Protein 4PFM (pdb70)

Organism: NCBI:txid314608

B-factor: mean 47.27, std 11.87, range [24.46, 139.94]

Structure (mmCIF, N/CA/C/O backbone):
data_4PFM
#
_entry.id   4PFM
#
_cell.length_a   74.273
_cell.length_b   83.929
_cell.length_c   143.868
_cell.angle_alpha   90.00
_cell.angle_beta   90.00
_cell.angle_gamma   90.00
#
_symmetry.space_group_name_H-M   'P 21 21 21'
#
loop_
_entity.id
_entity.type
_entity.pdbx_description
1 polymer '4-hydroxy-tetrahydrodipicolinate synthase'
2 non-polymer LYSINE
3 non-polymer GLYCEROL
4 non-polymer 'SODIUM ION'
5 non-polymer 'CITRATE ANION'
6 water water
#
loop_
_atom_site.group_PDB
_atom_site.id
_atom_site.type_symbol
_atom_site.label_atom_id
_atom_site.label_alt_id
_atom_site.label_comp_id
_atom_site.label_asym_id
_atom_site.label_entity_id
_atom_site.label_seq_id
_atom_site.pdbx_PDB_ins_code
_atom_site.Cartn_x
_atom_site.Cartn_y
_atom_site.Cartn_z
_atom_site.occupancy
_atom_site.B_iso_or_equiv
_atom_site.auth_seq_id
_atom_site.auth_comp_id
_atom_site.auth_asym_id
_atom_site.auth_atom_id
_atom_site.pdbx_PDB_model_num
ATOM 1 N N . HIS A 1 1 ? -5.424 3.017 -30.974 1.00 92.08 0 HIS A N 1
ATOM 2 C CA . HIS A 1 1 ? -4.196 3.101 -31.828 1.00 92.56 0 HIS A CA 1
ATOM 3 C C . HIS A 1 1 ? -3.105 2.094 -31.377 1.00 90.94 0 HIS A C 1
ATOM 4 O O . HIS A 1 1 ? -3.291 1.333 -30.403 1.00 90.81 0 HIS A O 1
ATOM 11 N N . MET A 1 2 ? -1.984 2.076 -32.105 1.00 88.58 1 MET A N 1
ATOM 12 C CA . MET A 1 2 ? -0.762 1.419 -31.614 1.00 85.97 1 MET A CA 1
ATOM 13 C C . MET A 1 2 ? 0.416 2.420 -31.361 1.00 81.73 1 MET A C 1
ATOM 14 O O . MET A 1 2 ? 1.542 2.145 -31.799 1.00 81.90 1 MET A O 1
ATOM 19 N N . ILE A 1 3 ? 0.152 3.578 -30.717 1.00 75.76 2 ILE A N 1
ATOM 20 C CA . ILE A 1 3 ? 1.236 4.469 -30.211 1.00 69.98 2 ILE A CA 1
ATOM 21 C C . ILE A 1 3 ? 1.473 4.173 -28.724 1.00 65.43 2 ILE A C 1
ATOM 22 O O . ILE A 1 3 ? 0.598 4.415 -27.878 1.00 62.80 2 ILE A O 1
ATOM 27 N N . ASN A 1 4 ? 2.624 3.611 -28.404 1.00 60.39 3 ASN A N 1
ATOM 28 C CA . ASN A 1 4 ? 2.841 3.264 -27.018 1.00 57.13 3 ASN A CA 1
ATOM 29 C C . ASN A 1 4 ? 4.299 3.023 -26.599 1.00 53.58 3 ASN A C 1
ATOM 30 O O . ASN A 1 4 ? 5.217 3.292 -27.358 1.00 53.75 3 ASN A O 1
ATOM 35 N N . GLY A 1 5 ? 4.528 2.585 -25.378 1.00 49.69 4 GLY A N 1
ATOM 36 C CA . GLY A 1 5 ? 5.894 2.461 -24.916 1.00 46.34 4 GLY A CA 1
ATOM 37 C C . GLY A 1 5 ? 6.549 3.787 -24.498 1.00 44.31 4 GLY A C 1
ATOM 38 O O . GLY A 1 5 ? 5.963 4.542 -23.735 1.00 45.30 4 GLY A O 1
ATOM 39 N N . SER A 1 6 ? 7.752 4.053 -25.001 1.00 41.08 5 SER A N 1
ATOM 40 C CA . SER A 1 6 ? 8.587 5.213 -24.614 1.00 39.41 5 SER A CA 1
ATOM 41 C C . SER A 1 6 ? 8.403 6.406 -25.596 1.00 37.75 5 SER A C 1
ATOM 42 O O . SER A 1 6 ? 8.896 6.408 -26.706 1.00 36.90 5 SER A O 1
ATOM 45 N N . ILE A 1 7 ? 7.783 7.467 -25.122 1.00 37.70 6 ILE A N 1
ATOM 46 C CA . ILE A 1 7 ? 7.534 8.635 -25.946 1.00 36.23 6 ILE A CA 1
ATOM 47 C C . ILE A 1 7 ? 8.251 9.848 -25.335 1.00 35.59 6 ILE A C 1
ATOM 48 O O . ILE A 1 7 ? 8.048 10.131 -24.144 1.00 36.16 6 ILE A O 1
ATOM 53 N N . VAL A 1 8 ? 9.075 10.543 -26.141 1.00 35.35 7 VAL A N 1
ATOM 54 C CA . VAL A 1 8 ? 9.865 11.696 -25.674 1.00 34.00 7 VAL A CA 1
ATOM 55 C C . VAL A 1 8 ? 9.044 12.972 -25.870 1.00 36.44 7 VAL A C 1
ATOM 56 O O . VAL A 1 8 ? 8.510 13.214 -26.962 1.00 36.47 7 VAL A O 1
ATOM 60 N N . ALA A 1 9 ? 8.933 13.795 -24.820 1.00 36.90 8 ALA A N 1
ATOM 61 C CA . ALA A 1 9 ? 8.286 15.098 -24.949 1.00 35.84 8 ALA A CA 1
ATOM 62 C C . ALA A 1 9 ? 9.481 15.971 -25.315 1.00 36.74 8 ALA A C 1
ATOM 63 O O . ALA A 1 9 ? 10.235 16.389 -24.438 1.00 35.53 8 ALA A O 1
ATOM 65 N N . LEU A 1 10 ? 9.668 16.208 -26.604 1.00 37.17 9 LEU A N 1
ATOM 66 C CA . LEU A 1 10 ? 10.908 16.770 -27.059 1.00 38.89 9 LEU A CA 1
ATOM 67 C C . LEU A 1 10 ? 11.103 18.246 -26.647 1.00 39.95 9 LEU A C 1
ATOM 68 O O . LEU A 1 10 ? 10.222 19.087 -26.866 1.00 41.16 9 LEU A O 1
ATOM 73 N N . ILE A 1 11 ? 12.277 18.566 -26.101 1.00 40.37 10 ILE A N 1
ATOM 74 C CA . ILE A 1 11 ? 12.716 19.985 -26.047 1.00 40.83 10 ILE A CA 1
ATOM 75 C C . ILE A 1 11 ? 12.718 20.702 -27.434 1.00 41.13 10 ILE A C 1
ATOM 76 O O . ILE A 1 11 ? 12.911 20.057 -28.477 1.00 41.40 10 ILE A O 1
ATOM 81 N N . THR A 1 12 ? 12.525 22.018 -27.445 1.00 40.06 11 THR A N 1
ATOM 82 C CA . THR A 1 12 ? 12.712 22.789 -28.635 1.00 40.71 11 THR A CA 1
ATOM 83 C C . THR A 1 12 ? 14.039 23.530 -28.562 1.00 41.75 11 THR A C 1
ATOM 84 O O . THR A 1 12 ? 14.152 24.479 -27.828 1.00 43.93 11 THR A O 1
ATOM 88 N N . PRO A 1 13 ? 15.042 23.102 -29.315 1.00 41.41 12 PRO A N 1
ATOM 89 C CA . PRO A 1 13 ? 16.310 23.790 -29.159 1.00 41.29 12 PRO A CA 1
ATOM 90 C C . PRO A 1 13 ? 16.303 25.174 -29.797 1.00 42.12 12 PRO A C 1
ATOM 91 O O . PRO A 1 13 ? 15.677 25.374 -30.843 1.00 41.83 12 PRO A O 1
ATOM 95 N N . LEU A 1 14 ? 17.004 26.116 -29.160 1.00 41.98 13 LEU A N 1
ATOM 96 C CA . LEU A 1 14 ? 17.043 27.477 -29.648 1.00 43.87 13 LEU A CA 1
ATOM 97 C C . LEU A 1 14 ? 18.462 27.896 -30.022 1.00 45.23 13 LEU A C 1
ATOM 98 O O . LEU A 1 14 ? 19.429 27.326 -29.532 1.00 45.86 13 LEU A O 1
ATOM 103 N N . ASN A 1 15 ? 18.568 28.877 -30.903 1.00 46.86 14 ASN A N 1
ATOM 104 C CA . ASN A 1 15 ? 19.844 29.529 -31.204 1.00 47.81 14 ASN A CA 1
ATOM 105 C C . ASN A 1 15 ? 20.188 30.599 -30.155 1.00 49.66 14 ASN A C 1
ATOM 106 O O . ASN A 1 15 ? 19.372 30.891 -29.246 1.00 50.41 14 ASN A O 1
ATOM 111 N N . SER A 1 16 ? 21.369 31.208 -30.292 1.00 50.19 15 SER A N 1
ATOM 112 C CA . SER A 1 16 ? 21.769 32.345 -29.450 1.00 51.08 15 SER A CA 1
ATOM 113 C C . SER A 1 16 ? 20.854 33.554 -29.426 1.00 50.00 15 SER A C 1
ATOM 114 O O . SER A 1 16 ? 20.748 34.208 -28.411 1.00 50.47 15 SER A O 1
ATOM 117 N N . ASP A 1 17 ? 20.251 33.892 -30.551 1.00 49.67 16 ASP A N 1
ATOM 118 C CA . ASP A 1 17 ? 19.222 34.951 -30.590 1.00 49.64 16 ASP A CA 1
ATOM 119 C C . ASP A 1 17 ? 17.788 34.491 -30.180 1.00 49.62 16 ASP A C 1
ATOM 120 O O . ASP A 1 17 ? 16.794 35.255 -30.292 1.00 49.42 16 ASP A O 1
ATOM 125 N N . GLY A 1 18 ? 17.656 33.248 -29.712 1.00 48.59 17 GLY A N 1
ATOM 126 C CA . GLY A 1 18 ? 16.337 32.794 -29.254 1.00 47.70 17 GLY A CA 1
ATOM 127 C C . GLY A 1 18 ? 15.434 32.252 -30.357 1.00 47.00 17 GLY A C 1
ATOM 128 O O . GLY A 1 18 ? 14.322 31.818 -30.080 1.00 48.33 17 GLY A O 1
ATOM 129 N N . THR A 1 19 ? 15.888 32.281 -31.605 1.00 45.62 18 THR A N 1
ATOM 130 C CA . THR A 1 19 ? 15.106 31.671 -32.672 1.00 45.33 18 THR A CA 1
ATOM 131 C C . THR A 1 19 ? 15.286 30.140 -32.602 1.00 43.99 18 THR A C 1
ATOM 132 O O . THR A 1 19 ? 16.255 29.622 -32.018 1.00 42.56 18 THR A O 1
ATOM 136 N N . VAL A 1 20 ? 14.366 29.418 -33.213 1.00 43.02 19 VAL A N 1
ATOM 137 C CA . VAL A 1 20 ? 14.461 27.965 -33.245 1.00 42.20 19 VAL A CA 1
ATOM 138 C C . VAL A 1 20 ? 15.700 27.492 -34.046 1.00 42.95 19 VAL A C 1
ATOM 139 O O . VAL A 1 20 ? 15.985 27.958 -35.169 1.00 43.25 19 VAL A O 1
ATOM 143 N N . ASP A 1 21 ? 16.443 26.579 -33.429 1.00 43.92 20 ASP A N 1
ATOM 144 C CA . ASP A 1 21 ? 17.644 25.984 -34.010 1.00 44.32 20 ASP A CA 1
ATOM 145 C C . ASP A 1 21 ? 17.183 24.706 -34.715 1.00 44.49 20 ASP A C 1
ATOM 146 O O . ASP A 1 21 ? 17.168 23.609 -34.127 1.00 45.19 20 ASP A O 1
ATOM 151 N N . TYR A 1 22 ? 16.829 24.846 -35.986 1.00 44.40 21 TYR A N 1
ATOM 152 C CA . TYR A 1 22 ? 16.366 23.690 -36.771 1.00 44.63 21 TYR A CA 1
ATOM 153 C C . TYR A 1 22 ? 17.410 22.606 -37.023 1.00 44.37 21 TYR A C 1
ATOM 154 O O . TYR A 1 22 ? 17.060 21.422 -37.148 1.00 44.25 21 TYR A O 1
ATOM 163 N N . THR A 1 23 ? 18.685 22.987 -37.028 1.00 44.15 22 THR A N 1
ATOM 164 C CA . THR A 1 23 ? 19.770 22.015 -37.205 1.00 43.74 22 THR A CA 1
ATOM 165 C C . THR A 1 23 ? 19.795 21.099 -36.005 1.00 43.80 22 THR A C 1
ATOM 166 O O . THR A 1 23 ? 19.897 19.875 -36.162 1.00 45.34 22 THR A O 1
ATOM 170 N N . SER A 1 24 ? 19.692 21.654 -34.796 1.00 43.53 23 SER A N 1
ATOM 171 C CA . SER A 1 24 ? 19.680 20.782 -33.610 1.00 43.13 23 SER A CA 1
ATOM 172 C C . SER A 1 24 ? 18.410 19.956 -33.537 1.00 42.13 23 SER A C 1
ATOM 173 O O . SER A 1 24 ? 18.429 18.854 -33.031 1.00 42.24 23 SER A O 1
ATOM 176 N N . LEU A 1 25 ? 17.303 20.499 -34.016 1.00 42.44 24 LEU A N 1
ATOM 177 C CA . LEU A 1 25 ? 16.027 19.809 -33.899 1.00 42.58 24 LEU A CA 1
ATOM 178 C C . LEU A 1 25 ? 16.118 18.570 -34.779 1.00 43.48 24 LEU A C 1
ATOM 179 O O . LEU A 1 25 ? 15.679 17.475 -34.387 1.00 43.62 24 LEU A O 1
ATOM 184 N N . GLU A 1 26 ? 16.750 18.726 -35.954 1.00 44.51 25 GLU A N 1
ATOM 185 C CA . GLU A 1 26 ? 16.961 17.593 -36.841 1.00 44.75 25 GLU A CA 1
ATOM 186 C C . GLU A 1 26 ? 17.865 16.582 -36.178 1.00 44.49 25 GLU A C 1
ATOM 187 O O . GLU A 1 26 ? 17.602 15.374 -36.239 1.00 44.76 25 GLU A O 1
ATOM 193 N N . LYS A 1 27 ? 18.920 17.045 -35.529 1.00 44.21 26 LYS A N 1
ATOM 194 C CA . LYS A 1 27 ? 19.810 16.104 -34.880 1.00 44.22 26 LYS A CA 1
ATOM 195 C C . LYS A 1 27 ? 19.065 15.338 -33.731 1.00 43.32 26 LYS A C 1
ATOM 196 O O . LYS A 1 27 ? 19.221 14.116 -33.560 1.00 43.71 26 LYS A O 1
ATOM 202 N N . LEU A 1 28 ? 18.217 16.039 -32.970 1.00 41.95 27 LEU A N 1
ATOM 203 C CA . LEU A 1 28 ? 17.378 15.375 -31.927 1.00 40.10 27 LEU A CA 1
ATOM 204 C C . LEU A 1 28 ? 16.463 14.290 -32.528 1.00 39.68 27 LEU A C 1
ATOM 205 O O . LEU A 1 28 ? 16.312 13.201 -32.005 1.00 40.17 27 LEU A O 1
ATOM 210 N N . VAL A 1 29 ? 15.871 14.588 -33.655 1.00 39.77 28 VAL A N 1
ATOM 211 C CA . VAL A 1 29 ? 15.044 13.582 -34.331 1.00 40.69 28 VAL A CA 1
ATOM 212 C C . VAL A 1 29 ? 15.818 12.344 -34.713 1.00 41.80 28 VAL A C 1
ATOM 213 O O . VAL A 1 29 ? 15.360 11.245 -34.394 1.00 41.70 28 VAL A O 1
ATOM 217 N N . GLU A 1 30 ? 16.990 12.511 -35.363 1.00 42.79 29 GLU A N 1
ATOM 218 C CA . GLU A 1 30 ? 17.854 11.352 -35.747 1.00 43.81 29 GLU A CA 1
ATOM 219 C C . GLU A 1 30 ? 18.261 10.556 -34.530 1.00 43.81 29 GLU A C 1
ATOM 220 O O . GLU A 1 30 ? 18.206 9.321 -34.514 1.00 44.14 29 GLU A O 1
ATOM 226 N N . TYR A 1 31 ? 18.610 11.293 -33.479 1.00 43.90 30 TYR A N 1
ATOM 227 C CA . TYR A 1 31 ? 19.023 10.696 -32.218 1.00 43.99 30 TYR A CA 1
ATOM 228 C C . TYR A 1 31 ? 17.931 9.783 -31.708 1.00 43.31 30 TYR A C 1
ATOM 229 O O . TYR A 1 31 ? 18.204 8.648 -31.363 1.00 43.94 30 TYR A O 1
ATOM 238 N N . HIS A 1 32 ? 16.695 10.263 -31.650 1.00 42.42 31 HIS A N 1
ATOM 239 C CA . HIS A 1 32 ? 15.606 9.395 -31.189 1.00 41.62 31 HIS A CA 1
ATOM 240 C C . HIS A 1 32 ? 15.334 8.211 -32.076 1.00 40.85 31 HIS A C 1
ATOM 241 O O . HIS A 1 32 ? 15.064 7.121 -31.568 1.00 41.05 31 HIS A O 1
ATOM 248 N N . ILE A 1 33 ? 15.417 8.395 -33.384 1.00 40.26 32 ILE A N 1
ATOM 249 C CA . ILE A 1 33 ? 15.252 7.257 -34.277 1.00 40.18 32 ILE A CA 1
ATOM 250 C C . ILE A 1 33 ? 16.317 6.148 -33.991 1.00 42.44 32 ILE A C 1
ATOM 251 O O . ILE A 1 33 ? 15.985 4.959 -33.887 1.00 40.59 32 ILE A O 1
ATOM 256 N N . THR A 1 34 ? 17.578 6.579 -33.837 1.00 43.13 33 THR A N 1
ATOM 257 C CA . THR A 1 34 ? 18.691 5.693 -33.636 1.00 45.17 33 THR A CA 1
ATOM 258 C C . THR A 1 34 ? 18.530 5.041 -32.279 1.00 47.24 33 THR A C 1
ATOM 259 O O . THR A 1 34 ? 18.914 3.882 -32.114 1.00 48.09 33 THR A O 1
ATOM 263 N N . GLU A 1 35 ? 18.003 5.754 -31.281 1.00 47.75 34 GLU A N 1
ATOM 264 C CA . GLU A 1 35 ? 18.067 5.191 -29.924 1.00 48.44 34 GLU A CA 1
ATOM 265 C C . GLU A 1 35 ? 16.887 4.343 -29.675 1.00 48.46 34 GLU A C 1
ATOM 266 O O . GLU A 1 35 ? 16.829 3.691 -28.663 1.00 50.34 34 GLU A O 1
ATOM 272 N N . GLY A 1 36 ? 15.948 4.297 -30.607 1.00 49.21 35 GLY A N 1
ATOM 273 C CA . GLY A 1 36 ? 14.751 3.428 -30.433 1.00 48.05 35 GLY A CA 1
ATOM 274 C C . GLY A 1 36 ? 13.514 4.014 -29.775 1.00 47.69 35 GLY A C 1
ATOM 275 O O . GLY A 1 36 ? 12.570 3.272 -29.475 1.00 48.38 35 GLY A O 1
ATOM 276 N N . THR A 1 37 ? 13.452 5.334 -29.586 1.00 46.40 36 THR A N 1
ATOM 277 C CA . THR A 1 37 ? 12.267 5.944 -28.970 1.00 44.56 36 THR A CA 1
ATOM 278 C C . THR A 1 37 ? 11.027 5.597 -29.829 1.00 44.82 36 THR A C 1
ATOM 279 O O . THR A 1 37 ? 11.117 5.583 -31.028 1.00 44.58 36 THR A O 1
ATOM 283 N N . ASP A 1 38 ? 9.879 5.348 -29.217 1.00 44.48 37 ASP A N 1
ATOM 284 C CA . ASP A 1 38 ? 8.687 4.958 -29.950 1.00 45.51 37 ASP A CA 1
ATOM 285 C C . ASP A 1 38 ? 7.982 6.100 -30.688 1.00 45.43 37 ASP A C 1
ATOM 286 O O . ASP A 1 38 ? 7.410 5.885 -31.774 1.00 46.44 37 ASP A O 1
ATOM 291 N N . ALA A 1 39 ? 8.018 7.301 -30.105 1.00 43.22 38 ALA A N 1
ATOM 292 C CA . ALA A 1 39 ? 7.335 8.464 -30.683 1.00 41.64 38 ALA A CA 1
ATOM 293 C C . ALA A 1 39 ? 7.909 9.775 -30.120 1.00 40.22 38 ALA A C 1
ATOM 294 O O . ALA A 1 39 ? 8.570 9.786 -29.064 1.00 39.73 38 ALA A O 1
ATOM 296 N N . ILE A 1 40 ? 7.666 10.860 -30.846 1.00 39.05 39 ILE A N 1
ATOM 297 C CA . ILE A 1 40 ? 8.115 12.170 -30.435 1.00 38.14 39 ILE A CA 1
ATOM 298 C C . ILE A 1 40 ? 6.910 13.073 -30.268 1.00 37.33 39 ILE A C 1
ATOM 299 O O . ILE A 1 40 ? 6.150 13.193 -31.218 1.00 38.42 39 ILE A O 1
ATOM 304 N N . VAL A 1 41 ? 6.756 13.719 -29.099 1.00 36.90 40 VAL A N 1
ATOM 305 C CA . VAL A 1 41 ? 5.800 14.816 -28.931 1.00 36.24 40 VAL A CA 1
ATOM 306 C C . VAL A 1 41 ? 6.468 16.138 -29.189 1.00 36.96 40 VAL A C 1
ATOM 307 O O . VAL A 1 41 ? 7.398 16.507 -28.479 1.00 39.46 40 VAL A O 1
ATOM 311 N N . ALA A 1 42 ? 6.028 16.863 -30.199 1.00 36.45 41 ALA A N 1
ATOM 312 C CA . ALA A 1 42 ? 6.574 18.188 -30.488 1.00 36.30 41 ALA A CA 1
ATOM 313 C C . ALA A 1 42 ? 5.725 19.348 -29.904 1.00 37.16 41 ALA A C 1
ATOM 314 O O . ALA A 1 42 ? 4.492 19.373 -30.041 1.00 38.15 41 ALA A O 1
ATOM 316 N N . VAL A 1 43 ? 6.395 20.282 -29.213 1.00 36.66 42 VAL A N 1
ATOM 317 C CA . VAL A 1 43 ? 5.736 21.421 -28.589 1.00 36.66 42 VAL A CA 1
ATOM 318 C C . VAL A 1 43 ? 4.637 20.980 -27.550 1.00 36.69 42 VAL A C 1
ATOM 319 O O . VAL A 1 43 ? 3.479 21.440 -27.581 1.00 35.90 42 VAL A O 1
ATOM 323 N N . GLY A 1 44 ? 5.057 20.124 -26.622 1.00 36.96 43 GLY A N 1
ATOM 324 C CA . GLY A 1 44 ? 4.388 19.993 -25.327 1.00 37.79 43 GLY A CA 1
ATOM 325 C C . GLY A 1 44 ? 5.003 20.981 -24.344 1.00 39.90 43 GLY A C 1
ATOM 326 O O . GLY A 1 44 ? 5.794 21.890 -24.712 1.00 41.49 43 GLY A O 1
ATOM 327 N N . THR A 1 45 ? 4.689 20.800 -23.076 1.00 40.38 44 THR A N 1
ATOM 328 C CA . THR A 1 45 ? 5.245 21.617 -22.007 1.00 39.56 44 THR A CA 1
ATOM 329 C C . THR A 1 45 ? 6.765 21.566 -22.078 1.00 38.73 44 THR A C 1
ATOM 330 O O . THR A 1 45 ? 7.393 22.597 -22.082 1.00 39.99 44 THR A O 1
ATOM 334 N N . THR A 1 46 ? 7.346 20.375 -22.199 1.00 37.45 45 THR A N 1
ATOM 335 C CA . THR A 1 46 ? 8.780 20.232 -22.287 1.00 37.09 45 THR A CA 1
ATOM 336 C C . THR A 1 46 ? 9.320 20.996 -23.508 1.00 37.97 45 THR A C 1
ATOM 337 O O . THR A 1 46 ? 10.442 21.507 -23.454 1.00 37.81 45 THR A O 1
ATOM 341 N N . GLY A 1 47 ? 8.521 21.066 -24.589 1.00 37.46 46 GLY A N 1
ATOM 342 C CA . GLY A 1 47 ? 8.867 21.875 -25.756 1.00 35.48 46 GLY A CA 1
ATOM 343 C C . GLY A 1 47 ? 8.534 23.364 -25.682 1.00 35.41 46 GLY A C 1
ATOM 344 O O . GLY A 1 47 ? 8.572 24.070 -26.737 1.00 34.55 46 GLY A O 1
ATOM 345 N N . GLU A 1 48 ? 8.208 23.868 -24.475 1.00 34.07 47 GLU A N 1
ATOM 346 C CA . GLU A 1 48 ? 8.049 25.317 -24.286 1.00 35.08 47 GLU A CA 1
ATOM 347 C C . GLU A 1 48 ? 6.905 25.912 -25.157 1.00 36.38 47 GLU A C 1
ATOM 348 O O . GLU A 1 48 ? 7.013 27.077 -25.662 1.00 37.19 47 GLU A O 1
ATOM 354 N N . SER A 1 49 ? 5.815 25.153 -25.303 1.00 35.35 48 SER A N 1
ATOM 355 C CA . SER A 1 49 ? 4.663 25.643 -26.034 1.00 36.25 48 SER A CA 1
ATOM 356 C C . SER A 1 49 ? 4.313 27.060 -25.659 1.00 33.98 48 SER A C 1
ATOM 357 O O . SER A 1 49 ? 4.111 27.901 -26.534 1.00 34.09 48 SER A O 1
ATOM 360 N N . ALA A 1 50 ? 4.278 27.375 -24.365 1.00 33.77 49 ALA A N 1
ATOM 361 C CA . A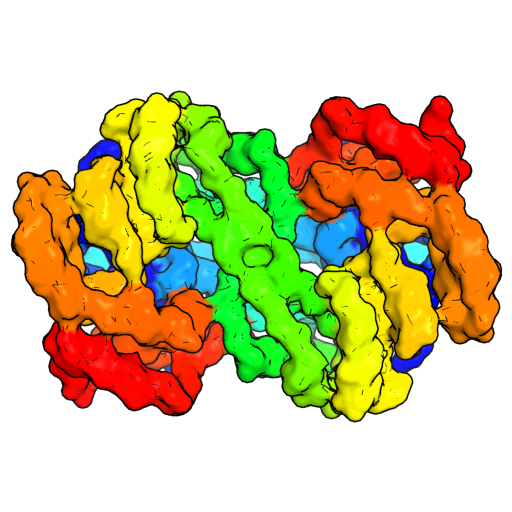LA A 1 50 ? 3.896 28.731 -23.957 1.00 34.04 49 ALA A CA 1
ATOM 362 C C . ALA A 1 50 ? 4.657 29.885 -24.634 1.00 36.28 49 ALA A C 1
ATOM 363 O O . ALA A 1 50 ? 4.073 30.983 -24.861 1.00 35.86 49 ALA A O 1
ATOM 365 N N . THR A 1 51 ? 5.947 29.693 -24.955 1.00 35.51 50 THR A N 1
ATOM 366 C CA . THR A 1 51 ? 6.685 30.837 -25.480 1.00 35.53 50 THR A CA 1
ATOM 367 C C . THR A 1 51 ? 6.899 30.794 -26.976 1.00 36.52 50 THR A C 1
ATOM 368 O O . THR A 1 51 ? 7.699 31.571 -27.528 1.00 36.68 50 THR A O 1
ATOM 372 N N . LEU A 1 52 ? 6.198 29.877 -27.647 1.00 36.67 51 LEU A N 1
ATOM 373 C CA . LEU A 1 52 ? 6.206 29.820 -29.126 1.00 36.98 51 LEU A CA 1
ATOM 374 C C . LEU A 1 52 ? 4.902 30.400 -29.590 1.00 37.11 51 LEU A C 1
ATOM 375 O O . LEU A 1 52 ? 3.830 29.818 -29.324 1.00 36.98 51 LEU A O 1
ATOM 380 N N . PRO A 1 53 ? 4.959 31.539 -30.284 1.00 37.29 52 PRO A N 1
ATOM 381 C CA . PRO A 1 53 ? 3.661 32.017 -30.872 1.00 37.12 52 PRO A CA 1
ATOM 382 C C . PRO A 1 53 ? 3.157 31.005 -31.876 1.00 39.33 52 PRO A C 1
ATOM 383 O O . PRO A 1 53 ? 3.947 30.147 -32.358 1.00 39.01 52 PRO A O 1
ATOM 387 N N . ILE A 1 54 ? 1.868 31.066 -32.213 1.00 40.75 53 ILE A N 1
ATOM 388 C CA . ILE A 1 54 ? 1.301 30.061 -33.089 1.00 43.28 53 ILE A CA 1
ATOM 389 C C . ILE A 1 54 ? 2.154 29.741 -34.328 1.00 43.96 53 ILE A C 1
ATOM 390 O O . ILE A 1 54 ? 2.428 28.593 -34.590 1.00 45.30 53 ILE A O 1
ATOM 395 N N . SER A 1 55 ? 2.615 30.736 -35.061 1.00 44.85 54 SER A N 1
ATOM 396 C CA . SER A 1 55 ? 3.332 30.452 -36.313 1.00 46.31 54 SER A CA 1
ATOM 397 C C . SER A 1 55 ? 4.601 29.648 -36.039 1.00 45.25 54 SER A C 1
ATOM 398 O O . SER A 1 55 ? 4.920 28.757 -36.764 1.00 46.05 54 SER A O 1
ATOM 401 N N . GLU A 1 56 ? 5.344 29.995 -35.011 1.00 44.82 55 GLU A N 1
ATOM 402 C CA . GLU A 1 56 ? 6.529 29.214 -34.693 1.00 45.29 55 GLU A CA 1
ATOM 403 C C . GLU A 1 56 ? 6.190 27.813 -34.152 1.00 43.95 55 GLU A C 1
ATOM 404 O O . GLU A 1 56 ? 6.923 26.846 -34.398 1.00 43.69 55 GLU A O 1
ATOM 410 N N . HIS A 1 57 ? 5.113 27.736 -33.374 1.00 42.24 56 HIS A N 1
ATOM 411 C CA . HIS A 1 57 ? 4.685 26.507 -32.750 1.00 41.35 56 HIS A CA 1
ATOM 412 C C . HIS A 1 57 ? 4.409 25.548 -33.899 1.00 42.56 56 HIS A C 1
ATOM 413 O O . HIS A 1 57 ? 4.921 24.442 -33.943 1.00 42.59 56 HIS A O 1
ATOM 420 N N . ILE A 1 58 ? 3.611 25.959 -34.863 1.00 43.74 57 ILE A N 1
ATOM 421 C CA . ILE A 1 58 ? 3.292 24.985 -35.886 1.00 43.93 57 ILE A CA 1
ATOM 422 C C . ILE A 1 58 ? 4.471 24.749 -36.881 1.00 42.40 57 ILE A C 1
ATOM 423 O O . ILE A 1 58 ? 4.650 23.665 -37.410 1.00 41.94 57 ILE A O 1
ATOM 428 N N . ALA A 1 59 ? 5.342 25.724 -37.047 1.00 41.46 58 ALA A N 1
ATOM 429 C CA . ALA A 1 59 ? 6.553 25.493 -37.840 1.00 40.03 58 ALA A CA 1
ATOM 430 C C . ALA A 1 59 ? 7.422 24.373 -37.262 1.00 40.12 58 ALA A C 1
ATOM 431 O O . ALA A 1 59 ? 7.874 23.474 -38.007 1.00 40.90 58 ALA A O 1
ATOM 433 N N . VAL A 1 60 ? 7.588 24.383 -35.942 1.00 39.89 59 VAL A N 1
ATOM 434 C CA . VAL A 1 60 ? 8.273 23.295 -35.174 1.00 39.64 59 VAL A CA 1
ATOM 435 C C . VAL A 1 60 ? 7.601 21.920 -35.326 1.00 40.00 59 VAL A C 1
ATOM 436 O O . VAL A 1 60 ? 8.284 20.907 -35.624 1.00 40.38 59 VAL A O 1
ATOM 440 N N . VAL A 1 61 ? 6.282 21.850 -35.143 1.00 38.54 60 VAL A N 1
ATOM 441 C CA . VAL A 1 61 ? 5.631 20.594 -35.316 1.00 37.40 60 VAL A CA 1
ATOM 442 C C . VAL A 1 61 ? 5.863 20.096 -36.756 1.00 39.83 60 VAL A C 1
ATOM 443 O O . VAL A 1 61 ? 6.230 18.930 -36.973 1.00 39.62 60 VAL A O 1
ATOM 447 N N . GLY A 1 62 ? 5.674 21.004 -37.724 1.00 40.89 61 GLY A N 1
ATOM 448 C CA . GLY A 1 62 ? 5.773 20.693 -39.140 1.00 40.76 61 GLY A CA 1
ATOM 449 C C . GLY A 1 62 ? 7.143 20.235 -39.557 1.00 41.20 61 GLY A C 1
ATOM 450 O O . GLY A 1 62 ? 7.253 19.298 -40.327 1.00 41.78 61 GLY A O 1
ATOM 451 N N . GLN A 1 63 ? 8.186 20.911 -39.091 1.00 42.12 62 GLN A N 1
ATOM 452 C CA . GLN A 1 63 ? 9.573 20.503 -39.379 1.00 42.81 62 GLN A CA 1
ATOM 453 C C . GLN A 1 63 ? 9.965 19.209 -38.682 1.00 43.26 62 GLN A C 1
ATOM 454 O O . GLN A 1 63 ? 10.841 18.438 -39.172 1.00 44.48 62 GLN A O 1
ATOM 460 N N . THR A 1 64 ? 9.368 18.980 -37.509 1.00 42.22 63 THR A N 1
ATOM 461 C CA . THR A 1 64 ? 9.641 17.742 -36.782 1.00 41.73 63 THR A CA 1
ATOM 462 C C . THR A 1 64 ? 9.123 16.566 -37.608 1.00 41.29 63 THR A C 1
ATOM 463 O O . THR A 1 64 ? 9.829 15.557 -37.795 1.00 40.72 63 THR A O 1
ATOM 467 N N . VAL A 1 65 ? 7.933 16.726 -38.141 1.00 40.47 64 VAL A N 1
ATOM 468 C CA . VAL A 1 65 ? 7.409 15.716 -39.042 1.00 41.51 64 VAL A CA 1
ATOM 469 C C . VAL A 1 65 ? 8.307 15.471 -40.241 1.00 42.81 64 VAL A C 1
ATOM 470 O O . VAL A 1 65 ? 8.604 14.323 -40.619 1.00 44.42 64 VAL A O 1
ATOM 474 N N . LYS A 1 66 ? 8.718 16.553 -40.845 1.00 43.50 65 LYS A N 1
ATOM 475 C CA . LYS A 1 66 ? 9.537 16.477 -42.020 1.00 45.09 65 LYS A CA 1
ATOM 476 C C . LYS A 1 66 ? 10.874 15.773 -41.711 1.00 45.07 65 LYS A C 1
ATOM 477 O O . LYS A 1 66 ? 11.322 14.915 -42.444 1.00 45.71 65 LYS A O 1
ATOM 483 N N . PHE A 1 67 ? 11.519 16.129 -40.604 1.00 44.87 66 PHE A N 1
ATOM 484 C CA . PHE A 1 67 ? 12.746 15.424 -40.228 1.00 42.81 66 PHE A CA 1
ATOM 485 C C . PHE A 1 67 ? 12.498 13.938 -39.959 1.00 41.97 66 PHE A C 1
ATOM 486 O O . PHE A 1 67 ? 13.355 13.114 -40.250 1.00 42.20 66 PHE A O 1
ATOM 494 N N . ALA A 1 68 ? 11.349 13.594 -39.377 1.00 40.53 67 ALA A N 1
ATOM 495 C CA . ALA A 1 68 ? 11.056 12.209 -39.093 1.00 40.49 67 ALA A CA 1
ATOM 496 C C . ALA A 1 68 ? 10.948 11.362 -40.420 1.00 41.11 67 ALA A C 1
ATOM 497 O O . ALA A 1 68 ? 11.282 10.192 -40.407 1.00 42.26 67 ALA A O 1
ATOM 499 N N . SER A 1 69 ? 10.489 11.961 -41.526 1.00 39.79 68 SER A N 1
ATOM 500 C CA . SER A 1 69 ? 10.430 11.296 -42.812 1.00 41.28 68 SER A CA 1
ATOM 501 C C . SER A 1 69 ? 9.911 9.878 -42.720 1.00 41.21 68 SER A C 1
ATOM 502 O O . SER A 1 69 ? 10.582 8.987 -43.220 1.00 41.66 68 SER A O 1
ATOM 505 N N . GLY A 1 70 ? 8.766 9.670 -42.058 1.00 41.15 69 GLY A N 1
ATOM 506 C CA . GLY A 1 70 ? 8.158 8.327 -41.926 1.00 41.33 69 GLY A CA 1
ATOM 507 C C . GLY A 1 70 ? 8.821 7.365 -40.950 1.00 42.38 69 GLY A C 1
ATOM 508 O O . GLY A 1 70 ? 8.310 6.220 -40.766 1.00 42.82 69 GLY A O 1
ATOM 509 N N . ARG A 1 71 ? 9.932 7.766 -40.295 1.00 40.97 70 ARG A N 1
ATOM 510 C CA . ARG A 1 71 ? 10.629 6.780 -39.455 1.00 40.38 70 ARG A CA 1
ATOM 511 C C . ARG A 1 71 ? 10.214 6.651 -38.008 1.00 40.25 70 ARG A C 1
ATOM 512 O O . ARG A 1 71 ? 10.556 5.639 -37.331 1.00 39.05 70 ARG A O 1
ATOM 520 N N . ILE A 1 72 ? 9.428 7.633 -37.532 1.00 40.20 71 ILE A N 1
ATOM 521 C CA . ILE A 1 72 ? 8.948 7.663 -36.128 1.00 38.70 71 ILE A CA 1
ATOM 522 C C . ILE A 1 72 ? 7.719 8.555 -36.077 1.00 39.23 71 ILE A C 1
ATOM 523 O O . ILE A 1 72 ? 7.710 9.640 -36.691 1.00 39.36 71 ILE A O 1
ATOM 528 N N . PRO A 1 73 ? 6.658 8.100 -35.392 1.00 38.57 72 PRO A N 1
ATOM 529 C CA . PRO A 1 73 ? 5.480 8.975 -35.278 1.00 38.28 72 PRO A CA 1
ATOM 530 C C . PRO A 1 73 ? 5.769 10.295 -34.519 1.00 39.66 72 PRO A C 1
ATOM 531 O O . PRO A 1 73 ? 6.482 10.292 -33.483 1.00 39.09 72 PRO A O 1
ATOM 535 N N . VAL A 1 74 ? 5.198 11.396 -35.018 1.00 38.17 73 VAL A N 1
ATOM 536 C CA . VAL A 1 74 ? 5.317 12.659 -34.360 1.00 38.68 73 VAL A CA 1
ATOM 537 C C . VAL A 1 74 ? 3.925 13.054 -33.905 1.00 38.90 73 VAL A C 1
ATOM 538 O O . VAL A 1 74 ? 2.997 12.959 -34.676 1.00 39.98 73 VAL A O 1
ATOM 542 N N . ILE A 1 75 ? 3.790 13.461 -32.640 1.00 38.88 74 ILE A N 1
ATOM 543 C CA . ILE A 1 75 ? 2.479 13.855 -32.077 1.00 38.05 74 ILE A CA 1
ATOM 544 C C . ILE A 1 75 ? 2.573 15.342 -31.812 1.00 37.40 74 ILE A C 1
ATOM 545 O O . ILE A 1 75 ? 3.507 15.751 -31.113 1.00 36.35 74 ILE A O 1
ATOM 550 N N . GLY A 1 76 ? 1.644 16.142 -32.376 1.00 37.04 75 GLY A N 1
ATOM 551 C CA . GLY A 1 76 ? 1.711 17.621 -32.295 1.00 35.49 75 GLY A CA 1
ATOM 552 C C . GLY A 1 76 ? 1.087 18.141 -31.015 1.00 35.98 75 GLY A C 1
ATOM 553 O O . GLY A 1 76 ? -0.020 17.678 -30.636 1.00 35.87 75 GLY A O 1
ATOM 554 N N . GLY A 1 77 ? 1.765 19.064 -30.312 1.00 35.66 76 GLY A N 1
ATOM 555 C CA . GLY A 1 77 ? 1.149 19.656 -29.069 1.00 36.31 76 GLY A CA 1
ATOM 556 C C . GLY A 1 77 ? -0.029 20.542 -29.545 1.00 37.34 76 GLY A C 1
ATOM 557 O O . GLY A 1 77 ? 0.152 21.406 -30.430 1.00 35.01 76 GLY A O 1
ATOM 558 N N . ASN A 1 78 ? -1.243 20.350 -29.027 1.00 36.52 77 ASN A N 1
ATOM 559 C CA . ASN A 1 78 ? -2.252 21.304 -29.425 1.00 35.50 77 ASN A CA 1
ATOM 560 C C . ASN A 1 78 ? -3.112 21.908 -28.286 1.00 37.24 77 ASN A C 1
ATOM 561 O O . ASN A 1 78 ? -4.281 22.311 -28.520 1.00 36.71 77 ASN A O 1
ATOM 566 N N . GLY A 1 79 ? -2.585 21.997 -27.066 1.00 37.21 78 GLY A N 1
ATOM 567 C CA . GLY A 1 79 ? -3.460 22.535 -25.990 1.00 36.58 78 GLY A CA 1
ATOM 568 C C . GLY A 1 79 ? -3.511 24.048 -25.958 1.00 35.45 78 GLY A C 1
ATOM 569 O O . GLY A 1 79 ? -2.611 24.717 -26.416 1.00 36.27 78 GLY A O 1
ATOM 570 N N . ALA A 1 80 ? -4.580 24.579 -25.441 1.00 35.16 79 ALA A N 1
ATOM 571 C CA . ALA A 1 80 ? -4.769 26.022 -25.232 1.00 35.16 79 ALA A CA 1
ATOM 572 C C . ALA A 1 80 ? -5.761 26.145 -24.082 1.00 34.15 79 ALA A C 1
ATOM 573 O O . ALA A 1 80 ? -6.466 25.205 -23.780 1.00 34.02 79 ALA A O 1
ATOM 575 N N . ASN A 1 81 ? -5.785 27.274 -23.420 1.00 35.35 80 ASN A N 1
ATOM 576 C CA . ASN A 1 81 ? -6.793 27.544 -22.409 1.00 35.71 80 ASN A CA 1
ATOM 577 C C . ASN A 1 81 ? -7.979 28.363 -22.904 1.00 34.52 80 ASN A C 1
ATOM 578 O O . ASN A 1 81 ? -8.815 28.766 -22.105 1.00 35.13 80 ASN A O 1
ATOM 583 N N . ALA A 1 82 ? -7.995 28.672 -24.201 1.00 34.49 81 ALA A N 1
ATOM 584 C CA . ALA A 1 82 ? -9.185 29.175 -24.948 1.00 35.04 81 ALA A CA 1
ATOM 585 C C . ALA A 1 82 ? -9.564 28.149 -25.985 1.00 36.21 81 ALA A C 1
ATOM 586 O O . ALA A 1 82 ? -8.716 27.746 -26.869 1.00 35.65 81 ALA A O 1
ATOM 588 N N . THR A 1 83 ? -10.827 27.705 -25.922 1.00 37.45 82 THR A N 1
ATOM 589 C CA . THR A 1 83 ? -11.255 26.586 -26.805 1.00 36.68 82 THR A CA 1
ATOM 590 C C . THR A 1 83 ? -10.968 27.044 -28.239 1.00 37.69 82 THR A C 1
ATOM 591 O O . THR A 1 83 ? -10.419 26.299 -29.056 1.00 37.94 82 THR A O 1
ATOM 595 N N . ALA A 1 84 ? -11.265 28.300 -28.553 1.00 37.70 83 ALA A N 1
ATOM 596 C CA . ALA A 1 84 ? -10.999 28.746 -29.933 1.00 37.81 83 ALA A CA 1
ATOM 597 C C . ALA A 1 84 ? -9.519 28.667 -30.373 1.00 37.95 83 ALA A C 1
ATOM 598 O O . ALA A 1 84 ? -9.237 28.454 -31.563 1.00 36.55 83 ALA A O 1
ATOM 600 N N . GLU A 1 85 ? -8.595 28.881 -29.431 1.00 38.81 84 GLU A N 1
ATOM 601 C CA . GLU A 1 85 ? -7.165 28.869 -29.771 1.00 39.49 84 GLU A CA 1
ATOM 602 C C . GLU A 1 85 ? -6.785 27.447 -30.009 1.00 37.83 84 GLU A C 1
ATOM 603 O O . GLU A 1 85 ? -6.007 27.180 -30.857 1.00 37.88 84 GLU A O 1
ATOM 609 N N . ALA A 1 86 ? -7.390 26.538 -29.275 1.00 37.82 85 ALA A N 1
ATOM 610 C CA . ALA A 1 86 ? -7.104 25.115 -29.445 1.00 39.14 85 ALA A CA 1
ATOM 611 C C . ALA A 1 86 ? -7.616 24.555 -30.798 1.00 39.92 85 ALA A C 1
ATOM 612 O O . ALA A 1 86 ? -6.991 23.662 -31.368 1.00 39.14 85 ALA A O 1
ATOM 614 N N . ILE A 1 87 ? -8.769 25.037 -31.262 1.00 40.32 86 ILE A N 1
ATOM 615 C CA . ILE A 1 87 ? -9.290 24.641 -32.558 1.00 41.75 86 ILE A CA 1
ATOM 616 C C . ILE A 1 87 ? -8.339 25.192 -33.625 1.00 43.20 86 ILE A C 1
ATOM 617 O O . ILE A 1 87 ? -8.001 24.499 -34.591 1.00 45.13 86 ILE A O 1
ATOM 622 N N . GLU A 1 88 ? -7.830 26.391 -33.418 1.00 43.82 87 GLU A N 1
ATOM 623 C CA . GLU A 1 88 ? -7.020 27.047 -34.440 1.00 43.97 87 GLU A CA 1
ATOM 624 C C . GLU A 1 88 ? -5.688 26.236 -34.628 1.00 44.14 87 GLU A C 1
ATOM 625 O O . GLU A 1 88 ? -5.240 26.021 -35.777 1.00 44.47 87 GLU A O 1
ATOM 631 N N . LEU A 1 89 ? -5.100 25.758 -33.519 1.00 42.51 88 LEU A N 1
ATOM 632 C CA . LEU A 1 89 ? -3.841 24.997 -33.535 1.00 41.74 88 LEU A CA 1
ATOM 633 C C . LEU A 1 89 ? -4.055 23.613 -34.153 1.00 41.63 88 LEU A C 1
ATOM 634 O O . LEU A 1 89 ? -3.195 23.092 -34.900 1.00 40.85 88 LEU A O 1
ATOM 639 N N . THR A 1 90 ? -5.217 23.027 -33.841 1.00 40.88 89 THR A N 1
ATOM 640 C CA . THR A 1 90 ? -5.632 21.804 -34.419 1.00 41.99 89 THR A CA 1
ATOM 641 C C . THR A 1 90 ? -5.755 21.915 -35.972 1.00 43.31 89 THR A C 1
ATOM 642 O O . THR A 1 90 ? -5.065 21.173 -36.712 1.00 43.18 89 THR A O 1
ATOM 646 N N . LYS A 1 91 ? -6.563 22.869 -36.439 1.00 43.41 90 LYS A N 1
ATOM 647 C CA . LYS A 1 91 ? -6.800 23.093 -37.845 1.00 44.97 90 LYS A CA 1
ATOM 648 C C . LYS A 1 91 ? -5.487 23.321 -38.570 1.00 45.83 90 LYS A C 1
ATOM 649 O O . LYS A 1 91 ? -5.322 22.801 -39.691 1.00 47.75 90 LYS A O 1
ATOM 655 N N . ALA A 1 92 ? -4.560 24.071 -37.946 1.00 44.94 91 ALA A N 1
ATOM 656 C CA . ALA A 1 92 ? -3.268 24.370 -38.540 1.00 44.17 91 ALA A CA 1
ATOM 657 C C . ALA A 1 92 ? -2.376 23.135 -38.619 1.00 45.34 91 ALA A C 1
ATOM 658 O O . ALA A 1 92 ? -1.427 23.132 -39.380 1.00 46.81 91 ALA A O 1
ATOM 660 N N . GLN A 1 93 ? -2.659 22.115 -37.823 1.00 44.78 92 GLN A N 1
ATOM 661 C CA . GLN A 1 93 ? -1.884 20.906 -37.856 1.00 46.18 92 GLN A CA 1
ATOM 662 C C . GLN A 1 93 ? -2.539 19.803 -38.696 1.00 47.84 92 GLN A C 1
ATOM 663 O O . GLN A 1 93 ? -1.917 18.756 -38.919 1.00 45.40 92 GLN A O 1
ATOM 669 N N . ASN A 1 94 ? -3.788 20.027 -39.155 1.00 49.38 93 ASN A N 1
ATOM 670 C CA . ASN A 1 94 ? -4.493 19.016 -39.963 1.00 50.60 93 ASN A CA 1
ATOM 671 C C . ASN A 1 94 ? -3.755 18.509 -41.207 1.00 51.40 93 ASN A C 1
ATOM 672 O O . ASN A 1 94 ? -3.914 17.358 -41.621 1.00 50.76 93 ASN A O 1
ATOM 677 N N . LYS A 1 95 ? -2.923 19.360 -41.772 1.00 52.43 94 LYS A N 1
ATOM 678 C CA . LYS A 1 95 ? -2.299 19.013 -43.004 1.00 54.94 94 LYS A CA 1
ATOM 679 C C . LYS A 1 95 ? -0.845 18.613 -42.762 1.00 54.41 94 LYS A C 1
ATOM 680 O O . LYS A 1 95 ? -0.066 18.535 -43.715 1.00 55.00 94 LYS A O 1
ATOM 686 N N . LEU A 1 96 ? -0.469 18.324 -41.513 1.00 53.49 95 LEU A N 1
ATOM 687 C CA . LEU A 1 96 ? 0.967 18.245 -41.247 1.00 51.74 95 LEU A CA 1
ATOM 688 C C . LEU A 1 96 ? 1.607 16.878 -41.382 1.00 51.14 95 LEU A C 1
ATOM 689 O O . LEU A 1 96 ? 2.821 16.785 -41.714 1.00 52.92 95 LEU A O 1
ATOM 694 N N . GLY A 1 97 ? 0.862 15.820 -41.125 1.00 49.03 96 GLY A N 1
ATOM 695 C CA . GLY A 1 97 ? 1.531 14.504 -41.165 1.00 46.68 96 GLY A CA 1
ATOM 696 C C . GLY A 1 97 ? 1.795 13.903 -39.791 1.00 45.38 96 GLY A C 1
ATOM 697 O O . GLY A 1 97 ? 2.485 12.925 -39.617 1.00 45.75 96 GLY A O 1
ATOM 698 N N . VAL A 1 98 ? 1.136 14.474 -38.837 1.00 43.32 97 VAL A N 1
ATOM 699 C CA . VAL A 1 98 ? 1.231 14.140 -37.482 1.00 43.29 97 VAL A CA 1
ATOM 700 C C . VAL A 1 98 ? 0.412 12.899 -37.172 1.00 43.59 97 VAL A C 1
ATOM 701 O O . VAL A 1 98 ? -0.726 12.748 -37.641 1.00 43.61 97 VAL A O 1
ATOM 705 N N . ALA A 1 99 ? 0.984 11.984 -36.395 1.00 42.41 98 ALA A N 1
ATOM 706 C CA . ALA A 1 99 ? 0.269 10.788 -35.994 1.00 41.69 98 ALA A CA 1
ATOM 707 C C . ALA A 1 99 ? -0.901 11.044 -35.052 1.00 41.57 98 ALA A C 1
ATOM 708 O O . ALA A 1 99 ? -1.841 10.242 -34.974 1.00 43.65 98 ALA A O 1
ATOM 710 N N . ALA A 1 100 ? -0.821 12.117 -34.278 1.00 40.48 99 ALA A N 1
ATOM 711 C CA . ALA A 1 100 ? -1.819 12.420 -33.267 1.00 40.13 99 ALA A CA 1
ATOM 712 C C . ALA A 1 100 ? -1.525 13.800 -32.713 1.00 39.52 99 ALA A C 1
ATOM 713 O O . ALA A 1 100 ? -0.538 14.425 -33.103 1.00 39.40 99 ALA A O 1
ATOM 715 N N . MET A 1 101 ? -2.393 14.267 -31.807 1.00 39.33 100 MET A N 1
ATOM 716 C CA . MET A 1 101 ? -2.206 15.549 -31.117 1.00 37.99 100 MET A CA 1
ATOM 717 C C . MET A 1 101 ? -2.337 15.379 -29.598 1.00 37.99 100 MET A C 1
ATOM 718 O O . MET A 1 101 ? -3.112 14.550 -29.148 1.00 38.16 100 MET A O 1
ATOM 723 N N . LEU A 1 102 ? -1.582 16.174 -28.829 1.00 36.30 101 LEU A N 1
ATOM 724 C CA . LEU A 1 102 ? -1.592 16.099 -27.391 1.00 36.59 101 LEU A CA 1
ATOM 725 C C . LEU A 1 102 ? -2.006 17.448 -26.870 1.00 36.16 101 LEU A C 1
ATOM 726 O O . LEU A 1 102 ? -1.347 18.480 -27.158 1.00 39.94 101 LEU A O 1
ATOM 731 N N . GLY A 1 103 ? -3.064 17.479 -26.094 1.00 34.91 102 GLY A N 1
ATOM 732 C CA . GLY A 1 103 ? -3.606 18.742 -25.653 1.00 33.63 102 GLY A CA 1
ATOM 733 C C . GLY A 1 103 ? -3.836 18.856 -24.165 1.00 34.75 102 GLY A C 1
ATOM 734 O O . GLY A 1 103 ? -4.763 18.218 -23.595 1.00 34.16 102 GLY A O 1
ATOM 735 N N . VAL A 1 104 ? -3.017 19.679 -23.513 1.00 33.59 103 VAL A N 1
ATOM 736 C CA . VAL A 1 104 ? -3.167 19.932 -22.084 1.00 33.95 103 VAL A CA 1
ATOM 737 C C . VAL A 1 104 ? -4.594 20.514 -21.819 1.00 34.56 103 VAL A C 1
ATOM 738 O O . VAL A 1 104 ? -5.100 21.244 -22.630 1.00 35.19 103 VAL A O 1
ATOM 742 N N . THR A 1 105 ? -5.227 20.172 -20.716 1.00 34.19 104 THR A N 1
ATOM 743 C CA . THR A 1 105 ? -6.402 20.910 -20.277 1.00 36.89 104 THR A CA 1
ATOM 744 C C . THR A 1 105 ? -6.088 22.393 -20.138 1.00 39.65 104 THR A C 1
ATOM 745 O O . THR A 1 105 ? -4.958 22.740 -19.692 1.00 41.41 104 THR A O 1
ATOM 749 N N . PRO A 1 106 ? -7.074 23.277 -20.408 1.00 38.69 105 PRO A N 1
ATOM 750 C CA . PRO A 1 106 ? -6.963 24.658 -20.081 1.00 38.45 105 PRO A CA 1
ATOM 751 C C . PRO A 1 106 ? -6.336 24.981 -18.725 1.00 38.82 105 PRO A C 1
ATOM 752 O O . PRO A 1 106 ? -6.804 24.519 -17.703 1.00 39.85 105 PRO A O 1
ATOM 756 N N . TYR A 1 107 ? -5.307 25.847 -18.726 1.00 37.18 106 TYR A N 1
ATOM 757 C CA . TYR A 1 107 ? -4.610 26.247 -17.545 1.00 33.37 106 TYR A CA 1
ATOM 758 C C . TYR A 1 107 ? -5.059 27.609 -17.123 1.00 33.57 106 TYR A C 1
ATOM 759 O O . TYR A 1 107 ? -5.500 28.415 -17.937 1.00 34.47 106 TYR A O 1
ATOM 768 N N . TYR A 1 108 ? -4.900 27.903 -15.847 1.00 34.45 107 TYR A N 1
ATOM 769 C CA . TYR A 1 108 ? -5.048 29.267 -15.318 1.00 36.03 107 TYR A CA 1
ATOM 770 C C . TYR A 1 108 ? -6.500 29.747 -15.164 1.00 35.33 107 TYR A C 1
ATOM 771 O O . TYR A 1 108 ? -6.820 30.330 -14.130 1.00 34.46 107 TYR A O 1
ATOM 780 N N . ASN A 1 109 ? -7.376 29.490 -16.149 1.00 35.79 108 ASN A N 1
ATOM 781 C CA . ASN A 1 109 ? -8.775 29.963 -16.030 1.00 34.96 108 ASN A CA 1
ATOM 782 C C . ASN A 1 109 ? -9.747 28.946 -15.367 1.00 36.60 108 ASN A C 1
ATOM 783 O O . ASN A 1 109 ? -10.889 29.304 -15.072 1.00 36.36 108 ASN A O 1
ATOM 788 N N . LYS A 1 110 ? -9.284 27.745 -15.033 1.00 37.15 109 LYS A N 1
ATOM 789 C CA . LYS A 1 110 ? -10.058 26.844 -14.154 1.00 39.53 109 LYS A CA 1
ATOM 790 C C . LYS A 1 110 ? -11.519 26.469 -14.629 1.00 39.49 109 LYS A C 1
ATOM 791 O O . LYS A 1 110 ? -12.483 26.723 -13.918 1.00 38.05 109 LYS A O 1
ATOM 797 N N . PRO A 1 111 ? -11.671 25.862 -15.816 1.00 39.83 110 PRO A N 1
ATOM 798 C CA . PRO A 1 111 ? -13.017 25.502 -16.241 1.00 40.34 110 PRO A CA 1
ATOM 799 C C . PRO A 1 111 ? -13.637 24.374 -15.378 1.00 40.64 110 PRO A C 1
ATOM 800 O O . PRO A 1 111 ? -12.923 23.569 -14.766 1.00 38.51 110 PRO A O 1
ATOM 804 N N . SER A 1 112 ? -14.966 24.348 -15.312 1.00 41.03 111 SER A N 1
ATOM 805 C CA . SER A 1 112 ? -15.652 23.210 -14.652 1.00 40.94 111 SER A CA 1
ATOM 806 C C . SER A 1 112 ? -15.584 21.933 -15.443 1.00 40.68 111 SER A C 1
ATOM 807 O O . SER A 1 112 ? -15.140 21.951 -16.609 1.00 42.18 111 SER A O 1
ATOM 810 N N . PRO A 1 113 ? -15.913 20.794 -14.802 1.00 40.46 112 PRO A N 1
ATOM 811 C CA . PRO A 1 113 ? -15.850 19.550 -15.581 1.00 40.52 112 PRO A CA 1
ATOM 812 C C . PRO A 1 113 ? -16.644 19.621 -16.892 1.00 41.10 112 PRO A C 1
ATOM 813 O O . PRO A 1 113 ? -16.115 19.253 -17.955 1.00 41.83 112 PRO A O 1
ATOM 817 N N . LYS A 1 114 ? -17.864 20.147 -16.874 1.00 43.07 113 LYS A N 1
ATOM 818 C CA . LYS A 1 114 ? -18.589 20.284 -18.166 1.00 44.94 113 LYS A CA 1
ATOM 819 C C . LYS A 1 114 ? -17.903 21.168 -19.194 1.00 43.69 113 LYS A C 1
ATOM 820 O O . LYS A 1 114 ? -18.028 20.951 -20.425 1.00 43.99 113 LYS A O 1
ATOM 826 N N . GLY A 1 115 ? -17.141 22.153 -18.713 1.00 42.26 114 GLY A N 1
ATOM 827 C CA . GLY A 1 115 ? -16.377 22.982 -19.631 1.00 39.50 114 GLY A CA 1
ATOM 828 C C . GLY A 1 115 ? -15.242 22.194 -20.238 1.00 39.17 114 GLY A C 1
ATOM 829 O O . GLY A 1 115 ? -14.953 22.395 -21.419 1.00 39.57 114 GLY A O 1
ATOM 830 N N . LEU A 1 116 ? -14.609 21.296 -19.468 1.00 37.55 115 LEU A N 1
ATOM 831 C CA . LEU A 1 116 ? -13.521 20.483 -20.034 1.00 38.78 115 LEU A CA 1
ATOM 832 C C . LEU A 1 116 ? -14.097 19.586 -21.118 1.00 39.13 115 LEU A C 1
ATOM 833 O O . LEU A 1 116 ? -13.528 19.446 -22.219 1.00 39.38 115 LEU A O 1
ATOM 838 N N . ILE A 1 117 ? -15.220 18.937 -20.789 1.00 39.37 116 ILE A N 1
ATOM 839 C CA . ILE A 1 117 ? -15.909 18.081 -21.758 1.00 39.12 116 ILE A CA 1
ATOM 840 C C . ILE A 1 117 ? -16.216 18.849 -23.007 1.00 39.41 116 ILE A C 1
ATOM 841 O O . ILE A 1 117 ? -15.817 18.436 -24.107 1.00 41.17 116 ILE A O 1
ATOM 846 N N . ALA A 1 118 ? -16.836 20.015 -22.865 1.00 39.85 117 ALA A N 1
ATOM 847 C CA . ALA A 1 118 ? -17.222 20.783 -24.064 1.00 40.75 117 ALA A CA 1
ATOM 848 C C . ALA A 1 118 ? -15.993 21.266 -24.833 1.00 41.76 117 ALA A C 1
ATOM 849 O O . ALA A 1 118 ? -15.980 21.286 -26.076 1.00 43.34 117 ALA A O 1
ATOM 851 N N . HIS A 1 119 ? -14.960 21.682 -24.096 1.00 41.85 118 HIS A N 1
ATOM 852 C CA . HIS A 1 119 ? -13.693 22.097 -24.719 1.00 40.78 118 HIS A CA 1
ATOM 853 C C . HIS A 1 119 ? -13.132 20.989 -25.584 1.00 40.23 118 HIS A C 1
ATOM 854 O O . HIS A 1 119 ? -12.783 21.200 -26.722 1.00 41.95 118 HIS A O 1
ATOM 861 N N . TYR A 1 120 ? -13.002 19.798 -25.066 1.00 41.63 119 TYR A N 1
ATOM 862 C CA . TYR A 1 120 ? -12.313 18.770 -25.875 1.00 42.85 119 TYR A CA 1
ATOM 863 C C . TYR A 1 120 ? -13.219 18.211 -27.003 1.00 43.41 119 TYR A C 1
ATOM 864 O O . TYR A 1 120 ? -12.719 17.773 -28.053 1.00 43.29 119 TYR A O 1
ATOM 873 N N . THR A 1 121 ? -14.539 18.264 -26.802 1.00 43.38 120 THR A N 1
ATOM 874 C CA . THR A 1 121 ? -15.472 17.806 -27.821 1.00 44.10 120 THR A CA 1
ATOM 875 C C . THR A 1 121 ? -15.363 18.724 -29.018 1.00 44.47 120 THR A C 1
ATOM 876 O O . THR A 1 121 ? -15.227 18.261 -30.189 1.00 45.64 120 THR A O 1
ATOM 880 N N . ALA A 1 122 ? -15.358 20.022 -28.738 1.00 44.37 121 ALA A N 1
ATOM 881 C CA . ALA A 1 122 ? -15.170 21.008 -29.799 1.00 44.01 121 ALA A CA 1
ATOM 882 C C . ALA A 1 122 ? -13.859 20.834 -30.547 1.00 45.38 121 ALA A C 1
ATOM 883 O O . ALA A 1 122 ? -13.813 21.065 -31.787 1.00 47.09 121 ALA A O 1
ATOM 885 N N . VAL A 1 123 ? -12.787 20.430 -29.838 1.00 44.21 122 VAL A N 1
ATOM 886 C CA . VAL A 1 123 ? -11.466 20.344 -30.490 1.00 42.41 122 VAL A CA 1
ATOM 887 C C . VAL A 1 123 ? -11.424 19.062 -31.304 1.00 41.95 122 VAL A C 1
ATOM 888 O O . VAL A 1 123 ? -10.986 19.048 -32.422 1.00 40.90 122 VAL A O 1
ATOM 892 N N . ALA A 1 124 ? -11.893 17.977 -30.714 1.00 42.12 123 ALA A N 1
ATOM 893 C CA . ALA A 1 124 ? -12.030 16.718 -31.447 1.00 42.36 123 ALA A CA 1
ATOM 894 C C . ALA A 1 124 ? -12.910 16.894 -32.687 1.00 42.91 123 ALA A C 1
ATOM 895 O O . ALA A 1 124 ? -12.581 16.365 -33.711 1.00 42.44 123 ALA A O 1
ATOM 897 N N . ALA A 1 125 ? -13.992 17.691 -32.609 1.00 44.44 124 ALA A N 1
ATOM 898 C CA . ALA A 1 125 ? -14.884 17.831 -33.786 1.00 44.82 124 ALA A CA 1
ATOM 899 C C . ALA A 1 125 ? -14.169 18.504 -34.936 1.00 45.39 124 ALA A C 1
ATOM 900 O O . ALA A 1 125 ? -14.584 18.373 -36.083 1.00 46.84 124 ALA A O 1
ATOM 902 N N . SER A 1 126 ? -13.085 19.222 -34.668 1.00 45.61 125 SER A N 1
ATOM 903 C CA . SER A 1 126 ? -12.412 19.979 -35.741 1.00 45.13 125 SER A CA 1
ATOM 904 C C . SER A 1 126 ? -11.365 19.176 -36.576 1.00 44.92 125 SER A C 1
ATOM 905 O O . SER A 1 126 ? -10.627 19.726 -37.427 1.00 44.98 125 SER A O 1
ATOM 908 N N . THR A 1 127 ? -11.281 17.865 -36.375 1.00 45.32 126 THR A N 1
ATOM 909 C CA . THR A 1 127 ? -10.235 17.105 -37.090 1.00 45.87 126 THR A CA 1
ATOM 910 C C . THR A 1 127 ? -10.589 15.614 -37.131 1.00 46.12 126 THR A C 1
ATOM 911 O O . THR A 1 127 ? -11.461 15.169 -36.378 1.00 45.65 126 THR A O 1
ATOM 915 N N . ASP A 1 128 ? -9.882 14.821 -37.942 1.00 47.86 127 ASP A N 1
ATOM 916 C CA . ASP A 1 128 ? -9.918 13.357 -37.678 1.00 50.51 127 ASP A CA 1
ATOM 917 C C . ASP A 1 128 ? -8.596 12.727 -37.169 1.00 48.94 127 ASP A C 1
ATOM 918 O O . ASP A 1 128 ? -8.483 11.507 -36.980 1.00 49.96 127 ASP A O 1
ATOM 923 N N . ILE A 1 129 ? -7.625 13.567 -36.874 1.00 46.64 128 ILE A N 1
ATOM 924 C CA . ILE A 1 129 ? -6.420 13.096 -36.196 1.00 44.04 128 ILE A CA 1
ATOM 925 C C . ILE A 1 129 ? -6.790 12.673 -34.780 1.00 42.22 128 ILE A C 1
ATOM 926 O O . ILE A 1 129 ? -7.660 13.270 -34.152 1.00 43.73 128 ILE A O 1
ATOM 931 N N . PRO A 1 130 ? -6.266 11.555 -34.313 1.00 40.71 129 PRO A N 1
ATOM 932 C CA . PRO A 1 130 ? -6.434 11.188 -32.885 1.00 40.03 129 PRO A CA 1
ATOM 933 C C . PRO A 1 130 ? -5.946 12.275 -31.853 1.00 39.72 129 PRO A C 1
ATOM 934 O O . PRO A 1 130 ? -4.952 13.003 -32.070 1.00 41.49 129 PRO A O 1
ATOM 938 N N . GLN A 1 131 ? -6.634 12.371 -30.747 1.00 38.69 130 GLN A N 1
ATOM 939 C CA . GLN A 1 131 ? -6.359 13.366 -29.774 1.00 38.97 130 GLN A CA 1
ATOM 940 C C . GLN A 1 131 ? -6.041 12.619 -28.491 1.00 39.26 130 GLN A C 1
ATOM 941 O O . GLN A 1 131 ? -6.731 11.611 -28.150 1.00 40.09 130 GLN A O 1
ATOM 947 N N . ILE A 1 132 ? -5.037 13.114 -27.783 1.00 36.89 131 ILE A N 1
ATOM 948 C CA . ILE A 1 132 ? -4.670 12.570 -26.494 1.00 37.61 131 ILE A CA 1
ATOM 949 C C . ILE A 1 132 ? -4.858 13.697 -25.489 1.00 37.81 131 ILE A C 1
ATOM 950 O O . ILE A 1 132 ? -4.305 14.810 -25.676 1.00 38.96 131 ILE A O 1
ATOM 955 N N . LEU A 1 133 ? -5.632 13.432 -24.448 1.00 37.82 132 LEU A N 1
ATOM 956 C CA . LEU A 1 133 ? -5.866 14.399 -23.388 1.00 38.40 132 LEU A CA 1
ATOM 957 C C . LEU A 1 133 ? -4.653 14.428 -22.447 1.00 39.48 132 LEU A C 1
ATOM 958 O O . LEU A 1 133 ? -3.861 13.451 -22.412 1.00 41.78 132 LEU A O 1
ATOM 963 N N . TYR A 1 134 ? -4.499 15.527 -21.688 1.00 39.10 133 TYR A N 1
ATOM 964 C CA . TYR A 1 134 ? -3.319 15.765 -20.847 1.00 37.40 133 TYR A CA 1
ATOM 965 C C . TYR A 1 134 ? -3.724 16.517 -19.581 1.00 36.81 133 TYR A C 1
ATOM 966 O O . TYR A 1 134 ? -4.111 17.696 -19.583 1.00 36.23 133 TYR A O 1
ATOM 975 N N . ASN A 1 135 ? -3.710 15.762 -18.488 1.00 36.85 134 ASN A N 1
ATOM 976 C CA . ASN A 1 135 ? -3.998 16.291 -17.153 1.00 36.42 134 ASN A CA 1
ATOM 977 C C . ASN A 1 135 ? -2.668 16.567 -16.368 1.00 36.94 134 ASN A C 1
ATOM 978 O O . ASN A 1 135 ? -1.857 15.621 -16.110 1.00 34.66 134 ASN A O 1
ATOM 983 N N . VAL A 1 136 ? -2.470 17.830 -15.967 1.00 36.63 135 VAL A N 1
ATOM 984 C CA . VAL A 1 136 ? -1.293 18.166 -15.106 1.00 36.59 135 VAL A CA 1
ATOM 985 C C . VAL A 1 136 ? -1.677 19.294 -14.139 1.00 37.07 135 VAL A C 1
ATOM 986 O O . VAL A 1 136 ? -1.356 20.451 -14.404 1.00 37.73 135 VAL A O 1
ATOM 990 N N . PRO A 1 137 ? -2.461 18.973 -13.076 1.00 37.94 136 PRO A N 1
ATOM 991 C CA . PRO A 1 137 ? -3.012 20.064 -12.226 1.00 37.60 136 PRO A CA 1
ATOM 992 C C . PRO A 1 137 ? -1.936 20.843 -11.471 1.00 37.26 136 PRO A C 1
ATOM 993 O O . PRO A 1 137 ? -2.151 22.012 -11.090 1.00 36.67 136 PRO A O 1
ATOM 997 N N . GLY A 1 138 ? -0.789 20.207 -11.308 1.00 36.63 137 GLY A N 1
ATOM 998 C CA . GLY A 1 138 ? 0.373 20.863 -10.739 1.00 37.01 137 GLY A CA 1
ATOM 999 C C . GLY A 1 138 ? 0.818 22.040 -11.573 1.00 38.39 137 GLY A C 1
ATOM 1000 O O . GLY A 1 138 ? 1.483 22.902 -11.030 1.00 40.19 137 GLY A O 1
ATOM 1001 N N . ARG A 1 139 ? 0.440 22.121 -12.866 1.00 36.97 138 ARG A N 1
ATOM 1002 C CA . ARG A 1 139 ? 0.715 23.339 -13.663 1.00 36.21 138 ARG A CA 1
ATOM 1003 C C . ARG A 1 139 ? -0.521 24.108 -14.057 1.00 36.14 138 ARG A C 1
ATOM 1004 O O . ARG A 1 139 ? -0.410 25.335 -14.297 1.00 37.06 138 ARG A O 1
ATOM 1012 N N . THR A 1 140 ? -1.673 23.443 -14.168 1.00 33.50 139 THR A N 1
ATOM 1013 C CA . THR A 1 140 ? -2.818 24.107 -14.799 1.00 34.14 139 THR A CA 1
ATOM 1014 C C . THR A 1 140 ? -3.775 24.604 -13.766 1.00 35.27 139 THR A C 1
ATOM 1015 O O . THR A 1 140 ? -4.598 25.457 -14.042 1.00 36.83 139 THR A O 1
ATOM 1019 N N . ALA A 1 141 ? -3.661 24.095 -12.552 1.00 35.95 140 ALA A N 1
ATOM 1020 C CA . ALA A 1 141 ? -4.650 24.413 -11.507 1.00 36.83 140 ALA A CA 1
ATOM 1021 C C . ALA A 1 141 ? -6.056 23.787 -11.714 1.00 38.21 140 ALA A C 1
ATOM 1022 O O . ALA A 1 141 ? -7.008 24.248 -11.064 1.00 39.95 140 ALA A O 1
ATOM 1024 N N . VAL A 1 142 ? -6.207 22.792 -12.623 1.00 39.34 141 VAL A N 1
ATOM 1025 C CA . VAL A 1 142 ? -7.434 21.933 -12.638 1.00 39.60 141 VAL A CA 1
ATOM 1026 C C . VAL A 1 142 ? -7.056 20.489 -12.691 1.00 38.95 141 VAL A C 1
ATOM 1027 O O . VAL A 1 142 ? -6.267 20.087 -13.540 1.00 37.06 141 VAL A O 1
ATOM 1031 N N . ASP A 1 143 ? -7.714 19.692 -11.852 1.00 38.64 142 ASP A N 1
ATOM 1032 C CA . ASP A 1 143 ? -7.504 18.262 -11.888 1.00 39.99 142 ASP A CA 1
ATOM 1033 C C . ASP A 1 143 ? -8.695 17.661 -12.693 1.00 39.69 142 ASP A C 1
ATOM 1034 O O . ASP A 1 143 ? -9.856 17.690 -12.229 1.00 39.86 142 ASP A O 1
ATOM 1039 N N . MET A 1 144 ? -8.422 17.245 -13.922 1.00 39.49 143 MET A N 1
ATOM 1040 C CA . MET A 1 144 ? -9.411 16.502 -14.744 1.00 39.66 143 MET A CA 1
ATOM 1041 C C . MET A 1 144 ? -9.396 15.045 -14.324 1.00 40.00 143 MET A C 1
ATOM 1042 O O . MET A 1 144 ? -8.456 14.262 -14.603 1.00 38.95 143 MET A O 1
ATOM 1047 N N . LEU A 1 145 ? -10.405 14.705 -13.560 1.00 41.17 144 LEU A N 1
ATOM 1048 C CA . LEU A 1 145 ? -10.450 13.395 -12.936 1.00 42.87 144 LEU A CA 1
ATOM 1049 C C . LEU A 1 145 ? -10.979 12.275 -13.902 1.00 43.05 144 LEU A C 1
ATOM 1050 O O . LEU A 1 145 ? -11.578 12.546 -14.971 1.00 42.75 144 LEU A O 1
ATOM 1055 N N . PRO A 1 146 ? -10.704 11.013 -13.549 1.00 43.43 145 PRO A N 1
ATOM 1056 C CA . PRO A 1 146 ? -11.148 9.859 -14.344 1.00 43.53 145 PRO A CA 1
ATOM 1057 C C . PRO A 1 146 ? -12.644 9.887 -14.697 1.00 43.04 145 PRO A C 1
ATOM 1058 O O . PRO A 1 146 ? -12.967 9.562 -15.832 1.00 44.48 145 PRO A O 1
ATOM 1062 N N A GLU A 1 147 ? -13.499 10.336 -13.790 0.50 43.04 146 GLU A N 1
ATOM 1063 N N B GLU A 1 147 ? -13.525 10.310 -13.784 0.50 42.93 146 GLU A N 1
ATOM 1064 C CA A GLU A 1 147 ? -14.932 10.383 -14.076 0.50 43.54 146 GLU A CA 1
ATOM 1065 C CA B GLU A 1 147 ? -14.965 10.426 -14.116 0.50 43.32 146 GLU A CA 1
ATOM 1066 C C A GLU A 1 147 ? -15.338 11.505 -15.048 0.50 43.27 146 GLU A C 1
ATOM 1067 C C B GLU A 1 147 ? -15.103 11.274 -15.356 0.50 42.92 146 GLU A C 1
ATOM 1068 O O A GLU A 1 147 ? -16.485 11.537 -15.516 0.50 43.56 146 GLU A O 1
ATOM 1069 O O B GLU A 1 147 ? -15.798 10.900 -16.300 0.50 42.65 146 GLU A O 1
ATOM 1080 N N . THR A 1 148 ? -14.386 12.396 -15.379 1.00 43.09 147 THR A N 1
ATOM 1081 C CA . THR A 1 148 ? -14.548 13.360 -16.487 1.00 42.46 147 THR A CA 1
ATOM 1082 C C . THR A 1 148 ? -13.937 12.825 -17.779 1.00 42.89 147 THR A C 1
ATOM 1083 O O . THR A 1 148 ? -14.519 12.955 -18.850 1.00 41.83 147 THR A O 1
ATOM 1087 N N . ILE A 1 149 ? -12.782 12.171 -17.671 1.00 43.40 148 ILE A N 1
ATOM 1088 C CA . ILE A 1 149 ? -12.133 11.651 -18.859 1.00 44.07 148 ILE A CA 1
ATOM 1089 C C . ILE A 1 149 ? -13.063 10.611 -19.532 1.00 44.74 148 ILE A C 1
ATOM 1090 O O . ILE A 1 149 ? -13.194 10.550 -20.761 1.00 43.78 148 ILE A O 1
ATOM 1095 N N . ALA A 1 150 ? -13.699 9.809 -18.666 1.00 46.10 149 ALA A N 1
ATOM 1096 C CA . ALA A 1 150 ? -14.699 8.792 -19.025 1.00 46.59 149 ALA A CA 1
ATOM 1097 C C . ALA A 1 150 ? -15.774 9.273 -19.976 1.00 46.78 149 ALA A C 1
ATOM 1098 O O . ALA A 1 150 ? -16.085 8.573 -20.924 1.00 47.78 149 ALA A O 1
ATOM 1100 N N A GLN A 1 151 ? -16.304 10.464 -19.736 0.50 46.93 150 GLN A N 1
ATOM 1101 N N B GLN A 1 151 ? -16.345 10.460 -19.756 0.50 47.32 150 GLN A N 1
ATOM 1102 C CA A GLN A 1 151 ? -17.373 11.017 -20.574 0.50 46.44 150 GLN A CA 1
ATOM 1103 C CA B GLN A 1 151 ? -17.408 10.996 -20.658 0.50 47.22 150 GLN A CA 1
ATOM 1104 C C A GLN A 1 151 ? -16.869 11.477 -21.937 0.50 47.38 150 GLN A C 1
ATOM 1105 C C B GLN A 1 151 ? -16.920 11.258 -22.072 0.50 47.79 150 GLN A C 1
ATOM 1106 O O A GLN A 1 151 ? -17.626 12.122 -22.694 0.50 47.86 150 GLN A O 1
ATOM 1107 O O B GLN A 1 151 ? -17.711 11.603 -22.978 0.50 48.29 150 GLN A O 1
ATOM 1118 N N . LEU A 1 152 ? -15.614 11.128 -22.264 1.00 46.98 151 LEU A N 1
ATOM 1119 C CA . LEU A 1 152 ? -15.010 11.568 -23.499 1.00 47.45 151 LEU A CA 1
ATOM 1120 C C . LEU A 1 152 ? -14.478 10.415 -24.338 1.00 48.16 151 LEU A C 1
ATOM 1121 O O . LEU A 1 152 ? -14.176 10.585 -25.529 1.00 48.24 151 LEU A O 1
ATOM 1126 N N . VAL A 1 153 ? -14.313 9.259 -23.704 1.00 49.61 152 VAL A N 1
ATOM 1127 C CA . VAL A 1 153 ? -13.917 8.033 -24.376 1.00 50.87 152 VAL A CA 1
ATOM 1128 C C . VAL A 1 153 ? -14.775 7.705 -25.618 1.00 53.65 152 VAL A C 1
ATOM 1129 O O . VAL A 1 153 ? -14.219 7.204 -26.614 1.00 53.65 152 VAL A O 1
ATOM 1133 N N . GLU A 1 154 ? -16.067 8.054 -25.579 1.00 54.95 153 GLU A N 1
ATOM 1134 C CA . GLU A 1 154 ? -16.982 7.861 -26.707 1.00 58.40 153 GLU A CA 1
ATOM 1135 C C . GLU A 1 154 ? -16.653 8.670 -27.952 1.00 58.46 153 GLU A C 1
ATOM 1136 O O . GLU A 1 154 ? -17.000 8.263 -29.047 1.00 59.63 153 GLU A O 1
ATOM 1142 N N . VAL A 1 155 ? -16.026 9.834 -27.816 1.00 58.06 154 VAL A N 1
ATOM 1143 C CA . VAL A 1 155 ? -15.539 10.539 -29.012 1.00 56.27 154 VAL A CA 1
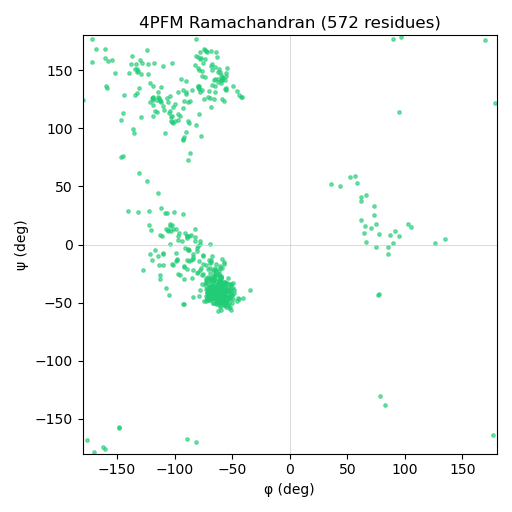ATOM 1144 C C . VAL A 1 155 ? -14.536 9.638 -29.786 1.00 57.14 154 VAL A C 1
ATOM 1145 O O . VAL A 1 155 ? -13.539 9.102 -29.222 1.00 56.32 154 VAL A O 1
ATOM 1149 N N . PRO A 1 156 ? -14.829 9.432 -31.088 1.00 57.10 155 PRO A N 1
ATOM 1150 C CA . PRO A 1 156 ? -14.130 8.309 -31.723 1.00 56.00 155 PRO A CA 1
ATOM 1151 C C . PRO A 1 156 ? -12.657 8.641 -31.945 1.00 54.97 155 PRO A C 1
ATOM 1152 O O . PRO A 1 156 ? -11.794 7.707 -31.907 1.00 55.54 155 PRO A O 1
ATOM 1156 N N . ASN A 1 157 ? -12.355 9.931 -32.156 1.00 51.01 156 ASN A N 1
ATOM 1157 C CA . ASN A 1 157 ? -10.934 10.320 -32.241 1.00 47.75 156 ASN A CA 1
ATOM 1158 C C . ASN A 1 157 ? -10.295 10.864 -30.915 1.00 45.51 156 ASN A C 1
ATOM 1159 O O . ASN A 1 157 ? -9.167 11.334 -30.914 1.00 46.51 156 ASN A O 1
ATOM 1164 N N . ILE A 1 158 ? -10.977 10.762 -29.794 1.00 42.40 157 ILE A N 1
ATOM 1165 C CA . ILE A 1 158 ? -10.274 10.871 -28.536 1.00 41.26 157 ILE A CA 1
ATOM 1166 C C . ILE A 1 158 ? -9.749 9.517 -28.085 1.00 41.68 157 ILE A C 1
ATOM 1167 O O . ILE A 1 158 ? -10.508 8.701 -27.572 1.00 42.71 157 ILE A O 1
ATOM 1172 N N . ILE A 1 159 ? -8.451 9.269 -28.222 1.00 41.38 158 ILE A N 1
ATOM 1173 C CA . ILE A 1 159 ? -7.930 7.918 -28.023 1.00 40.98 158 ILE A CA 1
ATOM 1174 C C . ILE A 1 159 ? -7.194 7.595 -26.734 1.00 41.77 158 ILE A C 1
ATOM 1175 O O . ILE A 1 159 ? -6.683 6.481 -26.525 1.00 42.38 158 ILE A O 1
ATOM 1180 N N . GLY A 1 160 ? -7.065 8.552 -25.854 1.00 42.62 159 GLY A N 1
ATOM 1181 C CA . GLY A 1 160 ? -6.172 8.305 -24.694 1.00 42.12 159 GLY A CA 1
ATOM 1182 C C . GLY A 1 160 ? -5.857 9.524 -23.839 1.00 40.79 159 GLY A C 1
ATOM 1183 O O . GLY A 1 160 ? -6.288 10.615 -24.158 1.00 41.74 159 GLY A O 1
ATOM 1184 N N . VAL A 1 161 ? -5.124 9.331 -22.750 1.00 40.11 160 VAL A N 1
ATOM 1185 C CA . VAL A 1 161 ? -4.815 10.413 -21.827 1.00 39.76 160 VAL A CA 1
ATOM 1186 C C . VAL A 1 161 ? -3.470 10.227 -21.171 1.00 40.79 160 VAL A C 1
ATOM 1187 O O . VAL A 1 161 ? -3.052 9.111 -20.840 1.00 43.53 160 VAL A O 1
ATOM 1205 N N . ASP A 1 163 ? -1.556 11.294 -18.026 1.00 41.34 162 ASP A N 1
ATOM 1206 C CA . ASP A 1 163 ? -1.845 11.850 -16.663 1.00 41.40 162 ASP A CA 1
ATOM 1207 C C . ASP A 1 163 ? -0.536 12.040 -15.931 1.00 40.62 162 ASP A C 1
ATOM 1208 O O . ASP A 1 163 ? 0.237 11.098 -15.816 1.00 40.73 162 ASP A O 1
ATOM 1213 N N . ALA A 1 164 ? -0.300 13.268 -15.469 1.00 40.00 163 ALA A N 1
ATOM 1214 C CA . ALA A 1 164 ? 0.963 13.643 -14.835 1.00 40.27 163 ALA A CA 1
ATOM 1215 C C . ALA A 1 164 ? 0.880 13.805 -13.322 1.00 40.33 163 ALA A C 1
ATOM 1216 O O . ALA A 1 164 ? 1.824 14.266 -12.713 1.00 40.98 163 ALA A O 1
ATOM 1218 N N . THR A 1 165 ? -0.214 13.385 -12.697 1.00 40.71 164 THR A N 1
ATOM 1219 C CA . THR A 1 165 ? -0.376 13.578 -11.255 1.00 40.45 164 THR A CA 1
ATOM 1220 C C . THR A 1 165 ? 0.550 12.723 -10.383 1.00 41.47 164 THR A C 1
ATOM 1221 O O . THR A 1 165 ? 0.638 12.987 -9.201 1.00 41.66 164 THR A O 1
ATOM 1225 N N . GLY A 1 166 ? 1.216 11.706 -10.941 1.00 42.48 165 GLY A N 1
ATOM 1226 C CA . GLY A 1 166 ? 1.920 10.686 -10.140 1.00 42.93 165 GLY A CA 1
ATOM 1227 C C . GLY A 1 166 ? 1.024 9.802 -9.260 1.00 44.33 165 GLY A C 1
ATOM 1228 O O . GLY A 1 166 ? 1.530 9.056 -8.425 1.00 44.78 165 GLY A O 1
ATOM 1229 N N . ASP A 1 167 ? -0.310 9.868 -9.414 1.00 44.82 166 ASP A N 1
ATOM 1230 C CA . ASP A 1 167 ? -1.208 9.026 -8.627 1.00 44.65 166 ASP A CA 1
ATOM 1231 C C . ASP A 1 167 ? -1.515 7.710 -9.379 1.00 45.00 166 ASP A C 1
ATOM 1232 O O . ASP A 1 167 ? -2.422 7.648 -10.216 1.00 43.07 166 ASP A O 1
ATOM 1237 N N . VAL A 1 168 ? -0.713 6.677 -9.096 1.00 45.28 167 VAL A N 1
ATOM 1238 C CA . VAL A 1 168 ? -0.766 5.450 -9.858 1.00 46.64 167 VAL A CA 1
ATOM 1239 C C . VAL A 1 168 ? -2.095 4.660 -9.677 1.00 46.46 167 VAL A C 1
ATOM 1240 O O . VAL A 1 168 ? -2.458 3.906 -10.553 1.00 45.75 167 VAL A O 1
ATOM 1244 N N . ALA A 1 169 ? -2.808 4.890 -8.584 1.00 46.13 168 ALA A N 1
ATOM 1245 C CA . ALA A 1 169 ? -4.149 4.324 -8.402 1.00 46.55 168 ALA A CA 1
ATOM 1246 C C . ALA A 1 169 ? -5.076 4.776 -9.526 1.00 46.47 168 ALA A C 1
ATOM 1247 O O . ALA A 1 169 ? -6.186 4.222 -9.735 1.00 48.24 168 ALA A O 1
ATOM 1249 N N . ARG A 1 170 ? -4.659 5.758 -10.298 1.00 45.49 169 ARG A N 1
ATOM 1250 C CA . ARG A 1 170 ? -5.575 6.205 -11.342 1.00 45.19 169 ARG A CA 1
ATOM 1251 C C . ARG A 1 170 ? -5.573 5.293 -12.529 1.00 45.01 169 ARG A C 1
ATOM 1252 O O . ARG A 1 170 ? -6.470 5.386 -13.360 1.00 44.14 169 ARG A O 1
ATOM 1260 N N . VAL A 1 171 ? -4.578 4.418 -12.622 1.00 45.32 170 VAL A N 1
ATOM 1261 C CA . VAL A 1 171 ? -4.562 3.473 -13.714 1.00 47.41 170 VAL A CA 1
ATOM 1262 C C . VAL A 1 171 ? -5.749 2.516 -13.689 1.00 48.94 170 VAL A C 1
ATOM 1263 O O . VAL A 1 171 ? -6.362 2.307 -14.707 1.00 48.89 170 VAL A O 1
ATOM 1267 N N . LYS A 1 172 ? -6.042 1.955 -12.520 1.00 51.20 171 LYS A N 1
ATOM 1268 C CA . LYS A 1 172 ? -7.152 1.076 -12.324 1.00 53.75 171 LYS A CA 1
ATOM 1269 C C . LYS A 1 172 ? -8.445 1.888 -12.431 1.00 53.89 171 LYS A C 1
ATOM 1270 O O . LYS A 1 172 ? -9.357 1.461 -13.114 1.00 54.76 171 LYS A O 1
ATOM 1276 N N . GLN A 1 173 ? -8.532 3.076 -11.842 1.00 53.93 172 GLN A N 1
ATOM 1277 C CA . GLN A 1 173 ? -9.799 3.815 -11.985 1.00 53.82 172 GLN A CA 1
ATOM 1278 C C . GLN A 1 173 ? -10.088 4.109 -13.444 1.00 53.74 172 GLN A C 1
ATOM 1279 O O . GLN A 1 173 ? -11.246 4.038 -13.879 1.00 54.40 172 GLN A O 1
ATOM 1285 N N . LEU A 1 174 ? -9.044 4.449 -14.198 1.00 53.36 173 LEU A N 1
ATOM 1286 C CA . LEU A 1 174 ? -9.233 4.808 -15.607 1.00 52.76 173 LEU A CA 1
ATOM 1287 C C . LEU A 1 174 ? -9.563 3.593 -16.474 1.00 53.00 173 LEU A C 1
ATOM 1288 O O . LEU A 1 174 ? -10.367 3.691 -17.378 1.00 52.06 173 LEU A O 1
ATOM 1293 N N . ARG A 1 175 ? -8.927 2.462 -16.182 1.00 53.96 174 ARG A N 1
ATOM 1294 C CA . ARG A 1 175 ? -9.170 1.214 -16.897 1.00 55.27 174 ARG A CA 1
ATOM 1295 C C . ARG A 1 175 ? -10.641 0.787 -16.701 1.00 56.63 174 ARG A C 1
ATOM 1296 O O . ARG A 1 175 ? -11.313 0.485 -17.687 1.00 57.38 174 ARG A O 1
ATOM 1304 N N . ASP A 1 176 ? -11.142 0.852 -15.458 1.00 56.95 175 ASP A N 1
ATOM 1305 C CA . ASP A 1 176 ? -12.501 0.441 -15.147 1.00 58.53 175 ASP A CA 1
ATOM 1306 C C . ASP A 1 176 ? -13.561 1.312 -15.816 1.00 58.31 175 ASP A C 1
ATOM 1307 O O . ASP A 1 176 ? -14.586 0.796 -16.208 1.00 59.23 175 ASP A O 1
ATOM 1312 N N . LEU A 1 177 ? -13.330 2.621 -15.912 1.00 57.89 176 LEU A N 1
ATOM 1313 C CA . LEU A 1 177 ? -14.298 3.546 -16.490 1.00 56.43 176 LEU A CA 1
ATOM 1314 C C . LEU A 1 177 ? -14.124 3.784 -17.990 1.00 56.48 176 LEU A C 1
ATOM 1315 O O . LEU A 1 177 ? -15.063 4.233 -18.645 1.00 56.47 176 LEU A O 1
ATOM 1320 N N . CYS A 1 178 ? -12.952 3.474 -18.553 1.00 56.38 177 CYS A N 1
ATOM 1321 C CA . CYS A 1 178 ? -12.669 3.782 -19.973 1.00 57.51 177 CYS A CA 1
ATOM 1322 C C . CYS A 1 178 ? -12.501 2.569 -20.911 1.00 58.07 177 CYS A C 1
ATOM 1323 O O . CYS A 1 178 ? -12.530 2.707 -22.141 1.00 57.90 177 CYS A O 1
ATOM 1326 N N . GLY A 1 179 ? -12.269 1.393 -20.346 1.00 58.75 178 GLY A N 1
ATOM 1327 C CA . GLY A 1 179 ? -12.140 0.214 -21.184 1.00 60.21 178 GLY A CA 1
ATOM 1328 C C . GLY A 1 179 ? -10.696 -0.096 -21.467 1.00 60.88 178 GLY A C 1
ATOM 1329 O O . GLY A 1 179 ? -9.813 0.655 -21.038 1.00 61.60 178 GLY A O 1
ATOM 1330 N N . ASN A 1 180 ? -10.449 -1.185 -22.201 1.00 60.56 179 ASN A N 1
ATOM 1331 C CA . ASN A 1 180 ? -9.103 -1.723 -22.314 1.00 60.78 179 ASN A CA 1
ATOM 1332 C C . ASN A 1 180 ? -8.344 -1.090 -23.434 1.00 59.45 179 ASN A C 1
ATOM 1333 O O . ASN A 1 180 ? -7.133 -1.191 -23.502 1.00 60.31 179 ASN A O 1
ATOM 1338 N N . ASP A 1 181 ? -9.077 -0.403 -24.284 1.00 58.92 180 ASP A N 1
ATOM 1339 C CA . ASP A 1 181 ? -8.568 0.160 -25.535 1.00 58.44 180 ASP A CA 1
ATOM 1340 C C . ASP A 1 181 ? -8.212 1.640 -25.439 1.00 55.47 180 ASP A C 1
ATOM 1341 O O . ASP A 1 181 ? -7.647 2.194 -26.367 1.00 56.30 180 ASP A O 1
ATOM 1346 N N . PHE A 1 182 ? -8.649 2.299 -24.381 1.00 52.08 181 PHE A N 1
ATOM 1347 C CA . PHE A 1 182 ? -8.335 3.703 -24.200 1.00 49.99 181 PHE A CA 1
ATOM 1348 C C . PHE A 1 182 ? -6.869 3.792 -23.778 1.00 48.10 181 PHE A C 1
ATOM 1349 O O . PHE A 1 182 ? -6.455 3.102 -22.840 1.00 48.53 181 PHE A O 1
ATOM 1357 N N . LEU A 1 183 ? -6.063 4.564 -24.491 1.00 45.27 182 LEU A N 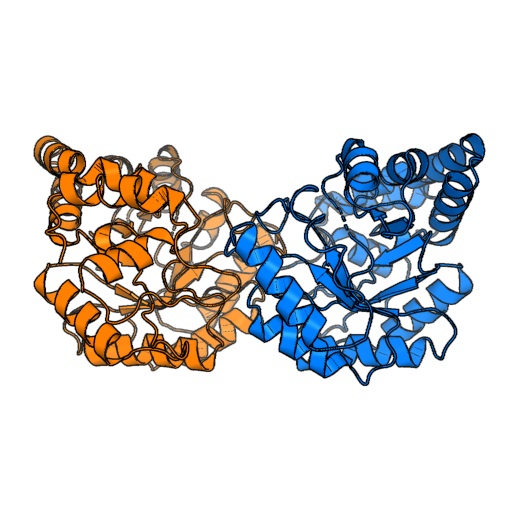1
ATOM 1358 C CA . LEU A 1 183 ? -4.631 4.543 -24.202 1.00 44.03 182 LEU A CA 1
ATOM 1359 C C . LEU A 1 183 ? -4.281 5.368 -22.961 1.00 43.88 182 LEU A C 1
ATOM 1360 O O . LEU A 1 183 ? -4.770 6.465 -22.783 1.00 44.58 182 LEU A O 1
ATOM 1365 N N . LEU A 1 184 ? -3.496 4.807 -22.044 1.00 43.48 183 LEU A N 1
ATOM 1366 C CA . LEU A 1 184 ? -3.163 5.499 -20.803 1.00 42.16 183 LEU A CA 1
ATOM 1367 C C . LEU A 1 184 ? -1.653 5.747 -20.762 1.00 41.38 183 LEU A C 1
ATOM 1368 O O . LEU A 1 184 ? -0.891 4.781 -20.705 1.00 41.94 183 LEU A O 1
ATOM 1373 N N . TYR A 1 185 ? -1.234 7.016 -20.794 1.00 39.32 184 TYR A N 1
ATOM 1374 C CA . TYR A 1 185 ? 0.212 7.361 -20.723 1.00 38.72 184 TYR A CA 1
ATOM 1375 C C . TYR A 1 185 ? 0.519 8.056 -19.409 1.00 37.69 184 TYR A C 1
ATOM 1376 O O . TYR A 1 185 ? -0.257 8.935 -18.894 1.00 36.37 184 TYR A O 1
ATOM 1385 N N . SER A 1 186 ? 1.613 7.611 -18.826 1.00 37.60 185 SER A N 1
ATOM 1386 C CA . SER A 1 186 ? 2.167 8.326 -17.674 1.00 38.48 185 SER A CA 1
ATOM 1387 C C . SER A 1 186 ? 2.874 9.595 -18.178 1.00 37.29 185 SER A C 1
ATOM 1388 O O . SER A 1 186 ? 3.594 9.570 -19.184 1.00 34.82 185 SER A O 1
ATOM 1391 N N . GLY A 1 187 ? 2.588 10.701 -17.514 1.00 38.55 186 GLY A N 1
ATOM 1392 C CA . GLY A 1 187 ? 3.419 11.898 -17.684 1.00 39.93 186 GLY A CA 1
ATOM 1393 C C . GLY A 1 187 ? 4.285 12.210 -16.457 1.00 41.28 186 GLY A C 1
ATOM 1394 O O . GLY A 1 187 ? 4.587 13.351 -16.177 1.00 41.93 186 GLY A O 1
ATOM 1395 N N . ASP A 1 188 ? 4.641 11.211 -15.668 1.00 41.76 187 ASP A N 1
ATOM 1396 C CA . ASP A 1 188 ? 5.387 11.498 -14.452 1.00 41.80 187 ASP A CA 1
ATOM 1397 C C . ASP A 1 188 ? 6.493 10.474 -14.365 1.00 40.85 187 ASP A C 1
ATOM 1398 O O . ASP A 1 188 ? 6.229 9.365 -13.929 1.00 40.10 187 ASP A O 1
ATOM 1403 N N . ASP A 1 189 ? 7.707 10.859 -14.761 1.00 39.82 188 ASP A N 1
ATOM 1404 C CA . ASP A 1 189 ? 8.818 9.903 -14.846 1.00 41.91 188 ASP A CA 1
ATOM 1405 C C . ASP A 1 189 ? 9.026 9.089 -13.578 1.00 41.33 188 ASP A C 1
ATOM 1406 O O . ASP A 1 189 ? 9.341 7.916 -13.673 1.00 42.39 188 ASP A O 1
ATOM 1411 N N . ALA A 1 190 ? 8.860 9.697 -12.403 1.00 41.09 189 ALA A N 1
ATOM 1412 C CA . ALA A 1 190 ? 9.197 9.031 -11.140 1.00 42.23 189 ALA A CA 1
ATOM 1413 C C . ALA A 1 190 ? 8.318 7.844 -10.840 1.00 43.14 189 ALA A C 1
ATOM 1414 O O . ALA A 1 190 ? 8.748 6.937 -10.111 1.00 43.84 189 ALA A O 1
ATOM 1416 N N . THR A 1 191 ? 7.081 7.872 -11.358 1.00 44.27 190 THR A N 1
ATOM 1417 C CA . THR A 1 191 ? 6.113 6.788 -11.105 1.00 43.99 190 THR A CA 1
ATOM 1418 C C . THR A 1 191 ? 5.847 6.044 -12.399 1.00 44.63 190 THR A C 1
ATOM 1419 O O . THR A 1 191 ? 5.021 5.137 -12.450 1.00 44.56 190 THR A O 1
ATOM 1423 N N . ALA A 1 192 ? 6.629 6.368 -13.422 1.00 44.43 191 ALA A N 1
ATOM 1424 C CA . ALA A 1 192 ? 6.365 5.842 -14.760 1.00 44.24 191 ALA A CA 1
ATOM 1425 C C . ALA A 1 192 ? 6.370 4.329 -14.798 1.00 45.27 191 ALA A C 1
ATOM 1426 O O . ALA A 1 192 ? 5.433 3.713 -15.334 1.00 45.91 191 ALA A O 1
ATOM 1428 N N . ARG A 1 193 ? 7.441 3.722 -14.279 1.00 45.91 192 ARG A N 1
ATOM 1429 C CA . ARG A 1 193 ? 7.576 2.287 -14.336 1.00 46.02 192 ARG A CA 1
ATOM 1430 C C . ARG A 1 193 ? 6.457 1.571 -13.571 1.00 46.75 192 ARG A C 1
ATOM 1431 O O . ARG A 1 193 ? 5.893 0.588 -14.060 1.00 47.00 192 ARG A O 1
ATOM 1439 N N . GLU A 1 194 ? 6.143 2.039 -12.381 1.00 46.05 193 GLU A N 1
ATOM 1440 C CA . GLU A 1 194 ? 4.998 1.487 -11.697 1.00 47.28 193 GLU A CA 1
ATOM 1441 C C . GLU A 1 194 ? 3.734 1.667 -12.505 1.00 46.70 193 GLU A C 1
ATOM 1442 O O . GLU A 1 194 ? 2.900 0.786 -12.512 1.00 48.39 193 GLU A O 1
ATOM 1448 N N . PHE A 1 195 ? 3.560 2.828 -13.139 1.00 46.29 194 PHE A N 1
ATOM 1449 C CA . PHE A 1 195 ? 2.364 3.134 -13.916 1.00 45.36 194 PHE A CA 1
ATOM 1450 C C . PHE A 1 195 ? 2.223 2.089 -15.057 1.00 45.93 194 PHE A C 1
ATOM 1451 O O . PHE A 1 195 ? 1.163 1.563 -15.255 1.00 43.65 194 PHE A O 1
ATOM 1459 N N . LEU A 1 196 ? 3.309 1.761 -15.764 1.00 46.29 195 LEU A N 1
ATOM 1460 C CA . LEU A 1 196 ? 3.252 0.662 -16.705 1.00 47.56 195 LEU A CA 1
ATOM 1461 C C . LEU A 1 196 ? 2.883 -0.678 -16.019 1.00 49.52 195 LEU A C 1
ATOM 1462 O O . LEU A 1 196 ? 2.013 -1.391 -16.525 1.00 50.61 195 LEU A O 1
ATOM 1467 N N . THR A 1 197 ? 3.506 -0.994 -14.870 1.00 49.78 196 THR A N 1
ATOM 1468 C CA . THR A 1 197 ? 3.301 -2.263 -14.210 1.00 49.94 196 THR A CA 1
ATOM 1469 C C . THR A 1 197 ? 1.810 -2.478 -13.865 1.00 50.85 196 THR A C 1
ATOM 1470 O O . THR A 1 197 ? 1.284 -3.580 -14.063 1.00 51.62 196 THR A O 1
ATOM 1474 N N . LEU A 1 198 ? 1.127 -1.422 -13.432 1.00 50.01 197 LEU A N 1
ATOM 1475 C CA . LEU A 1 198 ? -0.275 -1.492 -13.109 1.00 50.41 197 LEU A CA 1
ATOM 1476 C C . LEU A 1 198 ? -1.227 -1.544 -14.303 1.00 50.14 197 LEU A C 1
ATOM 1477 O O . LEU A 1 198 ? -2.426 -1.743 -14.106 1.00 49.93 197 LEU A O 1
ATOM 1482 N N . GLY A 1 199 ? -0.738 -1.337 -15.528 1.00 49.87 198 GLY A N 1
ATOM 1483 C CA . GLY A 1 199 ? -1.625 -1.426 -16.691 1.00 48.56 198 GLY A CA 1
ATOM 1484 C C . GLY A 1 199 ? -1.514 -0.325 -17.746 1.00 48.64 198 GLY A C 1
ATOM 1485 O O . GLY A 1 199 ? -2.306 -0.297 -18.721 1.00 47.24 198 GLY A O 1
ATOM 1486 N N . GLY A 1 200 ? -0.555 0.595 -17.586 1.00 46.38 199 GLY A N 1
ATOM 1487 C CA . GLY A 1 200 ? -0.595 1.726 -18.456 1.00 44.65 199 GLY A CA 1
ATOM 1488 C C . GLY A 1 200 ? -0.038 1.259 -19.782 1.00 45.14 199 GLY A C 1
ATOM 1489 O O . GLY A 1 200 ? 0.610 0.201 -19.856 1.00 44.62 199 GLY A O 1
ATOM 1490 N N . ASP A 1 201 ? -0.250 2.064 -20.823 1.00 44.45 200 ASP A N 1
ATOM 1491 C CA . ASP A 1 201 ? 0.238 1.760 -22.178 1.00 44.15 200 ASP A CA 1
ATOM 1492 C C . ASP A 1 201 ? 1.587 2.420 -22.528 1.00 43.80 200 ASP A C 1
ATOM 1493 O O . ASP A 1 201 ? 2.340 1.919 -23.402 1.00 43.86 200 ASP A O 1
ATOM 1498 N N . GLY A 1 202 ? 1.905 3.548 -21.884 1.00 41.19 201 GLY A N 1
ATOM 1499 C CA . GLY A 1 202 ? 3.170 4.156 -22.213 1.00 40.61 201 GLY A CA 1
ATOM 1500 C C . GLY A 1 202 ? 3.492 5.354 -21.380 1.00 39.42 201 GLY A C 1
ATOM 1501 O O . GLY A 1 202 ? 2.823 5.657 -20.402 1.00 38.80 201 GLY A O 1
ATOM 1502 N N . VAL A 1 203 ? 4.508 6.069 -21.823 1.00 39.18 202 VAL A N 1
ATOM 1503 C CA . VAL A 1 203 ? 5.044 7.168 -21.037 1.00 37.58 202 VAL A CA 1
ATOM 1504 C C . VAL A 1 203 ? 5.458 8.266 -21.953 1.00 37.08 202 VAL A C 1
ATOM 1505 O O . VAL A 1 203 ? 6.183 8.040 -22.917 1.00 36.47 202 VAL A O 1
ATOM 1509 N N . ILE A 1 204 ? 4.974 9.457 -21.645 1.00 36.16 203 ILE A N 1
ATOM 1510 C CA . ILE A 1 204 ? 5.418 10.633 -22.334 1.00 35.19 203 ILE A CA 1
ATOM 1511 C C . ILE A 1 204 ? 6.264 11.404 -21.301 1.00 36.27 203 ILE A C 1
ATOM 1512 O O . ILE A 1 204 ? 5.740 11.918 -20.295 1.00 35.91 203 ILE A O 1
ATOM 1517 N N . SER A 1 205 ? 7.534 11.526 -21.621 1.00 36.29 204 SER A N 1
ATOM 1518 C CA . SER A 1 205 ? 8.557 11.599 -20.611 1.00 38.20 204 SER A CA 1
ATOM 1519 C C . SER A 1 205 ? 9.472 12.817 -20.819 1.00 37.05 204 SER A C 1
ATOM 1520 O O . SER A 1 205 ? 9.634 13.324 -21.942 1.00 36.21 204 SER A O 1
ATOM 1523 N N . VAL A 1 206 ? 10.094 13.243 -19.738 1.00 37.38 205 VAL A N 1
ATOM 1524 C CA . VAL A 1 206 ? 11.131 14.260 -19.807 1.00 37.53 205 VAL A CA 1
ATOM 1525 C C . VAL A 1 206 ? 12.505 13.547 -19.963 1.00 38.15 205 VAL A C 1
ATOM 1526 O O . VAL A 1 206 ? 13.250 13.868 -20.893 1.00 38.75 205 VAL A O 1
ATOM 1530 N N . ALA A 1 207 ? 12.787 12.586 -19.087 1.00 37.33 206 ALA A N 1
ATOM 1531 C CA . ALA A 1 207 ? 14.107 11.919 -18.932 1.00 38.11 206 ALA A CA 1
ATOM 1532 C C . ALA A 1 207 ? 14.575 11.229 -20.210 1.00 39.46 206 ALA A C 1
ATOM 1533 O O . ALA A 1 207 ? 15.783 11.082 -20.484 1.00 40.24 206 ALA A O 1
ATOM 1535 N N . ASN A 1 208 ? 13.587 10.740 -20.944 1.00 39.53 207 ASN A N 1
ATOM 1536 C CA . ASN A 1 208 ? 13.684 10.370 -22.354 1.00 40.64 207 ASN A CA 1
ATOM 1537 C C . ASN A 1 208 ? 14.594 11.199 -23.243 1.00 39.31 207 ASN A C 1
ATOM 1538 O O . ASN A 1 208 ? 15.166 10.689 -24.199 1.00 38.67 207 ASN A O 1
ATOM 1543 N N . ASN A 1 209 ? 14.596 12.507 -23.018 1.00 37.49 208 ASN A N 1
ATOM 1544 C CA . ASN A 1 209 ? 15.375 13.370 -23.861 1.00 37.27 208 ASN A CA 1
ATOM 1545 C C . ASN A 1 209 ? 16.849 12.993 -23.802 1.00 37.85 208 ASN A C 1
ATOM 1546 O O . ASN A 1 209 ? 17.533 13.171 -24.784 1.00 38.02 208 ASN A O 1
ATOM 1551 N N . ILE A 1 210 ? 17.298 12.398 -22.692 1.00 37.30 209 ILE A N 1
ATOM 1552 C CA . ILE A 1 210 ? 18.726 12.281 -22.452 1.00 39.38 209 ILE A CA 1
ATOM 1553 C C . ILE A 1 210 ? 19.133 10.868 -22.161 1.00 40.57 209 ILE A C 1
ATOM 1554 O O . ILE A 1 210 ? 20.286 10.538 -22.362 1.00 40.84 209 ILE A O 1
ATOM 1559 N N . VAL A 1 211 ? 18.178 10.041 -21.727 1.00 40.32 210 VAL A N 1
ATOM 1560 C CA . VAL A 1 211 ? 18.463 8.619 -21.583 1.00 41.44 210 VAL A CA 1
ATOM 1561 C C . VAL A 1 211 ? 17.462 7.766 -22.393 1.00 40.65 210 VAL A C 1
ATOM 1562 O O . VAL A 1 211 ? 16.871 6.865 -21.885 1.00 39.62 210 VAL A O 1
ATOM 1566 N N . PRO A 1 212 ? 17.328 8.035 -23.690 1.00 41.30 211 PRO A N 1
ATOM 1567 C CA . PRO A 1 212 ? 16.293 7.290 -24.424 1.00 42.55 211 PRO A CA 1
ATOM 1568 C C . PRO A 1 212 ? 16.493 5.755 -24.465 1.00 44.54 211 PRO A C 1
ATOM 1569 O O . PRO A 1 212 ? 15.496 5.013 -24.334 1.00 43.83 211 PRO A O 1
ATOM 1573 N N . LYS A 1 213 ? 17.749 5.261 -24.579 1.00 46.01 212 LYS A N 1
ATOM 1574 C CA . LYS A 1 213 ? 17.954 3.808 -24.650 1.00 48.22 212 LYS A CA 1
ATOM 1575 C C . LYS A 1 213 ? 17.481 3.069 -23.398 1.00 48.17 212 LYS A C 1
ATOM 1576 O O . LYS A 1 213 ? 16.584 2.210 -23.476 1.00 48.31 212 LYS A O 1
ATOM 1582 N N . LEU A 1 214 ? 18.016 3.455 -22.235 1.00 47.32 213 LEU A N 1
ATOM 1583 C CA . LEU A 1 214 ? 17.612 2.829 -20.959 1.00 46.18 213 LEU A CA 1
ATOM 1584 C C . LEU A 1 214 ? 16.173 3.042 -20.656 1.00 44.81 213 LEU A C 1
ATOM 1585 O O . LEU A 1 214 ? 15.512 2.175 -20.028 1.00 44.21 213 LEU A O 1
ATOM 1590 N N . PHE A 1 215 ? 15.663 4.199 -21.060 1.00 42.79 214 PHE A N 1
ATOM 1591 C CA . PHE A 1 215 ? 14.255 4.466 -20.770 1.00 42.60 214 PHE A CA 1
ATOM 1592 C C . PHE A 1 215 ? 13.316 3.529 -21.601 1.00 43.49 214 PHE A C 1
ATOM 1593 O O . PHE A 1 215 ? 12.371 2.926 -21.081 1.00 43.63 214 PHE A O 1
ATOM 1601 N N . LYS A 1 216 ? 13.616 3.420 -22.886 1.00 43.86 215 LYS A N 1
ATOM 1602 C CA . LYS A 1 216 ? 12.964 2.467 -23.748 1.00 45.96 215 LYS A CA 1
ATOM 1603 C C . LYS A 1 216 ? 13.028 1.024 -23.164 1.00 46.99 215 LYS A C 1
ATOM 1604 O O . LYS A 1 216 ? 11.933 0.388 -22.916 1.00 47.46 215 LYS A O 1
ATOM 1610 N N . LEU A 1 217 ? 14.247 0.543 -22.862 1.00 45.57 216 LEU A N 1
ATOM 1611 C CA . LEU A 1 217 ? 14.375 -0.729 -22.132 1.00 46.00 216 LEU A CA 1
ATOM 1612 C C . LEU A 1 217 ? 13.523 -0.827 -20.903 1.00 44.26 216 LEU A C 1
ATOM 1613 O O . LEU A 1 217 ? 12.855 -1.818 -20.700 1.00 44.40 216 LEU A O 1
ATOM 1618 N N . MET A 1 218 ? 13.521 0.201 -20.075 1.00 43.11 217 MET A N 1
ATOM 1619 C CA . MET A 1 218 ? 12.679 0.143 -18.907 1.00 42.15 217 MET A CA 1
ATOM 1620 C C . MET A 1 218 ? 11.231 -0.107 -19.309 1.00 42.30 217 MET A C 1
ATOM 1621 O O . MET A 1 218 ? 10.574 -0.942 -18.722 1.00 41.80 217 MET A O 1
ATOM 1626 N N . CYS A 1 219 ? 10.759 0.596 -20.332 1.00 43.07 218 CYS A N 1
ATOM 1627 C CA . CYS A 1 219 ? 9.351 0.595 -20.704 1.00 43.81 218 CYS A CA 1
ATOM 1628 C C . CYS A 1 219 ? 8.913 -0.699 -21.354 1.00 43.02 218 CYS A C 1
ATOM 1629 O O . CYS A 1 219 ? 7.903 -1.261 -20.942 1.00 43.26 218 CYS A O 1
ATOM 1632 N N . ASP A 1 220 ? 9.668 -1.177 -22.342 1.00 43.70 219 ASP A N 1
ATOM 1633 C CA . ASP A 1 220 ? 9.436 -2.483 -22.956 1.00 45.98 219 ASP A CA 1
ATOM 1634 C C . ASP A 1 220 ? 9.371 -3.552 -21.883 1.00 47.16 219 ASP A C 1
ATOM 1635 O O . ASP A 1 220 ? 8.390 -4.345 -21.848 1.00 47.38 219 ASP A O 1
ATOM 1640 N N . ALA A 1 221 ? 10.380 -3.568 -20.995 1.00 46.21 220 ALA A N 1
ATOM 1641 C CA . ALA A 1 221 ? 10.411 -4.636 -20.027 1.00 47.30 220 ALA A CA 1
ATOM 1642 C C . ALA A 1 221 ? 9.202 -4.595 -19.155 1.00 48.40 220 ALA A C 1
ATOM 1643 O O . ALA A 1 221 ? 8.576 -5.641 -18.930 1.00 50.38 220 ALA A O 1
ATOM 1645 N N . ALA A 1 222 ? 8.832 -3.412 -18.664 1.00 48.29 221 ALA A N 1
ATOM 1646 C CA . ALA A 1 222 ? 7.608 -3.314 -17.850 1.00 48.28 221 ALA A CA 1
ATOM 1647 C C . ALA A 1 222 ? 6.311 -3.739 -18.595 1.00 49.75 221 ALA A C 1
ATOM 1648 O O . ALA A 1 222 ? 5.424 -4.381 -18.019 1.00 49.29 221 ALA A O 1
ATOM 1650 N N . LEU A 1 223 ? 6.185 -3.342 -19.865 1.00 51.55 222 LEU A N 1
ATOM 1651 C CA . LEU A 1 223 ? 4.997 -3.741 -20.664 1.00 52.59 222 LEU A CA 1
ATOM 1652 C C . LEU A 1 223 ? 4.956 -5.275 -20.899 1.00 53.29 222 LEU A C 1
ATOM 1653 O O . LEU A 1 223 ? 3.895 -5.864 -20.995 1.00 53.91 222 LEU A O 1
ATOM 1658 N N . ALA A 1 224 ? 6.126 -5.897 -20.959 1.00 54.12 223 ALA A N 1
ATOM 1659 C CA . ALA A 1 224 ? 6.247 -7.304 -21.234 1.00 55.02 223 ALA A CA 1
ATOM 1660 C C . ALA A 1 224 ? 6.056 -8.088 -19.939 1.00 56.55 223 ALA A C 1
ATOM 1661 O O . ALA A 1 224 ? 5.904 -9.298 -19.962 1.00 58.45 223 ALA A O 1
ATOM 1663 N N . GLY A 1 225 ? 6.036 -7.418 -18.794 1.00 57.43 224 GLY A N 1
ATOM 1664 C CA . GLY A 1 225 ? 5.815 -8.139 -17.539 1.00 57.09 224 GLY A CA 1
ATOM 1665 C C . GLY A 1 225 ? 7.120 -8.663 -16.976 1.00 57.25 224 GLY A C 1
ATOM 1666 O O . GLY A 1 225 ? 7.105 -9.398 -15.983 1.00 58.13 224 GLY A O 1
ATOM 1667 N N . ASP A 1 226 ? 8.244 -8.270 -17.574 1.00 55.96 225 ASP A N 1
ATOM 1668 C CA . ASP A 1 226 ? 9.557 -8.636 -17.043 1.00 56.68 225 ASP A CA 1
ATOM 1669 C C . ASP A 1 226 ? 10.011 -7.575 -16.019 1.00 56.45 225 ASP A C 1
ATOM 1670 O O . ASP A 1 226 ? 10.915 -6.786 -16.283 1.00 56.98 225 ASP A O 1
ATOM 1675 N N . THR A 1 227 ? 9.389 -7.575 -14.853 1.00 56.00 226 THR A N 1
ATOM 1676 C CA . THR A 1 227 ? 9.616 -6.542 -13.849 1.00 57.14 226 THR A CA 1
ATOM 1677 C C . THR A 1 227 ? 11.076 -6.389 -13.290 1.00 56.27 226 THR A C 1
ATOM 1678 O O . THR A 1 227 ? 11.536 -5.275 -13.063 1.00 56.90 226 THR A O 1
ATOM 1682 N N . GLN A 1 228 ? 11.800 -7.488 -13.116 1.00 54.14 227 GLN A N 1
ATOM 1683 C CA . GLN A 1 228 ? 13.201 -7.430 -12.756 1.00 52.95 227 GLN A CA 1
ATOM 1684 C C . GLN A 1 228 ? 14.022 -6.652 -13.785 1.00 51.58 227 GLN A C 1
ATOM 1685 O O . GLN A 1 228 ? 14.787 -5.747 -13.426 1.00 52.08 227 GLN A O 1
ATOM 1691 N N . ALA A 1 229 ? 13.885 -6.965 -15.065 1.00 49.23 228 ALA A N 1
ATOM 1692 C CA . ALA A 1 229 ? 14.585 -6.164 -16.050 1.00 46.37 228 ALA A CA 1
ATOM 1693 C C . ALA A 1 229 ? 14.126 -4.697 -16.024 1.00 44.82 228 ALA A C 1
ATOM 1694 O O . ALA A 1 229 ? 14.920 -3.798 -16.310 1.00 43.16 228 ALA A O 1
ATOM 1696 N N . ALA A 1 230 ? 12.859 -4.456 -15.671 1.00 42.26 229 ALA A N 1
ATOM 1697 C CA . ALA A 1 230 ? 12.337 -3.086 -15.700 1.00 43.18 229 ALA A CA 1
ATOM 1698 C C . ALA A 1 230 ? 12.941 -2.259 -14.554 1.00 43.88 229 ALA A C 1
ATOM 1699 O O . ALA A 1 230 ? 13.364 -1.111 -14.735 1.00 42.60 229 ALA A O 1
ATOM 1701 N N . MET A 1 231 ? 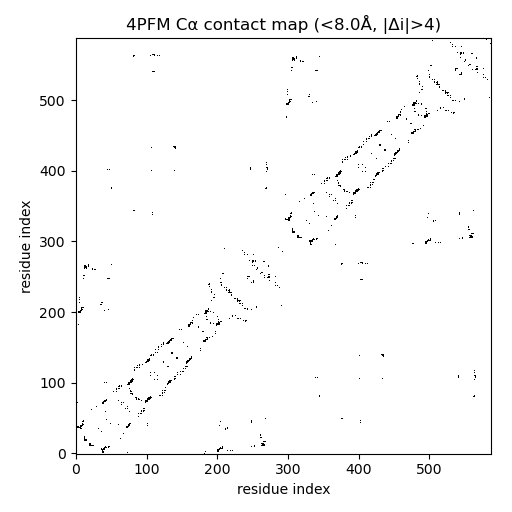12.955 -2.866 -13.370 1.00 44.22 230 MET A N 1
ATOM 1702 C CA . MET A 1 231 ? 13.527 -2.250 -12.188 1.00 44.07 230 MET A CA 1
ATOM 1703 C C . MET A 1 231 ? 15.038 -2.094 -12.350 1.00 43.80 230 MET A C 1
ATOM 1704 O O . MET A 1 231 ? 15.617 -1.089 -11.914 1.00 43.99 230 MET A O 1
ATOM 1709 N N . ALA A 1 232 ? 15.677 -3.042 -13.020 1.00 43.10 231 ALA A N 1
ATOM 1710 C CA . ALA A 1 232 ? 17.132 -2.967 -13.192 1.00 43.20 231 ALA A CA 1
ATOM 1711 C C . ALA A 1 232 ? 17.507 -1.802 -14.103 1.00 43.91 231 ALA A C 1
ATOM 1712 O O . ALA A 1 232 ? 18.510 -1.111 -13.855 1.00 44.68 231 ALA A O 1
ATOM 1714 N N . ALA A 1 233 ? 16.726 -1.603 -15.173 1.00 43.41 232 ALA A N 1
ATOM 1715 C CA . ALA A 1 233 ? 16.901 -0.441 -16.050 1.00 42.97 232 ALA A CA 1
ATOM 1716 C C . ALA A 1 233 ? 16.527 0.853 -15.354 1.00 42.48 232 ALA A C 1
ATOM 1717 O O . ALA A 1 233 ? 17.280 1.825 -15.427 1.00 44.05 232 ALA A O 1
ATOM 1719 N N . GLU A 1 234 ? 15.387 0.890 -14.684 1.00 41.02 233 GLU A N 1
ATOM 1720 C CA . GLU A 1 234 ? 15.047 2.066 -13.872 1.00 40.56 233 GLU A CA 1
ATOM 1721 C C . GLU A 1 234 ? 16.220 2.460 -12.899 1.00 41.69 233 GLU A C 1
ATOM 1722 O O . GLU A 1 234 ? 16.459 3.628 -12.656 1.00 41.24 233 GLU A O 1
ATOM 1728 N N . ASP A 1 235 ? 16.859 1.472 -12.278 1.00 42.70 234 ASP A N 1
ATOM 1729 C CA . ASP A 1 235 ? 17.821 1.698 -11.200 1.00 44.69 234 ASP A CA 1
ATOM 1730 C C . ASP A 1 235 ? 18.919 2.669 -11.610 1.00 45.65 234 ASP A C 1
ATOM 1731 O O . ASP A 1 235 ? 19.307 3.569 -10.873 1.00 46.40 234 ASP A O 1
ATOM 1736 N N . GLN A 1 236 ? 19.425 2.436 -12.801 1.00 46.52 235 GLN A N 1
ATOM 1737 C CA . GLN A 1 236 ? 20.459 3.196 -13.401 1.00 47.65 235 GLN A CA 1
ATOM 1738 C C . GLN A 1 236 ? 20.071 4.652 -13.612 1.00 47.48 235 GLN A C 1
ATOM 1739 O O . GLN A 1 236 ? 20.943 5.525 -13.571 1.00 48.01 235 GLN A O 1
ATOM 1745 N N . ILE A 1 237 ? 18.781 4.941 -13.850 1.00 45.66 236 ILE A N 1
ATOM 1746 C CA . ILE A 1 237 ? 18.430 6.274 -14.308 1.00 44.68 236 ILE A CA 1
ATOM 1747 C C . ILE A 1 237 ? 17.593 7.055 -13.342 1.00 45.28 236 ILE A C 1
ATOM 1748 O O . ILE A 1 237 ? 17.377 8.232 -13.526 1.00 45.77 236 ILE A O 1
ATOM 1753 N N . LYS A 1 238 ? 17.118 6.377 -12.315 1.00 46.27 237 LYS A N 1
ATOM 1754 C CA . LYS A 1 238 ? 16.168 6.893 -11.344 1.00 46.92 237 LYS A CA 1
ATOM 1755 C C . LYS A 1 238 ? 16.521 8.280 -10.751 1.00 46.98 237 LYS A C 1
ATOM 1756 O O . LYS A 1 238 ? 15.604 9.062 -10.413 1.00 47.84 237 LYS A O 1
ATOM 1762 N N . GLY A 1 239 ? 17.821 8.586 -10.594 1.00 46.06 238 GLY A N 1
ATOM 1763 C CA . GLY A 1 239 ? 18.224 9.855 -9.994 1.00 44.56 238 GLY A CA 1
ATOM 1764 C C . GLY A 1 239 ? 17.841 11.024 -10.880 1.00 45.29 238 GLY A C 1
ATOM 1765 O O . GLY A 1 239 ? 17.501 12.118 -10.386 1.00 47.30 238 GLY A O 1
ATOM 1766 N N . LEU A 1 240 ? 17.831 10.811 -12.202 1.00 44.04 239 LEU A N 1
ATOM 1767 C CA . LEU A 1 240 ? 17.337 11.822 -13.112 1.00 42.03 239 LEU A CA 1
ATOM 1768 C C . LEU A 1 240 ? 15.888 12.153 -12.819 1.00 41.69 239 LEU A C 1
ATOM 1769 O O . LEU A 1 240 ? 15.476 13.243 -13.063 1.00 41.01 239 LEU A O 1
ATOM 1774 N N . PHE A 1 241 ? 15.100 11.235 -12.270 1.00 43.23 240 PHE A N 1
ATOM 1775 C CA . PHE A 1 241 ? 13.656 11.541 -12.104 1.00 44.37 240 PHE A CA 1
ATOM 1776 C C . PHE A 1 241 ? 13.310 12.619 -11.066 1.00 45.56 240 PHE A C 1
ATOM 1777 O O . PHE A 1 241 ? 12.161 13.105 -11.019 1.00 47.66 240 PHE A O 1
ATOM 1785 N N . SER A 1 242 ? 14.269 12.950 -10.196 1.00 46.09 241 SER A N 1
ATOM 1786 C CA . SER A 1 242 ? 14.190 14.117 -9.331 1.00 46.22 241 SER A CA 1
ATOM 1787 C C . SER A 1 242 ? 15.112 15.198 -9.873 1.00 45.11 241 SER A C 1
ATOM 1788 O O . SER A 1 242 ? 14.695 16.336 -9.958 1.00 45.30 241 SER A O 1
ATOM 1791 N N . ALA A 1 243 ? 16.336 14.865 -10.290 1.00 44.16 242 ALA A N 1
ATOM 1792 C CA . ALA A 1 243 ? 17.283 15.932 -10.684 1.00 43.05 242 ALA A CA 1
ATOM 1793 C C . ALA A 1 243 ? 16.792 16.797 -11.837 1.00 42.34 242 ALA A C 1
ATOM 1794 O O . ALA A 1 243 ? 17.168 17.960 -11.924 1.00 42.06 242 ALA A O 1
ATOM 1796 N N . LEU A 1 244 ? 15.969 16.238 -12.726 1.00 41.84 243 LEU A N 1
ATOM 1797 C CA . LEU A 1 244 ? 15.488 16.971 -13.933 1.00 41.67 243 LEU A CA 1
ATOM 1798 C C . LEU A 1 244 ? 14.388 17.937 -13.544 1.00 41.61 243 LEU A C 1
ATOM 1799 O O . LEU A 1 244 ? 13.851 18.623 -14.369 1.00 42.11 243 LEU A O 1
ATOM 1804 N N . PHE A 1 245 ? 14.067 17.971 -12.260 1.00 42.10 244 PHE A N 1
ATOM 1805 C CA . PHE A 1 245 ? 13.012 18.838 -11.710 1.00 42.19 244 PHE A CA 1
ATOM 1806 C C . PHE A 1 245 ? 13.522 19.800 -10.591 1.00 42.96 244 PHE A C 1
ATOM 1807 O O . PHE A 1 245 ? 12.730 20.397 -9.903 1.00 42.47 244 PHE A O 1
ATOM 1815 N N . CYS A 1 246 ? 14.842 20.014 -10.464 1.00 44.17 245 CYS A N 1
ATOM 1816 C CA . CYS A 1 246 ? 15.316 20.980 -9.428 1.00 46.42 245 CYS A CA 1
ATOM 1817 C C . CYS A 1 246 ? 14.793 22.397 -9.623 1.00 46.31 245 CYS A C 1
ATOM 1818 O O . CYS A 1 246 ? 14.694 23.179 -8.649 1.00 48.07 245 CYS A O 1
ATOM 1821 N N . GLU A 1 247 ? 14.509 22.727 -10.882 1.00 45.01 246 GLU A N 1
ATOM 1822 C CA . GLU A 1 247 ? 13.877 23.955 -11.302 1.00 44.08 246 GLU A CA 1
ATOM 1823 C C . GLU A 1 247 ? 12.863 23.461 -12.363 1.00 43.31 246 GLU A C 1
ATOM 1824 O O . GLU A 1 247 ? 13.055 22.376 -12.913 1.00 43.30 246 GLU A O 1
ATOM 1830 N N . ALA A 1 248 ? 11.856 24.251 -12.711 1.00 40.38 247 ALA A N 1
ATOM 1831 C CA . ALA A 1 248 ? 10.808 23.741 -13.562 1.00 39.98 247 ALA A CA 1
ATOM 1832 C C . ALA A 1 248 ? 11.292 23.155 -14.884 1.00 38.54 247 ALA A C 1
ATOM 1833 O O . ALA A 1 248 ? 12.084 23.740 -15.574 1.00 39.73 247 ALA A O 1
ATOM 1835 N N . ASN A 1 249 ? 10.766 21.997 -15.247 1.00 37.81 248 ASN A N 1
ATOM 1836 C CA . ASN A 1 249 ? 10.903 21.461 -16.583 1.00 36.99 248 ASN A CA 1
ATOM 1837 C C . ASN A 1 249 ? 10.355 22.500 -17.608 1.00 36.22 248 ASN A C 1
ATOM 1838 O O . ASN A 1 249 ? 9.306 23.123 -17.397 1.00 34.79 248 ASN A O 1
ATOM 1843 N N . PRO A 1 250 ? 11.110 22.754 -18.704 1.00 35.58 249 PRO A N 1
ATOM 1844 C CA . PRO A 1 250 ? 12.366 22.039 -19.095 1.00 34.41 249 PRO A CA 1
ATOM 1845 C C . PRO A 1 250 ? 13.680 22.761 -18.768 1.00 35.06 249 PRO A C 1
ATOM 1846 O O . PRO A 1 250 ? 14.669 22.576 -19.483 1.00 34.20 249 PRO A O 1
ATOM 1850 N N . ILE A 1 251 ? 13.705 23.588 -17.736 1.00 35.14 250 ILE A N 1
ATOM 1851 C CA . ILE A 1 251 ? 14.959 24.247 -17.440 1.00 36.08 250 ILE A CA 1
ATOM 1852 C C . ILE A 1 251 ? 16.125 23.232 -17.268 1.00 36.83 250 ILE A C 1
ATOM 1853 O O . ILE A 1 251 ? 17.183 23.447 -17.899 1.00 37.85 250 ILE A O 1
ATOM 1858 N N . PRO A 1 252 ? 15.941 22.151 -16.450 1.00 36.10 251 PRO A N 1
ATOM 1859 C CA . PRO A 1 252 ? 17.098 21.275 -16.226 1.00 36.96 251 PRO A CA 1
ATOM 1860 C C . PRO A 1 252 ? 17.432 20.421 -17.437 1.00 38.96 251 PRO A C 1
ATOM 1861 O O . PRO A 1 252 ? 18.648 20.310 -17.848 1.00 39.94 251 PRO A O 1
ATOM 1865 N N . VAL A 1 253 ? 16.379 19.844 -18.045 1.00 38.59 252 VAL A N 1
ATOM 1866 C CA . VAL A 1 253 ? 16.612 18.902 -19.118 1.00 37.37 252 VAL A CA 1
ATOM 1867 C C . VAL A 1 253 ? 17.247 19.654 -20.296 1.00 38.78 252 VAL A C 1
ATOM 1868 O O . VAL A 1 253 ? 18.104 19.107 -20.990 1.00 38.83 252 VAL A O 1
ATOM 1872 N N . LYS A 1 254 ? 16.837 20.896 -20.524 1.00 39.38 253 LYS A N 1
ATOM 1873 C CA . LYS A 1 254 ? 17.517 21.638 -21.585 1.00 41.87 253 LYS A CA 1
ATOM 1874 C C . LYS A 1 254 ? 19.024 21.816 -21.265 1.00 42.14 253 LYS A C 1
ATOM 1875 O O . LYS A 1 254 ? 19.859 21.677 -22.142 1.00 41.98 253 LYS A O 1
ATOM 1881 N N . TRP A 1 255 ? 19.344 22.115 -20.015 1.00 42.58 254 TRP A N 1
ATOM 1882 C CA . TRP A 1 255 ? 20.781 22.232 -19.610 1.00 44.40 254 TRP A CA 1
ATOM 1883 C C . TRP A 1 255 ? 21.499 20.919 -19.882 1.00 43.38 254 TRP A C 1
ATOM 1884 O O . TRP A 1 255 ? 22.514 20.906 -20.499 1.00 43.85 254 TRP A O 1
ATOM 1895 N N . ALA A 1 256 ? 20.928 19.808 -19.460 1.00 43.65 255 ALA A N 1
ATOM 1896 C CA . ALA A 1 256 ? 21.589 18.535 -19.650 1.00 43.95 255 ALA A CA 1
ATOM 1897 C C . ALA A 1 256 ? 21.891 18.253 -21.139 1.00 44.59 255 ALA A C 1
ATOM 1898 O O . ALA A 1 256 ? 22.974 17.724 -21.479 1.00 44.23 255 ALA A O 1
ATOM 1900 N N . ALA A 1 257 ? 20.953 18.605 -22.008 1.00 44.41 256 ALA A N 1
ATOM 1901 C CA . ALA A 1 257 ? 21.052 18.211 -23.401 1.00 44.82 256 ALA A CA 1
ATOM 1902 C C . ALA A 1 257 ? 22.182 19.049 -23.994 1.00 45.84 256 ALA A C 1
ATOM 1903 O O . ALA A 1 257 ? 23.005 18.542 -24.785 1.00 45.84 256 ALA A O 1
ATOM 1905 N N . HIS A 1 258 ? 22.224 20.331 -23.631 1.00 46.82 257 HIS A N 1
ATOM 1906 C CA . HIS A 1 258 ? 23.321 21.168 -24.124 1.00 48.79 257 HIS A CA 1
ATOM 1907 C C . HIS A 1 258 ? 24.671 20.579 -23.617 1.00 49.36 257 HIS A C 1
ATOM 1908 O O . HIS A 1 258 ? 25.608 20.365 -24.404 1.00 48.97 257 HIS A O 1
ATOM 1915 N N . LYS A 1 259 ? 24.717 20.247 -22.332 1.00 49.88 258 LYS A N 1
ATOM 1916 C CA . LYS A 1 259 ? 25.947 19.810 -21.710 1.00 52.66 258 LYS A CA 1
ATOM 1917 C C . LYS A 1 259 ? 26.466 18.548 -22.385 1.00 53.32 258 LYS A C 1
ATOM 1918 O O . LYS A 1 259 ? 27.679 18.330 -22.450 1.00 55.20 258 LYS A O 1
ATOM 1924 N N . MET A 1 260 ? 25.539 17.743 -22.926 1.00 52.87 259 MET A N 1
ATOM 1925 C CA . MET A 1 260 ? 25.844 16.473 -23.560 1.00 51.58 259 MET A CA 1
ATOM 1926 C C . MET A 1 260 ? 26.257 16.641 -25.014 1.00 51.19 259 MET A C 1
ATOM 1927 O O . MET A 1 260 ? 26.605 15.662 -25.685 1.00 51.25 259 MET A O 1
ATOM 1932 N N . GLY A 1 261 ? 26.137 17.838 -25.547 1.00 50.51 260 GLY A N 1
ATOM 1933 C CA . GLY A 1 261 ? 26.326 18.002 -26.973 1.00 49.95 260 GLY A CA 1
ATOM 1934 C C . GLY A 1 261 ? 25.180 17.570 -27.866 1.00 51.11 260 GLY A C 1
ATOM 1935 O O . GLY A 1 261 ? 25.366 17.556 -29.111 1.00 51.00 260 GLY A O 1
ATOM 1936 N N . LEU A 1 262 ? 23.991 17.246 -27.296 1.00 50.05 261 LEU A N 1
ATOM 1937 C CA . LEU A 1 262 ? 22.818 17.011 -28.185 1.00 49.48 261 LEU A CA 1
ATOM 1938 C C . LEU A 1 262 ? 22.327 18.250 -28.973 1.00 48.91 261 LEU A C 1
ATOM 1939 O O . LEU A 1 262 ? 21.724 18.108 -30.048 1.00 49.59 261 LEU A O 1
ATOM 1944 N N . ILE A 1 263 ? 22.506 19.447 -28.411 1.00 47.51 262 ILE A N 1
ATOM 1945 C CA . ILE A 1 263 ? 21.984 20.690 -29.040 1.00 47.30 262 ILE A CA 1
ATOM 1946 C C . ILE A 1 263 ? 23.118 21.744 -28.993 1.00 48.53 262 ILE A C 1
ATOM 1947 O O . ILE A 1 263 ? 24.008 21.654 -28.121 1.00 49.21 262 ILE A O 1
ATOM 1952 N N . SER A 1 264 ? 23.144 22.671 -29.938 1.00 48.95 263 SER A N 1
ATOM 1953 C CA . SER A 1 264 ? 24.258 23.620 -30.025 1.00 49.91 263 SER A CA 1
ATOM 1954 C C . SER A 1 264 ? 24.288 24.590 -28.844 1.00 51.39 263 SER A C 1
ATOM 1955 O O . SER A 1 264 ? 25.372 24.868 -28.314 1.00 53.40 263 SER A O 1
ATOM 1958 N N . GLN A 1 265 ? 23.112 25.102 -28.435 1.00 51.08 264 GLN A N 1
ATOM 1959 C CA . GLN A 1 265 ? 23.009 26.247 -27.482 1.00 49.75 264 GLN A CA 1
ATOM 1960 C C . GLN A 1 265 ? 22.004 25.924 -26.374 1.00 48.78 264 GLN A C 1
ATOM 1961 O O . GLN A 1 265 ? 21.007 25.200 -26.596 1.00 46.85 264 GLN A O 1
ATOM 1967 N N . GLY A 1 266 ? 22.240 26.485 -25.193 1.00 47.64 265 GLY A N 1
ATOM 1968 C CA . GLY A 1 266 ? 21.407 26.189 -24.017 1.00 45.94 265 GLY A CA 1
ATOM 1969 C C . GLY A 1 266 ? 20.221 27.140 -23.923 1.00 45.23 265 GLY A C 1
ATOM 1970 O O . GLY A 1 266 ? 19.510 27.154 -22.909 1.00 45.64 265 GLY A O 1
ATOM 1971 N N . ASP A 1 267 ? 20.018 27.959 -24.938 1.00 43.45 266 ASP A N 1
ATOM 1972 C CA . ASP A 1 267 ? 19.110 29.089 -24.794 1.00 45.61 266 ASP A CA 1
ATOM 1973 C C . ASP A 1 267 ? 17.659 28.683 -24.569 1.00 45.02 266 ASP A C 1
ATOM 1974 O O . ASP A 1 267 ? 17.172 27.721 -25.175 1.00 45.27 266 ASP A O 1
ATOM 1979 N N . ILE A 1 268 ? 16.990 29.445 -23.726 1.00 43.34 267 ILE A N 1
ATOM 1980 C CA . ILE A 1 268 ? 15.636 29.165 -23.321 1.00 42.79 267 ILE A CA 1
ATOM 1981 C C . ILE A 1 268 ? 14.886 30.481 -23.276 1.00 41.77 267 ILE A C 1
ATOM 1982 O O . ILE A 1 268 ? 15.488 31.485 -22.979 1.00 42.30 267 ILE A O 1
ATOM 1987 N N . ARG A 1 269 ? 13.597 30.503 -23.569 1.00 40.14 268 ARG A N 1
ATOM 1988 C CA . ARG A 1 269 ? 12.876 31.790 -23.652 1.00 39.00 268 ARG A CA 1
ATOM 1989 C C . ARG A 1 269 ? 12.249 32.289 -22.367 1.00 38.65 268 ARG A C 1
ATOM 1990 O O . ARG A 1 269 ? 11.681 31.514 -21.606 1.00 39.09 268 ARG A O 1
ATOM 1998 N N . LEU A 1 270 ? 12.325 33.598 -22.126 1.00 38.36 269 LEU A N 1
ATOM 1999 C CA . LEU A 1 270 ? 11.714 34.183 -20.945 1.00 36.83 269 LEU A CA 1
ATOM 2000 C C . LEU A 1 270 ? 10.199 33.899 -20.963 1.00 36.44 269 LEU A C 1
ATOM 2001 O O . LEU A 1 270 ? 9.567 34.071 -22.009 1.00 36.26 269 LEU A O 1
ATOM 2006 N N . PRO A 1 271 ? 9.607 33.607 -19.782 1.00 36.14 270 PRO A N 1
ATOM 2007 C CA . PRO A 1 271 ? 10.267 33.851 -18.470 1.00 35.26 270 PRO A CA 1
ATOM 2008 C C . PRO A 1 271 ? 11.105 32.738 -17.918 1.00 34.57 270 PRO A C 1
ATOM 2009 O O . PRO A 1 271 ? 11.501 32.785 -16.758 1.00 36.32 270 PRO A O 1
ATOM 2013 N N . LEU A 1 272 ? 11.329 31.697 -18.682 1.00 34.47 271 LEU A N 1
ATOM 2014 C CA . LEU A 1 272 ? 12.200 30.644 -18.202 1.00 35.47 271 LEU A CA 1
ATOM 2015 C C . LEU A 1 272 ? 13.644 31.163 -18.315 1.00 36.76 271 LEU A C 1
ATOM 2016 O O . LEU A 1 272 ? 13.933 32.069 -19.098 1.00 37.01 271 LEU A O 1
ATOM 2021 N N . THR A 1 273 ? 14.520 30.596 -17.521 1.00 37.57 272 THR A N 1
ATOM 2022 C CA . THR A 1 273 ? 15.888 31.034 -17.465 1.00 39.87 272 THR A CA 1
ATOM 2023 C C . THR A 1 273 ? 16.785 29.821 -17.411 1.00 40.54 272 THR A C 1
ATOM 2024 O O . THR A 1 273 ? 16.353 28.794 -16.939 1.00 39.03 272 THR A O 1
ATOM 2028 N N . GLU A 1 274 ? 18.041 29.954 -17.852 1.00 42.18 273 GLU A N 1
ATOM 2029 C CA . GLU A 1 274 ? 18.994 28.848 -17.733 1.00 44.90 273 GLU A CA 1
ATOM 2030 C C . GLU A 1 274 ? 19.190 28.332 -16.311 1.00 44.53 273 GLU A C 1
ATOM 2031 O O . GLU A 1 274 ? 19.129 29.076 -15.341 1.00 44.17 273 GLU A O 1
ATOM 2037 N N . LEU A 1 275 ? 19.333 27.018 -16.205 1.00 45.44 274 LEU A N 1
ATOM 2038 C CA . LEU A 1 275 ? 19.550 26.357 -14.940 1.00 46.67 274 LEU A CA 1
ATOM 2039 C C . LEU A 1 275 ? 20.570 27.147 -14.086 1.00 47.99 274 LEU A C 1
ATOM 2040 O O . LEU A 1 275 ? 21.655 27.439 -14.581 1.00 46.43 274 LEU A O 1
ATOM 2045 N N . SER A 1 276 ? 20.232 27.487 -12.836 1.00 49.96 275 SER A N 1
ATOM 2046 C CA . SER A 1 276 ? 21.215 28.272 -12.051 1.00 52.28 275 SER A CA 1
ATOM 2047 C C . SER A 1 276 ? 22.313 27.400 -11.498 1.00 53.06 275 SER A C 1
ATOM 2048 O O . SER A 1 276 ? 22.099 26.208 -11.236 1.00 51.83 275 SER A O 1
ATOM 2051 N N . THR A 1 277 ? 23.483 28.029 -11.346 1.00 54.14 276 THR A N 1
ATOM 2052 C CA . THR A 1 277 ? 24.742 27.326 -11.096 1.00 55.50 276 THR A CA 1
ATOM 2053 C C . THR A 1 277 ? 24.685 26.508 -9.801 1.00 54.77 276 THR A C 1
ATOM 2054 O O . THR A 1 277 ? 25.298 25.454 -9.681 1.00 55.31 276 THR A O 1
ATOM 2058 N N . GLU A 1 278 ? 23.889 26.946 -8.851 1.00 54.77 277 GLU A N 1
ATOM 2059 C CA . GLU A 1 278 ? 23.719 26.175 -7.642 1.00 54.77 277 GLU A CA 1
ATOM 2060 C C . GLU A 1 278 ? 23.221 24.737 -7.888 1.00 54.06 277 GLU A C 1
ATOM 2061 O O . GLU A 1 278 ? 23.314 23.903 -6.986 1.00 54.71 277 GLU A O 1
ATOM 2067 N N . PHE A 1 279 ? 22.676 24.426 -9.073 1.00 52.45 278 PHE A N 1
ATOM 2068 C CA . PHE A 1 279 ? 22.184 23.062 -9.345 1.00 50.48 278 PHE A CA 1
ATOM 2069 C C . PHE A 1 279 ? 23.029 22.309 -10.348 1.00 51.20 278 PHE A C 1
ATOM 2070 O O . PHE A 1 279 ? 22.793 21.107 -10.578 1.00 51.57 278 PHE A O 1
ATOM 2078 N N . HIS A 1 280 ? 23.988 22.981 -10.974 1.00 51.32 279 HIS A N 1
ATOM 2079 C CA . HIS A 1 280 ? 24.869 22.304 -11.929 1.00 52.15 279 HIS A CA 1
ATOM 2080 C C . HIS A 1 280 ? 25.556 21.016 -11.434 1.00 52.67 279 HIS A C 1
ATOM 2081 O O . HIS A 1 280 ? 25.604 20.042 -12.176 1.00 53.43 279 HIS A O 1
ATOM 2088 N N . GLY A 1 281 ? 26.076 20.984 -10.201 1.00 52.25 280 GLY A N 1
ATOM 2089 C CA . GLY A 1 281 ? 26.757 19.794 -9.736 1.00 52.11 280 GLY A CA 1
ATOM 2090 C C . GLY A 1 281 ? 25.773 18.676 -9.463 1.00 52.75 280 GLY A C 1
ATOM 2091 O O . GLY A 1 281 ? 25.984 17.528 -9.848 1.00 52.97 280 GLY A O 1
ATOM 2092 N N . LEU A 1 282 ? 24.692 19.000 -8.779 1.00 53.92 281 LEU A N 1
ATOM 2093 C CA . LEU A 1 282 ? 23.561 18.086 -8.626 1.00 55.12 281 LEU A CA 1
ATOM 2094 C C . LEU A 1 282 ? 23.221 17.303 -9.941 1.00 54.52 281 LEU A C 1
ATOM 2095 O O . LEU A 1 282 ? 23.098 16.078 -9.939 1.00 54.72 281 LEU A O 1
ATOM 2100 N N . LEU A 1 283 ? 23.179 18.006 -11.070 1.00 53.38 282 LEU A N 1
ATOM 2101 C CA . LEU A 1 283 ? 22.667 17.426 -12.314 1.00 52.98 282 LEU A CA 1
ATOM 2102 C C . LEU A 1 283 ? 23.749 16.642 -13.042 1.00 53.24 282 LEU A C 1
ATOM 2103 O O . LEU A 1 283 ? 23.523 15.541 -13.509 1.00 52.38 282 LEU A O 1
ATOM 2108 N N . LEU A 1 284 ? 24.923 17.241 -13.129 1.00 54.43 283 LEU A N 1
ATOM 2109 C CA . LEU A 1 284 ? 26.105 16.591 -13.632 1.00 56.36 283 LEU A CA 1
ATOM 2110 C C . LEU A 1 284 ? 26.338 15.263 -12.897 1.00 56.19 283 LEU A C 1
ATOM 2111 O O . LEU A 1 284 ? 26.545 14.253 -13.550 1.00 57.02 283 LEU A O 1
ATOM 2116 N N . ASP A 1 285 ? 26.226 15.241 -11.569 1.00 56.09 284 ASP A N 1
ATOM 2117 C CA . ASP A 1 285 ? 26.310 13.970 -10.842 1.00 57.70 284 ASP A CA 1
ATOM 2118 C C . ASP A 1 285 ? 25.219 12.999 -11.300 1.00 55.53 284 ASP A C 1
ATOM 2119 O O . ASP A 1 285 ? 25.485 11.826 -11.580 1.00 55.72 284 ASP A O 1
ATOM 2124 N N . ALA A 1 286 ? 23.983 13.459 -11.355 1.00 53.55 285 ALA A N 1
ATOM 2125 C CA . ALA A 1 286 ? 22.911 12.542 -11.759 1.00 51.77 285 ALA A CA 1
ATOM 2126 C C . ALA A 1 286 ? 23.114 12.012 -13.205 1.00 49.96 285 ALA A C 1
ATOM 2127 O O . ALA A 1 286 ? 22.842 10.875 -13.496 1.00 48.22 285 ALA A O 1
ATOM 2129 N N . MET A 1 287 ? 23.640 12.841 -14.083 1.00 49.47 286 MET A N 1
ATOM 2130 C CA . MET A 1 287 ? 23.938 12.402 -15.418 1.00 50.33 286 MET A CA 1
ATOM 2131 C C . MET A 1 287 ? 25.035 11.324 -15.424 1.00 51.66 286 MET A C 1
ATOM 2132 O O . MET A 1 287 ? 24.858 10.296 -16.091 1.00 49.55 286 MET A O 1
ATOM 2137 N N . LYS A 1 288 ? 26.127 11.529 -14.648 1.00 53.52 287 LYS A N 1
ATOM 2138 C CA . LYS A 1 288 ? 27.218 10.488 -14.518 1.00 55.66 287 LYS A CA 1
ATOM 2139 C C . LYS A 1 288 ? 26.617 9.172 -14.067 1.00 54.87 287 LYS A C 1
ATOM 2140 O O . LYS A 1 288 ? 26.889 8.123 -14.659 1.00 54.49 287 LYS A O 1
ATOM 2146 N N . ASN A 1 289 ? 25.802 9.245 -13.016 1.00 54.87 288 ASN A N 1
ATOM 2147 C CA . ASN A 1 289 ? 25.183 8.064 -12.458 1.00 56.37 288 ASN A CA 1
ATOM 2148 C C . ASN A 1 289 ? 24.223 7.379 -13.416 1.00 56.80 288 ASN A C 1
ATOM 2149 O O . ASN A 1 289 ? 23.987 6.189 -13.275 1.00 57.70 288 ASN A O 1
ATOM 2154 N N . ALA A 1 290 ? 23.713 8.109 -14.413 1.00 56.37 289 ALA A N 1
ATOM 2155 C CA . ALA A 1 290 ? 22.841 7.521 -15.413 1.00 56.40 289 ALA A CA 1
ATOM 2156 C C . ALA A 1 290 ? 23.662 6.985 -16.574 1.00 57.41 289 ALA A C 1
ATOM 2157 O O . ALA A 1 290 ? 23.108 6.552 -17.560 1.00 56.17 289 ALA A O 1
ATOM 2159 N N . ARG A 1 291 ? 24.989 7.014 -16.454 1.00 59.65 290 ARG A N 1
ATOM 2160 C CA . ARG A 1 291 ? 25.870 6.490 -17.501 1.00 62.94 290 ARG A CA 1
ATOM 2161 C C . ARG A 1 291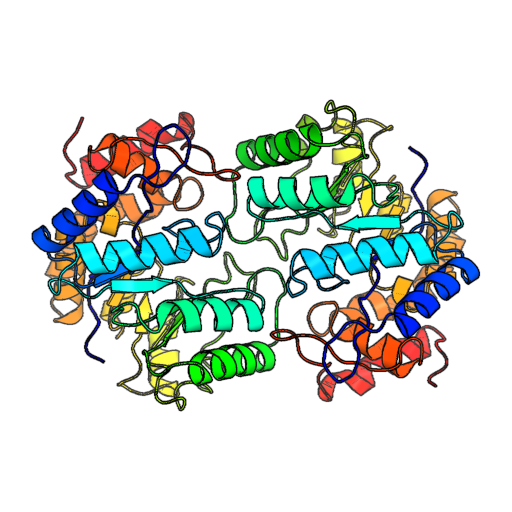 ? 25.920 7.394 -18.712 1.00 63.79 290 ARG A C 1
ATOM 2162 O O . ARG A 1 291 ? 26.170 6.927 -19.817 1.00 63.57 290 ARG A O 1
ATOM 2170 N N . ILE A 1 292 ? 25.660 8.674 -18.508 1.00 65.80 291 ILE A N 1
ATOM 2171 C CA . ILE A 1 292 ? 25.733 9.623 -19.589 1.00 68.74 291 ILE A CA 1
ATOM 2172 C C . ILE A 1 292 ? 27.133 10.197 -19.618 1.00 72.29 291 ILE A C 1
ATOM 2173 O O . ILE A 1 292 ? 27.617 10.752 -18.636 1.00 72.97 291 ILE A O 1
ATOM 2178 N N . GLU A 1 293 ? 27.774 10.053 -20.762 1.00 76.76 292 GLU A N 1
ATOM 2179 C CA . GLU A 1 293 ? 29.146 10.470 -20.959 1.00 81.74 292 GLU A CA 1
ATOM 2180 C C . GLU A 1 293 ? 29.263 11.979 -21.192 1.00 83.76 292 GLU A C 1
ATOM 2181 O O . GLU A 1 293 ? 28.477 12.576 -21.943 1.00 84.57 292 GLU A O 1
ATOM 2187 N N . VAL A 1 294 ? 30.249 12.578 -20.527 1.00 86.90 293 VAL A N 1
ATOM 2188 C CA . VAL A 1 294 ? 30.631 14.009 -20.659 1.00 89.64 293 VAL A CA 1
ATOM 2189 C C . VAL A 1 294 ? 29.972 14.913 -19.584 1.00 90.82 293 VAL A C 1
ATOM 2190 O O . VAL A 1 294 ? 28.736 15.090 -19.546 1.00 89.91 293 VAL A O 1
ATOM 2194 N N . LYS A 1 295 ? 30.833 15.463 -18.708 1.00 92.81 294 LYS A N 1
ATOM 2195 C CA . LYS A 1 295 ? 32.326 15.240 -18.775 1.00 94.23 294 LYS A CA 1
ATOM 2196 C C . LYS A 1 295 ? 32.854 14.214 -17.747 1.00 94.80 294 LYS A C 1
ATOM 2197 O O . LYS A 1 295 ? 33.269 14.571 -16.633 1.00 95.13 294 LYS A O 1
ATOM 2203 N N . HIS B 1 1 ? 1.253 55.919 -7.478 1.00 99.70 0 HIS B N 1
ATOM 2204 C CA . HIS B 1 1 ? 0.597 57.264 -7.255 1.00 100.22 0 HIS B CA 1
ATOM 2205 C C . HIS B 1 1 ? -0.770 57.287 -6.447 1.00 98.26 0 HIS B C 1
ATOM 2206 O O . HIS B 1 1 ? -0.792 56.871 -5.265 1.00 98.58 0 HIS B O 1
ATOM 2213 N N . MET B 1 2 ? -1.869 57.781 -7.061 1.00 95.41 1 MET B N 1
ATOM 2214 C CA . MET B 1 2 ? -3.180 58.011 -6.369 1.00 91.69 1 MET B CA 1
ATOM 2215 C C . MET B 1 2 ? -4.327 57.017 -6.692 1.00 87.51 1 MET B C 1
ATOM 2216 O O . MET B 1 2 ? -5.501 57.398 -6.598 1.00 87.52 1 MET B O 1
ATOM 2221 N N . ILE B 1 3 ? -4.006 55.769 -7.079 1.00 81.53 2 ILE B N 1
ATOM 2222 C CA . ILE B 1 3 ? -5.061 54.735 -7.211 1.00 75.94 2 ILE B CA 1
ATOM 2223 C C . ILE B 1 3 ? -5.097 53.780 -6.008 1.00 71.58 2 ILE B C 1
ATOM 2224 O O . ILE B 1 3 ? -4.135 53.030 -5.750 1.00 69.81 2 ILE B O 1
ATOM 2229 N N . ASN B 1 4 ? -6.228 53.787 -5.309 1.00 66.42 3 ASN B N 1
ATOM 2230 C CA . ASN B 1 4 ? -6.394 53.064 -4.046 1.00 62.24 3 ASN B CA 1
ATOM 2231 C C . ASN B 1 4 ? -7.886 52.876 -3.788 1.00 58.64 3 ASN B C 1
ATOM 2232 O O . ASN B 1 4 ? -8.714 53.249 -4.642 1.00 58.10 3 ASN B O 1
ATOM 2237 N N . GLY B 1 5 ? -8.253 52.311 -2.641 1.00 54.42 4 GLY B N 1
ATOM 2238 C CA . GLY B 1 5 ? -9.666 52.107 -2.339 1.00 50.33 4 GLY B CA 1
ATOM 2239 C C . GLY B 1 5 ? -10.256 50.839 -2.967 1.00 47.67 4 GLY B C 1
ATOM 2240 O O . GLY B 1 5 ? -9.592 49.793 -2.990 1.00 47.34 4 GLY B O 1
ATOM 2241 N N . SER B 1 6 ? -11.482 50.962 -3.496 1.00 44.93 5 SER B N 1
ATOM 2242 C CA . SER B 1 6 ? -12.273 49.877 -4.106 1.00 43.45 5 SER B CA 1
ATOM 2243 C C . SER B 1 6 ? -12.100 49.900 -5.629 1.00 42.80 5 SER B C 1
ATOM 2244 O O . SER B 1 6 ? -12.618 50.772 -6.302 1.00 41.91 5 SER B O 1
ATOM 2247 N N . ILE B 1 7 ? -11.357 48.938 -6.168 1.00 41.90 6 ILE B N 1
ATOM 2248 C CA . ILE B 1 7 ? -11.126 48.864 -7.590 1.00 40.41 6 ILE B CA 1
ATOM 2249 C C . ILE B 1 7 ? -11.840 47.629 -8.140 1.00 40.14 6 ILE B C 1
ATOM 2250 O O . ILE B 1 7 ? -11.607 46.530 -7.692 1.00 39.61 6 ILE B O 1
ATOM 2255 N N . VAL B 1 8 ? -12.730 47.801 -9.108 1.00 40.70 7 VAL B N 1
ATOM 2256 C CA . VAL B 1 8 ? -13.420 46.639 -9.668 1.00 39.82 7 VAL B CA 1
ATOM 2257 C C . VAL B 1 8 ? -12.637 45.976 -10.798 1.00 40.81 7 VAL B C 1
ATOM 2258 O O . VAL B 1 8 ? -12.297 46.625 -11.795 1.00 41.92 7 VAL B O 1
ATOM 2262 N N . ALA B 1 9 ? -12.347 44.684 -10.650 1.00 41.28 8 ALA B N 1
ATOM 2263 C CA . ALA B 1 9 ? -11.891 43.854 -11.797 1.00 40.01 8 ALA B CA 1
ATOM 2264 C C . ALA B 1 9 ? -13.120 43.504 -12.670 1.00 39.66 8 ALA B C 1
ATOM 2265 O O . ALA B 1 9 ? -13.890 42.576 -12.390 1.00 38.23 8 ALA B O 1
ATOM 2267 N N . LEU B 1 10 ? -13.339 44.330 -13.679 1.00 39.58 9 LEU B N 1
ATOM 2268 C CA . LEU B 1 10 ? -14.557 44.312 -14.423 1.00 39.38 9 LEU B CA 1
ATOM 2269 C C . LEU B 1 10 ? -14.791 43.012 -15.212 1.00 40.58 9 LEU B C 1
ATOM 2270 O O . LEU B 1 10 ? -13.884 42.524 -15.909 1.00 40.21 9 LEU B O 1
ATOM 2275 N N . ILE B 1 11 ? -16.020 42.495 -15.166 1.00 40.05 10 ILE B N 1
ATOM 2276 C CA . ILE B 1 11 ? -16.404 41.437 -16.094 1.00 41.36 10 ILE B CA 1
ATOM 2277 C C . ILE B 1 11 ? -16.402 41.946 -17.549 1.00 42.17 10 ILE B C 1
ATOM 2278 O O . ILE B 1 11 ? -16.584 43.134 -17.777 1.00 42.93 10 ILE B O 1
ATOM 2283 N N . THR B 1 12 ? -16.182 41.056 -18.535 1.00 42.79 11 THR B N 1
ATOM 2284 C CA . THR B 1 12 ? -16.375 41.429 -19.940 1.00 41.97 11 THR B CA 1
ATOM 2285 C C . THR B 1 12 ? -17.697 40.882 -20.479 1.00 41.95 11 THR B C 1
ATOM 2286 O O . THR B 1 12 ? -17.830 39.690 -20.720 1.00 42.15 11 THR B O 1
ATOM 2290 N N . PRO B 1 13 ? -18.689 41.748 -20.656 1.00 41.94 12 PRO B N 1
ATOM 2291 C CA . PRO B 1 13 ? -20.031 41.232 -21.019 1.00 41.81 12 PRO B CA 1
ATOM 2292 C C . PRO B 1 13 ? -20.041 40.827 -22.480 1.00 42.34 12 PRO B C 1
ATOM 2293 O O . PRO B 1 13 ? -19.355 41.474 -23.281 1.00 42.77 12 PRO B O 1
ATOM 2297 N N . LEU B 1 14 ? -20.766 39.772 -22.830 1.00 41.75 13 LEU B N 1
ATOM 2298 C CA . LEU B 1 14 ? -20.808 39.348 -24.222 1.00 44.00 13 LEU B CA 1
ATOM 2299 C C . LEU B 1 14 ? -22.212 39.310 -24.775 1.00 46.27 13 LEU B C 1
ATOM 2300 O O . LEU B 1 14 ? -23.158 39.171 -24.014 1.00 46.93 13 LEU B O 1
ATOM 2305 N N . ASN B 1 15 ? -22.331 39.444 -26.098 1.00 48.05 14 ASN B N 1
ATOM 2306 C CA . ASN B 1 15 ? -23.596 39.207 -26.812 1.00 49.40 14 ASN B CA 1
ATOM 2307 C C . ASN B 1 15 ? -23.859 37.731 -26.882 1.00 50.61 14 ASN B C 1
ATOM 2308 O O . ASN B 1 15 ? -22.963 36.913 -26.638 1.00 51.53 14 ASN B O 1
ATOM 2313 N N . SER B 1 16 ? -25.057 37.342 -27.279 1.00 51.49 15 SER B N 1
ATOM 2314 C CA . SER B 1 16 ? -25.305 35.894 -27.328 1.00 51.53 15 SER B CA 1
ATOM 2315 C C . SER B 1 16 ? -24.629 35.256 -28.507 1.00 50.00 15 SER B C 1
ATOM 2316 O O . SER B 1 16 ? -24.572 34.052 -28.567 1.00 49.87 15 SER B O 1
ATOM 2319 N N . ASP B 1 17 ? -24.092 36.025 -29.442 1.00 49.93 16 ASP B N 1
ATOM 2320 C CA . ASP B 1 17 ? -23.172 35.371 -30.378 1.00 50.93 16 ASP B CA 1
ATOM 2321 C C . ASP B 1 17 ? -21.672 35.202 -29.839 1.00 50.96 16 ASP B C 1
ATOM 2322 O O . ASP B 1 17 ? -20.782 34.729 -30.560 1.00 50.62 16 ASP B O 1
ATOM 2327 N N . GLY B 1 18 ? -21.421 35.602 -28.588 1.00 50.11 17 GLY B N 1
ATOM 2328 C CA . GLY B 1 18 ? -20.071 35.529 -27.978 1.00 49.46 17 GLY B CA 1
ATOM 2329 C C . GLY B 1 18 ? -19.147 36.718 -28.269 1.00 47.90 17 GLY B C 1
ATOM 2330 O O . GLY B 1 18 ? -18.025 36.847 -27.676 1.00 46.97 17 GLY B O 1
ATOM 2331 N N . THR B 1 19 ? -19.596 37.589 -29.176 1.00 46.42 18 THR B N 1
ATOM 2332 C CA . THR B 1 19 ? -18.862 38.846 -29.425 1.00 45.86 18 THR B CA 1
ATOM 2333 C C . THR B 1 19 ? -18.995 39.730 -28.169 1.00 44.05 18 THR B C 1
ATOM 2334 O O . THR B 1 19 ? -19.827 39.425 -27.319 1.00 44.81 18 THR B O 1
ATOM 2338 N N . VAL B 1 20 ? -18.193 40.794 -28.061 1.00 41.65 19 VAL B N 1
ATOM 2339 C CA . VAL B 1 20 ? -18.244 41.658 -26.939 1.00 40.49 19 VAL B CA 1
ATOM 2340 C C . VAL B 1 20 ? -19.425 42.615 -27.067 1.00 42.35 19 VAL B C 1
ATOM 2341 O O . VAL B 1 20 ? -19.675 43.222 -28.144 1.00 41.83 19 VAL B O 1
ATOM 2345 N N . ASP B 1 21 ? -20.137 42.741 -25.943 1.00 42.67 20 ASP B N 1
ATOM 2346 C CA . ASP B 1 21 ? -21.289 43.605 -25.810 1.00 43.88 20 ASP B CA 1
ATOM 2347 C C . ASP B 1 21 ? -20.852 44.975 -25.273 1.00 43.60 20 ASP B C 1
ATOM 2348 O O . ASP B 1 21 ? -20.860 45.219 -24.076 1.00 44.19 20 ASP B O 1
ATOM 2353 N N . TYR B 1 22 ? -20.536 45.890 -26.171 1.00 44.09 21 TYR B N 1
ATOM 2354 C CA . TYR B 1 22 ? -20.092 47.233 -25.797 1.00 45.17 21 TYR B CA 1
ATOM 2355 C C . TYR B 1 22 ? -21.203 48.102 -25.213 1.00 45.62 21 TYR B C 1
ATOM 2356 O O . TYR B 1 22 ? -20.939 48.987 -24.403 1.00 45.48 21 TYR B O 1
ATOM 2365 N N . THR B 1 23 ? -22.446 47.850 -25.594 1.00 46.78 22 THR B N 1
ATOM 2366 C CA . THR B 1 23 ? -23.565 48.551 -24.923 1.00 48.54 22 THR B CA 1
ATOM 2367 C C . THR B 1 23 ? -23.582 48.203 -23.405 1.00 47.60 22 THR B C 1
ATOM 2368 O O . THR B 1 23 ? -23.622 49.108 -22.579 1.00 49.74 22 THR B O 1
ATOM 2372 N N . SER B 1 24 ? -23.508 46.935 -23.020 1.00 46.26 23 SER B N 1
ATOM 2373 C CA . SER B 1 24 ? -23.403 46.659 -21.568 1.00 45.54 23 SER B CA 1
ATOM 2374 C C . SER B 1 24 ? -22.084 47.110 -20.978 1.00 44.75 23 SER B C 1
ATOM 2375 O O . SER B 1 24 ? -22.033 47.507 -19.799 1.00 44.46 23 SER B O 1
ATOM 2378 N N . LEU B 1 25 ? -21.020 47.099 -21.778 1.00 44.78 24 LEU B N 1
ATOM 2379 C CA . LEU B 1 25 ? -19.724 47.540 -21.234 1.00 44.57 24 LEU B CA 1
ATOM 2380 C C . LEU B 1 25 ? -19.762 48.991 -20.841 1.00 44.54 24 LEU B C 1
ATOM 2381 O O . LEU B 1 25 ? -19.328 49.374 -19.764 1.00 44.26 24 LEU B O 1
ATOM 2386 N N . GLU B 1 26 ? -20.300 49.800 -21.741 1.00 46.24 25 GLU B N 1
ATOM 2387 C CA . GLU B 1 26 ? -20.622 51.178 -21.457 1.00 47.24 25 GLU B CA 1
ATOM 2388 C C . GLU B 1 26 ? -21.504 51.347 -20.210 1.00 46.65 25 GLU B C 1
ATOM 2389 O O . GLU B 1 26 ? -21.277 52.223 -19.371 1.00 47.96 25 GLU B O 1
ATOM 2395 N N . LYS B 1 27 ? -22.528 50.538 -20.085 1.00 46.87 26 LYS B N 1
ATOM 2396 C CA . LYS B 1 27 ? -23.421 50.665 -18.928 1.00 47.84 26 LYS B CA 1
ATOM 2397 C C . LYS B 1 27 ? -22.651 50.327 -17.636 1.00 46.80 26 LYS B C 1
ATOM 2398 O O . LYS B 1 27 ? -22.814 50.988 -16.592 1.00 46.94 26 LYS B O 1
ATOM 2404 N N . LEU B 1 28 ? -21.772 49.319 -17.709 1.00 45.84 27 LEU B N 1
ATOM 2405 C CA . LEU B 1 28 ? -20.965 48.983 -16.542 1.00 45.17 27 LEU B CA 1
ATOM 2406 C C . LEU B 1 28 ? -20.104 50.145 -16.077 1.00 45.08 27 LEU B C 1
ATOM 2407 O O . LEU B 1 28 ? -20.014 50.408 -14.855 1.00 45.43 27 LEU B O 1
ATOM 2412 N N . VAL B 1 29 ? -19.461 50.835 -17.024 1.00 44.10 28 VAL B N 1
ATOM 2413 C CA . VAL B 1 29 ? -18.562 51.922 -16.649 1.00 43.61 28 VAL B CA 1
ATOM 2414 C C . VAL B 1 29 ? -19.364 53.018 -15.979 1.00 44.43 28 VAL B C 1
ATOM 2415 O O . VAL B 1 29 ? -18.936 53.563 -14.972 1.00 43.48 28 VAL B O 1
ATOM 2419 N N . GLU B 1 30 ? -20.543 53.335 -16.523 1.00 46.37 29 GLU B N 1
ATOM 2420 C CA . GLU B 1 30 ? -21.375 54.430 -15.939 1.00 47.52 29 GLU B CA 1
ATOM 2421 C C . GLU B 1 30 ? -21.775 54.013 -14.529 1.00 48.03 29 GLU B C 1
ATOM 2422 O O . GLU B 1 30 ? -21.685 54.793 -13.591 1.00 48.91 29 GLU B O 1
ATOM 2428 N N . TYR B 1 31 ? -22.235 52.776 -14.400 1.00 48.39 30 TYR B N 1
ATOM 2429 C CA . TYR B 1 31 ? -22.640 52.258 -13.112 1.00 48.95 30 TYR B CA 1
ATOM 2430 C C . TYR B 1 31 ? -21.541 52.459 -12.103 1.00 48.32 30 TYR B C 1
ATOM 2431 O O . TYR B 1 31 ? -21.763 53.085 -11.104 1.00 49.57 30 TYR B O 1
ATOM 2440 N N . HIS B 1 32 ? -20.326 52.011 -12.379 1.00 48.17 31 HIS B N 1
ATOM 2441 C CA . HIS B 1 32 ? -19.246 52.258 -11.439 1.00 47.63 31 HIS B CA 1
ATOM 2442 C C . HIS B 1 32 ? -18.978 53.706 -11.143 1.00 48.08 31 HIS B C 1
ATOM 2443 O O . HIS B 1 32 ? -18.625 54.031 -10.033 1.00 47.54 31 HIS B O 1
ATOM 2450 N N . ILE B 1 33 ? -19.146 54.588 -12.126 1.00 49.53 32 ILE B N 1
ATOM 2451 C CA . ILE B 1 33 ? -18.950 56.012 -11.852 1.00 50.53 32 ILE B CA 1
ATOM 2452 C C . ILE B 1 33 ? -19.996 56.502 -10.836 1.00 51.78 32 ILE B C 1
ATOM 2453 O O . ILE B 1 33 ? -19.686 57.301 -9.912 1.00 51.51 32 ILE B O 1
ATOM 2458 N N . THR B 1 34 ? -21.212 55.988 -11.007 1.00 51.92 33 THR B N 1
ATOM 2459 C CA . THR B 1 34 ? -22.330 56.404 -10.226 1.00 53.32 33 THR B CA 1
ATOM 2460 C C . THR B 1 34 ? -22.120 55.900 -8.836 1.00 53.43 33 THR B C 1
ATOM 2461 O O . THR B 1 34 ? -22.399 56.603 -7.880 1.00 53.51 33 THR B O 1
ATOM 2465 N N . GLU B 1 35 ? -21.628 54.677 -8.719 1.00 53.00 34 GLU B N 1
ATOM 2466 C CA . GLU B 1 35 ? -21.630 54.049 -7.419 1.00 53.46 34 GLU B CA 1
ATOM 2467 C C . GLU B 1 35 ? -20.382 54.368 -6.604 1.00 52.65 34 GLU B C 1
ATOM 2468 O O . GLU B 1 35 ? -20.308 53.975 -5.448 1.00 53.40 34 GLU B O 1
ATOM 2474 N N . GLY B 1 36 ? -19.424 55.083 -7.193 1.00 51.68 35 GLY B N 1
ATOM 2475 C CA . GLY B 1 36 ? -18.262 55.598 -6.429 1.00 50.48 35 GLY B CA 1
ATOM 2476 C C . GLY B 1 36 ? -16.989 54.740 -6.434 1.00 49.56 35 GLY B C 1
ATOM 2477 O O . GLY B 1 36 ? -16.005 55.043 -5.714 1.00 49.25 35 GLY B O 1
ATOM 2478 N N . THR B 1 37 ? -16.993 53.678 -7.244 1.00 47.76 36 THR B N 1
ATOM 2479 C CA . THR B 1 37 ? -15.802 52.835 -7.452 1.00 46.52 36 THR B CA 1
ATOM 2480 C C . THR B 1 37 ? -14.507 53.643 -7.790 1.00 45.99 36 THR B C 1
ATOM 2481 O O . THR B 1 37 ? -14.530 54.544 -8.598 1.00 45.14 36 THR B O 1
ATOM 2485 N N . ASP B 1 38 ? -13.379 53.311 -7.210 1.00 46.05 37 ASP B N 1
ATOM 2486 C CA . ASP B 1 38 ? -12.203 54.176 -7.442 1.00 47.36 37 ASP B CA 1
ATOM 2487 C C . ASP B 1 38 ? -11.481 54.033 -8.771 1.00 46.75 37 ASP B C 1
ATOM 2488 O O . ASP B 1 38 ? -10.828 54.979 -9.247 1.00 47.49 37 ASP B O 1
ATOM 2493 N N . ALA B 1 39 ? -11.653 52.882 -9.404 1.00 45.19 38 ALA B N 1
ATOM 2494 C CA . ALA B 1 39 ? -10.948 52.581 -10.644 1.00 43.88 38 ALA B CA 1
ATOM 2495 C C . ALA B 1 39 ? -11.508 51.284 -11.223 1.00 43.20 38 ALA B C 1
ATOM 2496 O O . ALA B 1 39 ? -12.097 50.462 -10.494 1.00 44.62 38 ALA B O 1
ATOM 2498 N N . ILE B 1 40 ? -11.348 51.115 -12.523 1.00 41.20 39 ILE B N 1
ATOM 2499 C CA . ILE B 1 40 ? -11.717 49.896 -13.200 1.00 40.22 39 ILE B CA 1
ATOM 2500 C C . ILE B 1 40 ? -10.488 49.166 -13.747 1.00 39.94 39 ILE B C 1
ATOM 2501 O O . ILE B 1 40 ? -9.699 49.790 -14.464 1.00 41.97 39 ILE B O 1
ATOM 2506 N N . VAL B 1 41 ? -10.303 47.888 -13.416 1.00 38.98 40 VAL B N 1
ATOM 2507 C CA . VAL B 1 41 ? -9.429 47.007 -14.202 1.00 38.68 40 VAL B CA 1
ATOM 2508 C C . VAL B 1 41 ? -10.213 46.320 -15.347 1.00 39.04 40 VAL B C 1
ATOM 2509 O O . VAL B 1 41 ? -11.230 45.629 -15.129 1.00 38.88 40 VAL B O 1
ATOM 2513 N N . ALA B 1 42 ? -9.731 46.528 -16.566 1.00 38.85 41 ALA B N 1
ATOM 2514 C CA . ALA B 1 42 ? -10.316 45.935 -17.777 1.00 37.93 41 ALA B CA 1
ATOM 2515 C C . ALA B 1 42 ? -9.429 44.792 -18.229 1.00 37.53 41 ALA B C 1
ATOM 2516 O O . ALA B 1 42 ? -8.183 44.975 -18.373 1.00 38.23 41 ALA B O 1
ATOM 2518 N N . VAL B 1 43 ? -10.044 43.629 -18.424 1.00 36.22 42 VAL B N 1
ATOM 2519 C CA . VAL B 1 43 ? -9.345 42.436 -18.901 1.00 37.31 42 VAL B CA 1
ATOM 2520 C C . VAL B 1 43 ? -8.285 41.866 -17.876 1.00 38.37 42 VAL B C 1
ATOM 2521 O O . VAL B 1 43 ? -7.150 41.490 -18.247 1.00 38.28 42 VAL B O 1
ATOM 2525 N N . GLY B 1 44 ? -8.678 41.829 -16.597 1.00 38.32 43 GLY B N 1
ATOM 2526 C CA . GLY B 1 44 ? -8.058 40.972 -15.623 1.00 38.18 43 GLY B CA 1
ATOM 2527 C C . GLY B 1 44 ? -8.639 39.577 -15.746 1.00 39.21 43 GLY B C 1
ATOM 2528 O O . GLY B 1 44 ? -9.353 39.250 -16.732 1.00 40.94 43 GLY B O 1
ATOM 2529 N N . THR B 1 45 ? -8.325 38.730 -14.779 1.00 38.44 44 THR B N 1
ATOM 2530 C CA . THR B 1 45 ? -8.816 37.375 -14.743 1.00 39.13 44 THR B CA 1
ATOM 2531 C C . THR B 1 45 ? -10.349 37.368 -14.783 1.00 38.83 44 THR B C 1
ATOM 2532 O O . THR B 1 45 ? -10.945 36.553 -15.499 1.00 39.18 44 THR B O 1
ATOM 2536 N N . THR B 1 46 ? -10.959 38.264 -14.003 1.00 37.41 45 THR B N 1
ATOM 2537 C CA . THR B 1 46 ? -12.391 38.417 -13.975 1.00 38.67 45 THR B CA 1
ATOM 2538 C C . THR B 1 46 ? -12.988 38.832 -15.324 1.00 38.27 45 THR B C 1
ATOM 2539 O O . THR B 1 46 ? -14.157 38.543 -15.595 1.00 37.93 45 THR B O 1
ATOM 2543 N N . GLY B 1 47 ? -12.167 39.488 -16.149 1.00 37.62 46 GLY B N 1
ATOM 2544 C CA . GLY B 1 47 ? -12.554 40.006 -17.452 1.00 37.62 46 GLY B CA 1
ATOM 2545 C C . GLY B 1 47 ? -12.305 39.004 -18.557 1.00 37.93 46 GLY B C 1
ATOM 2546 O O . GLY B 1 47 ? -12.373 39.341 -19.763 1.00 37.18 46 GLY B O 1
ATOM 2547 N N . GLU B 1 48 ? -11.984 37.776 -18.156 1.00 37.42 47 GLU B N 1
ATOM 2548 C CA . GLU B 1 48 ? -11.728 36.677 -19.119 1.00 38.37 47 GLU B CA 1
ATOM 2549 C C . GLU B 1 48 ? -10.528 36.919 -20.079 1.00 38.21 47 GLU B C 1
ATOM 2550 O O . GLU B 1 48 ? -10.596 36.613 -21.280 1.00 38.40 47 GLU B O 1
ATOM 2556 N N . SER B 1 49 ? -9.449 37.465 -19.559 1.00 36.36 48 SER B N 1
ATOM 2557 C CA . SER B 1 49 ? -8.287 37.732 -20.411 1.00 38.24 48 SER B CA 1
ATOM 2558 C C . SER B 1 49 ? -7.929 36.500 -21.255 1.00 36.07 48 SER B C 1
ATOM 2559 O O . SER B 1 49 ? -7.582 36.629 -22.407 1.00 35.01 48 SER B O 1
ATOM 2562 N N . ALA B 1 50 ? -8.028 35.319 -20.667 1.00 36.29 49 ALA B N 1
ATOM 2563 C CA . ALA B 1 50 ? -7.671 34.078 -21.367 1.00 38.28 49 ALA B CA 1
ATOM 2564 C C . ALA B 1 50 ? -8.363 33.837 -22.719 1.00 40.00 49 ALA B C 1
ATOM 2565 O O . ALA B 1 50 ? -7.739 33.274 -23.647 1.00 40.10 49 ALA B O 1
ATOM 2567 N N . THR B 1 51 ? -9.660 34.181 -22.819 1.00 40.56 50 THR B N 1
ATOM 2568 C CA . THR B 1 51 ? -10.363 33.792 -24.002 1.00 41.44 50 THR B CA 1
ATOM 2569 C C . THR B 1 51 ? -10.606 35.013 -24.873 1.00 42.75 50 THR B C 1
ATOM 2570 O O . THR B 1 51 ? -11.463 34.969 -25.785 1.00 44.06 50 THR B O 1
ATOM 2574 N N . LEU B 1 52 ? -9.918 36.123 -24.572 1.00 41.48 51 LEU B N 1
ATOM 2575 C CA . LEU B 1 52 ? -9.918 37.275 -25.493 1.00 41.77 51 LEU B CA 1
ATOM 2576 C C . LEU B 1 52 ? -8.616 37.335 -26.304 1.00 42.16 51 LEU B C 1
ATOM 2577 O O . LEU B 1 52 ? -7.559 37.592 -25.726 1.00 42.43 51 LEU B O 1
ATOM 2582 N N . PRO B 1 53 ? -8.662 37.074 -27.626 1.00 42.46 52 PRO B N 1
ATOM 2583 C CA . PRO B 1 53 ? -7.371 37.287 -28.281 1.00 42.56 52 PRO B CA 1
ATOM 2584 C C . PRO B 1 53 ? -6.942 38.739 -28.229 1.00 44.08 52 PRO B C 1
ATOM 2585 O O . PRO B 1 53 ? -7.736 39.660 -27.937 1.00 43.27 52 PRO B O 1
ATOM 2589 N N . ILE B 1 54 ? -5.670 38.935 -28.534 1.00 45.88 53 ILE B N 1
ATOM 2590 C CA . ILE B 1 54 ? -4.972 40.189 -28.337 1.00 48.55 53 ILE B CA 1
ATOM 2591 C C . ILE B 1 54 ? -5.704 41.415 -28.878 1.00 48.79 53 ILE B C 1
ATOM 2592 O O . ILE B 1 54 ? -5.722 42.474 -28.248 1.00 49.66 53 ILE B O 1
ATOM 2597 N N . SER B 1 55 ? -6.364 41.294 -30.013 1.00 48.18 54 SER B N 1
ATOM 2598 C CA . SER B 1 55 ? -6.927 42.493 -30.591 1.00 48.56 54 SER B CA 1
ATOM 2599 C C . SER B 1 55 ? -8.305 42.794 -29.982 1.00 47.01 54 SER B C 1
ATOM 2600 O O . SER B 1 55 ? -8.729 43.937 -29.932 1.00 46.22 54 SER B O 1
ATOM 2603 N N . GLU B 1 56 ? -9.018 41.764 -29.549 1.00 45.93 55 GLU B N 1
ATOM 2604 C CA . GLU B 1 56 ? -10.211 41.995 -28.744 1.00 44.77 55 GLU B CA 1
ATOM 2605 C C . GLU B 1 56 ? -9.884 42.508 -27.346 1.00 42.59 55 GLU B C 1
ATOM 2606 O O . GLU B 1 56 ? -10.584 43.325 -26.796 1.00 42.68 55 GLU B O 1
ATOM 2612 N N . HIS B 1 57 ? -8.825 41.987 -26.776 1.00 40.70 56 HIS B N 1
ATOM 2613 C CA . HIS B 1 57 ? -8.335 42.396 -25.497 1.00 40.18 56 HIS B CA 1
ATOM 2614 C C . HIS B 1 57 ? -8.093 43.896 -25.546 1.00 41.72 56 HIS B C 1
ATOM 2615 O O . HIS B 1 57 ? -8.652 44.597 -24.704 1.00 43.91 56 HIS B O 1
ATOM 2622 N N . ILE B 1 58 ? -7.315 44.391 -26.531 1.00 40.37 57 ILE B N 1
ATOM 2623 C CA . ILE B 1 58 ? -7.085 45.816 -26.737 1.00 38.94 57 ILE B CA 1
ATOM 2624 C C . ILE B 1 58 ? -8.396 46.613 -26.986 1.00 38.61 57 ILE B C 1
ATOM 2625 O O . ILE B 1 58 ? -8.594 47.685 -26.418 1.00 38.24 57 ILE B O 1
ATOM 2630 N N . ALA B 1 59 ? -9.260 46.117 -27.852 1.00 37.59 58 ALA B N 1
ATOM 2631 C CA . ALA B 1 59 ? -10.558 46.735 -28.066 1.00 38.63 58 ALA B CA 1
ATOM 2632 C C . ALA B 1 59 ? -11.270 46.969 -26.727 1.00 39.05 58 ALA B C 1
ATOM 2633 O O . ALA B 1 59 ? -11.810 48.063 -26.501 1.00 40.22 58 ALA B O 1
ATOM 2635 N N . VAL B 1 60 ? -11.238 45.983 -25.823 1.00 39.22 59 VAL B N 1
ATOM 2636 C CA . VAL B 1 60 ? -11.967 46.106 -24.548 1.00 39.10 59 VAL B CA 1
ATOM 2637 C C . VAL B 1 60 ? -11.280 47.136 -23.688 1.00 38.63 59 VAL B C 1
ATOM 2638 O O . VAL B 1 60 ? -11.924 48.050 -23.155 1.00 39.04 59 VAL B O 1
ATOM 2642 N N . VAL B 1 61 ? -9.963 47.050 -23.555 1.00 38.21 60 VAL B N 1
ATOM 2643 C CA . VAL B 1 61 ? -9.304 48.055 -22.745 1.00 37.50 60 VAL B CA 1
ATOM 2644 C C . VAL B 1 61 ? -9.582 49.438 -23.360 1.00 38.27 60 VAL B C 1
ATOM 2645 O O . VAL B 1 61 ? -9.879 50.385 -22.662 1.00 38.57 60 VAL B O 1
ATOM 2649 N N . GLY B 1 62 ? -9.526 49.568 -24.682 1.00 39.21 61 GLY B N 1
ATOM 2650 C CA . GLY B 1 62 ? -9.648 50.889 -25.264 1.00 38.93 61 GLY B CA 1
ATOM 2651 C C . GLY B 1 62 ? -11.040 51.467 -25.205 1.00 39.62 61 GLY B C 1
ATOM 2652 O O . GLY B 1 62 ? -11.215 52.670 -25.084 1.00 40.52 61 GLY B O 1
ATOM 2653 N N . GLN B 1 63 ? -12.046 50.633 -25.307 1.00 39.72 62 GLN B N 1
ATOM 2654 C CA . GLN B 1 63 ? -13.400 51.111 -25.201 1.00 40.20 62 GLN B CA 1
ATOM 2655 C C . GLN B 1 63 ? -13.718 51.483 -23.749 1.00 41.64 62 GLN B C 1
ATOM 2656 O O . GLN B 1 63 ? -14.513 52.419 -23.455 1.00 42.85 62 GLN B O 1
ATOM 2662 N N . THR B 1 64 ? -13.096 50.761 -22.829 1.00 40.89 63 THR B N 1
ATOM 2663 C CA . THR B 1 64 ? -13.354 51.018 -21.454 1.00 41.53 63 THR B CA 1
ATOM 2664 C C . THR B 1 64 ? -12.764 52.382 -21.123 1.00 42.24 63 THR B C 1
ATOM 2665 O O . THR B 1 64 ? -13.430 53.197 -20.480 1.00 43.13 63 THR B O 1
ATOM 2669 N N . VAL B 1 65 ? -11.533 52.643 -21.540 1.00 41.29 64 VAL B N 1
ATOM 2670 C CA . VAL B 1 65 ? -11.011 53.983 -21.372 1.00 41.81 64 VAL B CA 1
ATOM 2671 C C . VAL B 1 65 ? -11.949 55.025 -22.052 1.00 43.11 64 VAL B C 1
ATOM 2672 O O . VAL B 1 65 ? -12.204 56.128 -21.536 1.00 43.24 64 VAL B O 1
ATOM 2676 N N . LYS B 1 66 ? -12.432 54.718 -23.239 1.00 43.19 65 LYS B N 1
ATOM 2677 C CA . LYS B 1 66 ? -13.178 55.736 -23.898 1.00 44.43 65 LYS B CA 1
ATOM 2678 C C . LYS B 1 66 ? -14.468 56.003 -23.098 1.00 45.21 65 LYS B C 1
ATOM 2679 O O . LYS B 1 66 ? -14.827 57.159 -22.907 1.00 45.60 65 LYS B O 1
ATOM 2685 N N . PHE B 1 67 ? -15.147 54.949 -22.613 1.00 45.54 66 PHE B N 1
ATOM 2686 C CA . PHE B 1 67 ? -16.439 55.167 -21.936 1.00 45.99 66 PHE B CA 1
ATOM 2687 C C . PHE B 1 67 ? -16.248 55.970 -20.644 1.00 46.15 66 PHE B C 1
ATOM 2688 O O . PHE B 1 67 ? -17.063 56.827 -20.292 1.00 45.46 66 PHE B O 1
ATOM 2696 N N . ALA B 1 68 ? -15.113 55.726 -20.002 1.00 45.95 67 ALA B N 1
ATOM 2697 C CA . ALA B 1 68 ? -14.750 56.402 -18.775 1.00 46.70 67 ALA B CA 1
ATOM 2698 C C . ALA B 1 68 ? -14.554 57.902 -18.961 1.00 48.61 67 ALA B C 1
ATOM 2699 O O . ALA B 1 68 ? -14.679 58.678 -17.969 1.00 50.07 67 ALA B O 1
ATOM 2701 N N . SER B 1 69 ? -14.196 58.306 -20.199 1.00 48.53 68 SER B N 1
ATOM 2702 C CA . SER B 1 69 ? -13.938 59.710 -20.527 1.00 49.31 68 SER B CA 1
ATOM 2703 C C . SER B 1 69 ? -13.280 60.511 -19.413 1.00 49.98 68 SER B C 1
ATOM 2704 O O . SER B 1 69 ? -13.770 61.579 -19.038 1.00 51.64 68 SER B O 1
ATOM 2707 N N . GLY B 1 70 ? -12.172 60.017 -18.880 1.00 49.70 69 GLY B N 1
ATOM 2708 C CA . GLY B 1 70 ? -11.465 60.747 -17.821 1.00 50.32 69 GLY B CA 1
ATOM 2709 C C . GLY B 1 70 ? -12.196 60.897 -16.486 1.00 51.24 69 GLY B C 1
ATOM 2710 O O . GLY B 1 70 ? -11.671 61.565 -15.577 1.00 51.92 69 GLY B O 1
ATOM 2711 N N . ARG B 1 71 ? -13.403 60.315 -16.353 1.00 51.06 70 ARG B N 1
ATOM 2712 C CA . ARG B 1 71 ? -14.162 60.387 -15.090 1.00 49.38 70 ARG B CA 1
ATOM 2713 C C . ARG B 1 71 ? -13.780 59.331 -14.049 1.00 49.74 70 ARG B C 1
ATOM 2714 O O . ARG B 1 71 ? -14.203 59.447 -12.904 1.00 50.43 70 ARG B O 1
ATOM 2722 N N . ILE B 1 72 ? -13.005 58.298 -14.427 1.00 47.92 71 ILE B N 1
ATOM 2723 C CA . ILE B 1 72 ? -12.557 57.239 -13.496 1.00 45.60 71 ILE B CA 1
ATOM 2724 C C . ILE B 1 72 ? -11.340 56.582 -14.122 1.00 44.55 71 ILE B C 1
ATOM 2725 O O . ILE B 1 72 ? -11.320 56.286 -15.323 1.00 44.33 71 ILE B O 1
ATOM 2730 N N . PRO B 1 73 ? -10.315 56.319 -13.334 1.00 43.69 72 PRO B N 1
ATOM 2731 C CA . PRO B 1 73 ? -9.127 55.663 -13.955 1.00 41.98 72 PRO B CA 1
ATOM 2732 C C . PRO B 1 73 ? -9.399 54.233 -14.471 1.00 41.77 72 PRO B C 1
ATOM 2733 O O . PRO B 1 73 ? -10.112 53.435 -13.801 1.00 41.20 72 PRO B O 1
ATOM 2737 N N . VAL B 1 74 ? -8.801 53.900 -15.626 1.00 39.88 73 VAL B N 1
ATOM 2738 C CA . VAL B 1 74 ? -8.869 52.573 -16.177 1.00 38.32 73 VAL B CA 1
ATOM 2739 C C . VAL B 1 74 ? -7.465 51.940 -16.175 1.00 39.51 73 VAL B C 1
ATOM 2740 O O . VAL B 1 74 ? -6.541 52.541 -16.674 1.00 40.30 73 VAL B O 1
ATOM 2744 N N . ILE B 1 75 ? -7.340 50.738 -15.590 1.00 39.36 74 ILE B N 1
ATOM 2745 C CA . ILE B 1 75 ? -6.135 49.953 -15.508 1.00 37.86 74 ILE B CA 1
ATOM 2746 C C . ILE B 1 75 ? -6.256 48.777 -16.482 1.00 38.60 74 ILE B C 1
ATOM 2747 O O . ILE B 1 75 ? -7.275 48.022 -16.500 1.00 38.40 74 ILE B O 1
ATOM 2752 N N . GLY B 1 76 ? -5.257 48.666 -17.353 1.00 37.37 75 GLY B N 1
ATOM 2753 C CA . GLY B 1 76 ? -5.254 47.639 -18.393 1.00 36.10 75 GLY B CA 1
ATOM 2754 C C . GLY B 1 76 ? -4.552 46.349 -18.010 1.00 35.99 75 GLY B C 1
ATOM 2755 O O . GLY B 1 76 ? -3.405 46.353 -17.529 1.00 36.72 75 GLY B O 1
ATOM 2756 N N . GLY B 1 77 ? -5.220 45.223 -18.286 1.00 36.20 76 GLY B N 1
ATOM 2757 C CA . GLY B 1 77 ? -4.653 43.917 -18.016 1.00 35.66 76 GLY B CA 1
ATOM 2758 C C . GLY B 1 77 ? -3.524 43.664 -19.024 1.00 36.09 76 GLY B C 1
ATOM 2759 O O . GLY B 1 77 ? -3.759 43.758 -20.217 1.00 35.43 76 GLY B O 1
ATOM 2760 N N . ASN B 1 78 ? -2.317 43.319 -18.567 1.00 35.13 77 ASN B N 1
ATOM 2761 C CA . ASN B 1 78 ? -1.263 43.051 -19.513 1.00 34.46 77 ASN B CA 1
ATOM 2762 C C . ASN B 1 78 ? -0.403 41.882 -19.083 1.00 35.09 77 ASN B C 1
ATOM 2763 O O . ASN B 1 78 ? 0.793 41.818 -19.455 1.00 34.79 77 ASN B O 1
ATOM 2768 N N . GLY B 1 79 ? -0.975 40.926 -18.336 1.00 34.87 78 GLY B N 1
ATOM 2769 C CA . GLY B 1 79 ? -0.168 39.735 -17.982 1.00 34.17 78 GLY B CA 1
ATOM 2770 C C . GLY B 1 79 ? -0.084 38.694 -19.132 1.00 34.51 78 GLY B C 1
ATOM 2771 O O . GLY B 1 79 ? -1.000 38.590 -19.978 1.00 32.09 78 GLY B O 1
ATOM 2772 N N . ALA B 1 80 ? 1.001 37.919 -19.174 1.00 32.97 79 ALA B N 1
ATOM 2773 C CA . ALA B 1 80 ? 1.115 36.826 -20.162 1.00 33.84 79 ALA B CA 1
ATOM 2774 C C . ALA B 1 80 ? 2.145 35.844 -19.586 1.00 34.92 79 ALA B C 1
ATOM 2775 O O . ALA B 1 80 ? 3.000 36.232 -18.704 1.00 35.72 79 ALA B O 1
ATOM 2777 N N . ASN B 1 81 ? 2.096 34.599 -20.025 1.00 33.06 80 ASN B N 1
ATOM 2778 C CA . ASN B 1 81 ? 3.116 33.668 -19.571 1.00 33.85 80 ASN B CA 1
ATOM 2779 C C . ASN B 1 81 ? 4.327 33.529 -20.485 1.00 33.69 80 ASN B C 1
ATOM 2780 O O . ASN B 1 81 ? 5.145 32.693 -20.234 1.00 35.75 80 ASN B O 1
ATOM 2785 N N . ALA B 1 82 ? 4.372 34.298 -21.567 1.00 33.92 81 ALA B N 1
ATOM 2786 C CA . ALA B 1 82 ? 5.514 34.502 -22.404 1.00 34.43 81 ALA B CA 1
ATOM 2787 C C . ALA B 1 82 ? 5.983 35.944 -22.273 1.00 33.93 81 ALA B C 1
ATOM 2788 O O . ALA B 1 82 ? 5.240 36.872 -22.568 1.00 33.06 81 ALA B O 1
ATOM 2790 N N . THR B 1 83 ? 7.227 36.189 -21.897 1.00 35.61 82 THR B N 1
ATOM 2791 C CA . THR B 1 83 ? 7.658 37.647 -21.799 1.00 35.74 82 THR B CA 1
ATOM 2792 C C . THR B 1 83 ? 7.430 38.505 -23.066 1.00 36.45 82 THR B C 1
ATOM 2793 O O . THR B 1 83 ? 6.898 39.654 -22.998 1.00 36.42 82 THR B O 1
ATOM 2797 N N . ALA B 1 84 ? 7.787 37.959 -24.228 1.00 37.14 83 ALA B N 1
ATOM 2798 C CA . ALA B 1 84 ? 7.518 38.696 -25.496 1.00 38.77 83 ALA B CA 1
ATOM 2799 C C . ALA B 1 84 ? 6.045 39.055 -25.690 1.00 39.37 83 ALA B C 1
ATOM 2800 O O . ALA B 1 84 ? 5.724 40.094 -26.300 1.00 41.51 83 ALA B O 1
ATOM 2802 N N . GLU B 1 85 ? 5.149 38.208 -25.193 1.00 38.72 84 GLU B N 1
ATOM 2803 C CA . GLU B 1 85 ? 3.729 38.399 -25.428 1.00 39.29 84 GLU B CA 1
ATOM 2804 C C . GLU B 1 85 ? 3.258 39.492 -24.490 1.00 38.16 84 GLU B C 1
ATOM 2805 O O . GLU B 1 85 ? 2.480 40.371 -24.891 1.00 39.21 84 GLU B O 1
ATOM 2811 N N . ALA B 1 86 ? 3.775 39.494 -23.262 1.00 36.94 85 ALA B N 1
ATOM 2812 C CA . ALA B 1 86 ? 3.489 40.581 -22.316 1.00 37.64 85 ALA B CA 1
ATOM 2813 C C . ALA B 1 86 ? 3.983 41.889 -22.853 1.00 38.20 85 ALA B C 1
ATOM 2814 O O . ALA B 1 86 ? 3.313 42.928 -22.726 1.00 39.11 85 ALA B O 1
ATOM 2816 N N . ILE B 1 87 ? 5.139 41.875 -23.491 1.00 39.74 86 ILE B N 1
ATOM 2817 C CA . ILE B 1 87 ? 5.621 43.123 -24.135 1.00 40.45 86 ILE B CA 1
ATOM 2818 C C . ILE B 1 87 ? 4.671 43.628 -25.215 1.00 42.61 86 ILE B C 1
ATOM 2819 O O . ILE B 1 87 ? 4.421 44.850 -25.293 1.00 43.14 86 ILE B O 1
ATOM 2824 N N . GLU B 1 88 ? 4.100 42.720 -26.024 1.00 44.58 87 GLU B N 1
ATOM 2825 C CA . GLU B 1 88 ? 3.274 43.142 -27.189 1.00 45.91 87 GLU B CA 1
ATOM 2826 C C . GLU B 1 88 ? 2.010 43.779 -26.671 1.00 45.85 87 GLU B C 1
ATOM 2827 O O . GLU B 1 88 ? 1.484 44.773 -27.194 1.00 48.11 87 GLU B O 1
ATOM 2833 N N . LEU B 1 89 ? 1.492 43.186 -25.614 1.00 45.12 88 LEU B N 1
ATOM 2834 C CA . LEU B 1 89 ? 0.234 43.627 -25.014 1.00 42.96 88 LEU B CA 1
ATOM 2835 C C . LEU B 1 89 ? 0.412 44.986 -24.348 1.00 41.52 88 LEU B C 1
ATOM 2836 O O . LEU B 1 89 ? -0.459 45.852 -24.398 1.00 40.29 88 LEU B O 1
ATOM 2841 N N . THR B 1 90 ? 1.557 45.159 -23.696 1.00 40.69 89 THR B N 1
ATOM 2842 C CA . THR B 1 90 ? 1.919 46.426 -23.110 1.00 40.82 89 THR B CA 1
ATOM 2843 C C . THR B 1 90 ? 2.095 47.497 -24.155 1.00 41.89 89 THR B C 1
ATOM 2844 O O . THR B 1 90 ? 1.396 48.512 -24.120 1.00 43.07 89 THR B O 1
ATOM 2848 N N . LYS B 1 91 ? 2.890 47.230 -25.177 1.00 42.55 90 LYS B N 1
ATOM 2849 C CA . LYS B 1 91 ? 3.010 48.199 -26.265 1.00 43.02 90 LYS B CA 1
ATOM 2850 C C . LYS B 1 91 ? 1.684 48.628 -26.895 1.00 43.28 90 LYS B C 1
ATOM 2851 O O . LYS B 1 91 ? 1.563 49.816 -27.206 1.00 43.08 90 LYS B O 1
ATOM 2857 N N . ALA B 1 92 ? 0.701 47.715 -27.034 1.00 41.82 91 ALA B N 1
ATOM 2858 C CA . ALA B 1 92 ? -0.583 48.100 -27.648 1.00 42.60 91 ALA B CA 1
ATOM 2859 C C . ALA B 1 92 ? -1.418 48.956 -26.744 1.00 43.54 91 ALA B C 1
ATOM 2860 O O . ALA B 1 92 ? -2.324 49.632 -27.196 1.00 45.17 91 ALA B O 1
ATOM 2862 N N . GLN B 1 93 ? -1.112 48.966 -25.461 1.00 43.83 92 GLN B N 1
ATOM 2863 C CA . GLN B 1 93 ? -1.891 49.742 -24.538 1.00 43.65 92 GLN B CA 1
ATOM 2864 C C . GLN B 1 93 ? -1.227 51.054 -24.255 1.00 44.61 92 GLN B C 1
ATOM 2865 O O . GLN B 1 93 ? -1.842 51.923 -23.655 1.00 42.69 92 GLN B O 1
ATOM 2871 N N . ASN B 1 94 ? 0.041 51.206 -24.663 1.00 46.81 93 ASN B N 1
ATOM 2872 C CA . ASN B 1 94 ? 0.759 52.467 -24.394 1.00 49.26 93 ASN B CA 1
ATOM 2873 C C . ASN B 1 94 ? 0.008 53.762 -24.750 1.00 51.15 93 ASN B C 1
ATOM 2874 O O . ASN B 1 94 ? 0.066 54.757 -23.982 1.00 52.24 93 ASN B O 1
ATOM 2879 N N . LYS B 1 95 ? -0.670 53.799 -25.880 1.00 51.90 94 LYS B N 1
ATOM 2880 C CA . LYS B 1 95 ? -1.415 55.041 -26.152 1.00 55.02 94 LYS B CA 1
ATOM 2881 C C . LYS B 1 95 ? -2.967 54.880 -26.120 1.00 54.94 94 LYS B C 1
ATOM 2882 O O . LYS B 1 95 ? -3.721 55.601 -26.868 1.00 57.38 94 LYS B O 1
ATOM 2888 N N . LEU B 1 96 ? -3.448 53.955 -25.274 1.00 52.03 95 LEU B N 1
ATOM 2889 C CA . LEU B 1 96 ? -4.887 53.758 -25.160 1.00 50.04 95 LEU B CA 1
ATOM 2890 C C . LEU B 1 96 ? -5.552 54.732 -24.197 1.00 48.98 95 LEU B C 1
ATOM 2891 O O . LEU B 1 96 ? -6.770 54.995 -24.343 1.00 49.20 95 LEU B O 1
ATOM 2896 N N . GLY B 1 97 ? -4.759 55.299 -23.269 1.00 46.85 96 GLY B N 1
ATOM 2897 C CA . GLY B 1 97 ? -5.280 56.137 -22.233 1.00 45.10 96 GLY B CA 1
ATOM 2898 C C . GLY B 1 97 ? -5.411 55.507 -20.828 1.00 45.61 96 GLY B C 1
ATOM 2899 O O . GLY B 1 97 ? -6.102 56.057 -19.957 1.00 45.99 96 GLY B O 1
ATOM 2900 N N . VAL B 1 98 ? -4.734 54.393 -20.569 1.00 44.29 97 VAL B N 1
ATOM 2901 C CA . VAL B 1 98 ? -4.817 53.758 -19.260 1.00 44.14 97 VAL B CA 1
ATOM 2902 C C . VAL B 1 98 ? -4.019 54.433 -18.183 1.00 45.07 97 VAL B C 1
ATOM 2903 O O . VAL B 1 98 ? -2.987 55.036 -18.457 1.00 46.10 97 VAL B O 1
ATOM 2907 N N . ALA B 1 99 ? -4.485 54.348 -16.939 1.00 45.21 98 ALA B N 1
ATOM 2908 C CA . ALA B 1 99 ? -3.746 54.951 -15.824 1.00 44.55 98 ALA B CA 1
ATOM 2909 C C . ALA B 1 99 ? -2.589 54.040 -15.368 1.00 44.16 98 ALA B C 1
ATOM 2910 O O . ALA B 1 99 ? -1.621 54.509 -14.771 1.00 44.38 98 ALA B O 1
ATOM 2912 N N . ALA B 1 100 ? -2.725 52.742 -15.638 1.00 42.21 99 ALA B N 1
ATOM 2913 C CA . ALA B 1 100 ? -1.812 51.731 -15.168 1.00 40.81 99 ALA B CA 1
ATOM 2914 C C . ALA B 1 100 ? -2.103 50.423 -15.896 1.00 40.01 99 ALA B C 1
ATOM 2915 O O . ALA B 1 100 ? -3.118 50.281 -16.615 1.00 40.69 99 ALA B O 1
ATOM 2917 N N . MET B 1 101 ? -1.191 49.481 -15.738 1.00 39.36 100 MET B N 1
ATOM 2918 C CA . MET B 1 101 ? -1.389 48.119 -16.215 1.00 39.03 100 MET B CA 1
ATOM 2919 C C . MET B 1 101 ? -1.240 47.167 -15.022 1.00 39.47 100 MET B C 1
ATOM 2920 O O . MET B 1 101 ? -0.527 47.458 -14.041 1.00 38.07 100 MET B O 1
ATOM 2925 N N . LEU B 1 102 ? -2.023 46.093 -15.089 1.00 39.31 101 LEU B N 1
ATOM 2926 C CA . LEU B 1 102 ? -2.064 45.024 -14.100 1.00 38.66 101 LEU B CA 1
ATOM 2927 C C . LEU B 1 102 ? -1.557 43.738 -14.783 1.00 38.53 101 LEU B C 1
ATOM 2928 O O . LEU B 1 102 ? -2.213 43.226 -15.703 1.00 40.47 101 LEU B O 1
ATOM 2933 N N . GLY B 1 103 ? -0.426 43.219 -14.350 1.00 37.86 102 GLY B N 1
ATOM 2934 C CA . GLY B 1 103 ? 0.112 42.005 -14.962 1.00 37.22 102 GLY B CA 1
ATOM 2935 C C . GLY B 1 103 ? 0.274 40.778 -14.073 1.00 38.37 102 GLY B C 1
ATOM 2936 O O . GLY B 1 103 ? 1.166 40.756 -13.179 1.00 38.56 102 GLY B O 1
ATOM 2937 N N . VAL B 1 104 ? -0.561 39.735 -14.325 1.00 37.59 103 VAL B N 1
ATOM 2938 C CA . VAL B 1 104 ? -0.487 38.495 -13.596 1.00 36.94 103 VAL B CA 1
ATOM 2939 C C . VAL B 1 104 ? 0.876 37.854 -13.847 1.00 37.64 103 VAL B C 1
ATOM 2940 O O . VAL B 1 104 ? 1.420 38.027 -14.932 1.00 37.43 103 VAL B O 1
ATOM 2944 N N . THR B 1 105 ? 1.419 37.121 -12.864 1.00 36.82 104 THR B N 1
ATOM 2945 C CA . THR B 1 105 ? 2.670 36.377 -13.080 1.00 38.31 104 THR B CA 1
ATOM 2946 C C . THR B 1 105 ? 2.497 35.314 -14.187 1.00 39.71 104 THR B C 1
ATOM 2947 O O . THR B 1 105 ? 1.428 34.680 -14.308 1.00 39.67 104 THR B O 1
ATOM 2951 N N . PRO B 1 106 ? 3.589 34.987 -14.916 1.00 39.52 105 PRO B N 1
ATOM 2952 C CA . PRO B 1 106 ? 3.432 33.832 -15.801 1.00 38.66 105 PRO B CA 1
ATOM 2953 C C . PRO B 1 106 ? 2.760 32.585 -15.174 1.00 39.33 105 PRO B C 1
ATOM 2954 O O . PRO B 1 106 ? 3.140 32.144 -14.088 1.00 38.78 105 PRO B O 1
ATOM 2958 N N . TYR B 1 107 ? 1.771 32.005 -15.873 1.00 37.98 106 TYR B N 1
ATOM 2959 C CA . TYR B 1 107 ? 1.066 30.841 -15.393 1.00 36.38 106 TYR B CA 1
ATOM 2960 C C . TYR B 1 107 ? 1.436 29.626 -16.231 1.00 36.99 106 TYR B C 1
ATOM 2961 O O . TYR B 1 107 ? 1.843 29.799 -17.374 1.00 37.71 106 TYR B O 1
ATOM 2970 N N . TYR B 1 108 ? 1.336 28.415 -15.628 1.00 36.42 107 TYR B N 1
ATOM 2971 C CA . TYR B 1 108 ? 1.497 27.131 -16.280 1.00 36.01 107 TYR B CA 1
ATOM 2972 C C . TYR B 1 108 ? 2.975 26.765 -16.544 1.00 36.24 107 TYR B C 1
ATOM 2973 O O . TYR B 1 108 ? 3.388 25.589 -16.367 1.00 34.86 107 TYR B O 1
ATOM 2982 N N . ASN B 1 109 ? 3.789 27.737 -17.000 1.00 36.20 108 ASN B N 1
ATOM 2983 C CA . ASN B 1 109 ? 5.208 27.347 -17.204 1.00 35.25 108 ASN B CA 1
ATOM 2984 C C . ASN B 1 109 ? 6.136 27.496 -15.977 1.00 35.82 108 ASN B C 1
ATOM 2985 O O . ASN B 1 109 ? 7.291 27.059 -16.054 1.00 37.27 108 ASN B O 1
ATOM 2990 N N . LYS B 1 110 ? 5.642 28.037 -14.856 1.00 36.30 109 LYS B N 1
ATOM 2991 C CA . LYS B 1 110 ? 6.341 28.029 -13.545 1.00 37.92 109 LYS B CA 1
ATOM 2992 C C . LYS B 1 110 ? 7.812 28.588 -13.600 1.00 37.94 109 LYS B C 1
ATOM 2993 O O . LYS B 1 110 ? 8.775 27.855 -13.304 1.00 36.71 109 LYS B O 1
ATOM 2999 N N . PRO B 1 111 ? 7.998 29.823 -14.043 1.00 37.81 110 PRO B N 1
ATOM 3000 C CA . PRO B 1 111 ? 9.409 30.317 -14.032 1.00 39.36 110 PRO B CA 1
ATOM 3001 C C . PRO B 1 111 ? 9.959 30.503 -12.598 1.00 40.47 110 PRO B C 1
ATOM 3002 O O . PRO B 1 111 ? 9.192 30.692 -11.608 1.00 39.79 110 PRO B O 1
ATOM 3006 N N . SER B 1 112 ? 11.275 30.439 -12.487 1.00 41.70 111 SER B N 1
ATOM 3007 C CA . SER B 1 112 ? 11.935 30.643 -11.186 1.00 42.46 111 SER B CA 1
ATOM 3008 C C . SER B 1 112 ? 11.922 32.103 -10.762 1.00 42.23 111 SER B C 1
ATOM 3009 O O . SER B 1 112 ? 11.630 32.991 -11.600 1.00 42.15 111 SER B O 1
ATOM 3012 N N . PRO B 1 113 ? 12.259 32.379 -9.474 1.00 43.14 112 PRO B N 1
ATOM 3013 C CA . PRO B 1 113 ? 12.268 33.805 -9.058 1.00 42.97 112 PRO B CA 1
ATOM 3014 C C . PRO B 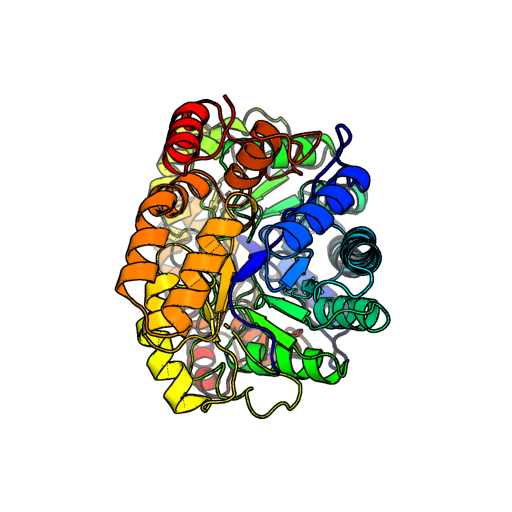1 113 ? 13.053 34.735 -9.969 1.00 42.99 112 PRO B C 1
ATOM 3015 O O . PRO B 1 113 ? 12.553 35.808 -10.352 1.00 42.87 112 PRO B O 1
ATOM 3019 N N . LYS B 1 114 ? 14.229 34.331 -10.406 1.00 44.28 113 LYS B N 1
ATOM 3020 C CA . LYS B 1 114 ? 14.963 35.264 -11.246 1.00 45.65 113 LYS B CA 1
ATOM 3021 C C . LYS B 1 114 ? 14.320 35.473 -12.608 1.00 44.34 113 LYS B C 1
ATOM 3022 O O . LYS B 1 114 ? 14.483 36.540 -13.251 1.00 43.88 113 LYS B O 1
ATOM 3028 N N . GLY B 1 115 ? 13.540 34.475 -13.045 1.00 43.21 114 GLY B N 1
ATOM 3029 C CA . GLY B 1 115 ? 12.840 34.612 -14.302 1.00 40.53 114 GLY B CA 1
ATOM 3030 C C . GLY B 1 115 ? 11.698 35.595 -14.191 1.00 39.46 114 GLY B C 1
ATOM 3031 O O . GLY B 1 115 ? 11.454 36.402 -15.098 1.00 39.30 114 GLY B O 1
ATOM 3032 N N . LEU B 1 116 ? 10.982 35.535 -13.082 1.00 39.60 115 LEU B N 1
ATOM 3033 C CA . LEU B 1 116 ? 9.923 36.523 -12.821 1.00 39.74 115 LEU B CA 1
ATOM 3034 C C . LEU B 1 116 ? 10.478 37.971 -12.813 1.00 41.13 115 LEU B C 1
ATOM 3035 O O . LEU B 1 116 ? 9.896 38.905 -13.417 1.00 40.17 115 LEU B O 1
ATOM 3040 N N . ILE B 1 117 ? 11.629 38.149 -12.130 1.00 40.88 116 ILE B N 1
ATOM 3041 C CA . ILE B 1 117 ? 12.279 39.463 -12.059 1.00 38.74 116 ILE B CA 1
ATOM 3042 C C . ILE B 1 117 ? 12.612 39.955 -13.471 1.00 38.79 116 ILE B C 1
ATOM 3043 O O . ILE B 1 117 ? 12.236 41.065 -13.856 1.00 37.69 116 ILE B O 1
ATOM 3048 N N . ALA B 1 118 ? 13.248 39.090 -14.264 1.00 38.87 117 ALA B N 1
ATOM 3049 C CA . ALA B 1 118 ? 13.614 39.433 -15.631 1.00 38.30 117 ALA B CA 1
ATOM 3050 C C . ALA B 1 118 ? 12.412 39.718 -16.481 1.00 38.95 117 ALA B C 1
ATOM 3051 O O . ALA B 1 118 ? 12.413 40.640 -17.305 1.00 39.31 117 ALA B O 1
ATOM 3053 N N . HIS B 1 119 ? 11.337 38.956 -16.267 1.00 40.29 118 HIS B N 1
ATOM 3054 C CA . HIS B 1 119 ? 10.131 39.109 -17.065 1.00 39.47 118 HIS B CA 1
ATOM 3055 C C . HIS B 1 119 ? 9.515 40.473 -16.768 1.00 40.44 118 HIS B C 1
ATOM 3056 O O . HIS B 1 119 ? 9.174 41.266 -17.634 1.00 41.47 118 HIS B O 1
ATOM 3063 N N . TYR B 1 120 ? 9.347 40.771 -15.504 1.00 40.95 119 TYR B N 1
ATOM 3064 C CA . TYR B 1 120 ? 8.686 42.002 -15.197 1.00 40.71 119 TYR B CA 1
ATOM 3065 C C . TYR B 1 120 ? 9.562 43.221 -15.532 1.00 40.68 119 TYR B C 1
ATOM 3066 O O . TYR B 1 120 ? 9.082 44.271 -15.953 1.00 38.89 119 TYR B O 1
ATOM 3075 N N . THR B 1 121 ? 10.867 43.066 -15.362 1.00 41.54 120 THR B N 1
ATOM 3076 C CA . THR B 1 121 ? 11.785 44.132 -15.767 1.00 42.43 120 THR B CA 1
ATOM 3077 C C . THR B 1 121 ? 11.669 44.414 -17.275 1.00 42.55 120 THR B C 1
ATOM 3078 O O . THR B 1 121 ? 11.495 45.582 -17.698 1.00 44.44 120 THR B O 1
ATOM 3082 N N . ALA B 1 122 ? 11.707 43.364 -18.094 1.00 41.02 121 ALA B N 1
ATOM 3083 C CA . ALA B 1 122 ? 11.566 43.592 -19.527 1.00 39.10 121 ALA B CA 1
ATOM 3084 C C . ALA B 1 122 ? 10.235 44.260 -19.855 1.00 39.20 121 ALA B C 1
ATOM 3085 O O . ALA B 1 122 ? 10.160 45.116 -20.724 1.00 40.32 121 ALA B O 1
ATOM 3087 N N . VAL B 1 123 ? 9.161 43.871 -19.171 1.00 38.74 122 VAL B N 1
ATOM 3088 C CA . VAL B 1 123 ? 7.834 44.405 -19.498 1.00 37.44 122 VAL B CA 1
ATOM 3089 C C . VAL B 1 123 ? 7.795 45.842 -19.089 1.00 37.11 122 VAL B C 1
ATOM 3090 O O . VAL B 1 123 ? 7.373 46.685 -19.852 1.00 37.11 122 VAL B O 1
ATOM 3094 N N . ALA B 1 124 ? 8.241 46.120 -17.879 1.00 38.05 123 ALA B N 1
ATOM 3095 C CA . ALA B 1 124 ? 8.324 47.535 -17.429 1.00 40.01 123 ALA B CA 1
ATOM 3096 C C . ALA B 1 124 ? 9.183 48.419 -18.340 1.00 40.55 123 ALA B C 1
ATOM 3097 O O . ALA B 1 124 ? 8.807 49.574 -18.527 1.00 40.36 123 ALA B O 1
ATOM 3099 N N . ALA B 1 125 ? 10.272 47.877 -18.923 1.00 41.29 124 ALA B N 1
ATOM 3100 C CA . ALA B 1 125 ? 11.180 48.680 -19.773 1.00 41.97 124 ALA B CA 1
ATOM 3101 C C . ALA B 1 125 ? 10.514 49.090 -21.028 1.00 43.31 124 ALA B C 1
ATOM 3102 O O . ALA B 1 125 ? 11.087 49.871 -21.783 1.00 43.53 124 ALA B O 1
ATOM 3104 N N . SER B 1 126 ? 9.318 48.553 -21.334 1.00 43.74 125 SER B N 1
ATOM 3105 C CA . SER B 1 126 ? 8.749 48.862 -22.653 1.00 43.35 125 SER B CA 1
ATOM 3106 C C . SER B 1 126 ? 7.669 49.926 -22.577 1.00 43.77 125 SER B C 1
ATOM 3107 O O . SER B 1 126 ? 6.896 50.210 -23.535 1.00 45.78 125 SER B O 1
ATOM 3110 N N . THR B 1 127 ? 7.591 50.587 -21.460 1.00 42.87 126 THR B N 1
ATOM 3111 C CA . THR B 1 127 ? 6.509 51.533 -21.359 1.00 42.87 126 THR B CA 1
ATOM 3112 C C . THR B 1 127 ? 6.873 52.526 -20.307 1.00 44.73 126 THR B C 1
ATOM 3113 O O . THR B 1 127 ? 7.788 52.283 -19.505 1.00 44.93 126 THR B O 1
ATOM 3117 N N A ASP B 1 128 ? 6.159 53.649 -20.242 0.50 45.47 127 ASP B N 1
ATOM 3118 N N B ASP B 1 128 ? 6.117 53.611 -20.325 0.50 45.41 127 ASP B N 1
ATOM 3119 C CA A ASP B 1 128 ? 6.270 54.575 -19.085 0.50 46.75 127 ASP B CA 1
ATOM 3120 C CA B ASP B 1 128 ? 6.158 54.649 -19.323 0.50 46.84 127 ASP B CA 1
ATOM 3121 C C A ASP B 1 128 ? 4.986 54.570 -18.224 0.50 46.44 127 ASP B C 1
ATOM 3122 C C B ASP B 1 128 ? 5.145 54.354 -18.195 0.50 46.44 127 ASP B C 1
ATOM 3123 O O A ASP B 1 128 ? 4.835 55.371 -17.282 0.50 46.89 127 ASP B O 1
ATOM 3124 O O B ASP B 1 128 ? 5.372 54.700 -17.022 0.50 47.30 127 ASP B O 1
ATOM 3133 N N . ILE B 1 129 ? 4.043 53.709 -18.581 1.00 46.12 128 ILE B N 1
ATOM 3134 C CA . ILE B 1 129 ? 2.841 53.537 -17.787 1.00 44.78 128 ILE B CA 1
ATOM 3135 C C . ILE B 1 129 ? 3.155 52.752 -16.493 1.00 43.37 128 ILE B C 1
ATOM 3136 O O . ILE B 1 129 ? 3.921 51.788 -16.517 1.00 43.86 128 ILE B O 1
ATOM 3141 N N . PRO B 1 130 ? 2.605 53.187 -15.362 1.00 42.13 129 PRO B N 1
ATOM 3142 C CA . PRO B 1 130 ? 2.770 52.412 -14.116 1.00 41.63 129 PRO B CA 1
ATOM 3143 C C . PRO B 1 130 ? 2.215 50.968 -14.242 1.00 41.45 129 PRO B C 1
ATOM 3144 O O . PRO B 1 130 ? 1.160 50.736 -14.873 1.00 41.61 129 PRO B O 1
ATOM 3148 N N . GLN B 1 131 ? 2.955 50.060 -13.613 1.00 40.34 130 GLN B N 1
ATOM 3149 C CA . GLN B 1 131 ? 2.803 48.636 -13.636 1.00 40.59 130 GLN B CA 1
ATOM 3150 C C . GLN B 1 131 ? 2.537 48.135 -12.226 1.00 41.13 130 GLN B C 1
ATOM 3151 O O . GLN B 1 131 ? 3.362 48.398 -11.315 1.00 42.27 130 GLN B O 1
ATOM 3157 N N . ILE B 1 132 ? 1.422 47.407 -12.067 1.00 39.59 131 ILE B N 1
ATOM 3158 C CA . ILE B 1 132 ? 1.056 46.653 -10.840 1.00 39.49 131 ILE B CA 1
ATOM 3159 C C . ILE B 1 132 ? 1.252 45.139 -11.085 1.00 39.32 131 ILE B C 1
ATOM 3160 O O . ILE B 1 132 ? 0.659 44.560 -12.035 1.00 39.45 131 ILE B O 1
ATOM 3165 N N . LEU B 1 133 ? 2.079 44.518 -10.248 1.00 37.60 132 LEU B N 1
ATOM 3166 C CA . LEU B 1 133 ? 2.296 43.101 -10.291 1.00 38.02 132 LEU B CA 1
ATOM 3167 C C . LEU B 1 133 ? 1.044 42.373 -9.717 1.00 39.51 132 LEU B C 1
ATOM 3168 O O . LEU B 1 133 ? 0.270 42.987 -8.993 1.00 39.81 132 LEU B O 1
ATOM 3173 N N . TYR B 1 134 ? 0.866 41.081 -10.038 1.00 39.34 133 TYR B N 1
ATOM 3174 C CA . TYR B 1 134 ? -0.324 40.353 -9.642 1.00 38.68 133 TYR B CA 1
ATOM 3175 C C . TYR B 1 134 ? 0.072 38.904 -9.321 1.00 38.04 133 TYR B C 1
ATOM 3176 O O . TYR B 1 134 ? 0.525 38.176 -10.201 1.00 38.73 133 TYR B O 1
ATOM 3185 N N . ASN B 1 135 ? -0.052 38.519 -8.053 1.00 37.05 134 ASN B N 1
ATOM 3186 C CA . ASN B 1 135 ? 0.312 37.178 -7.602 1.00 36.64 134 ASN B CA 1
ATOM 3187 C C . ASN B 1 135 ? -1.003 36.413 -7.241 1.00 37.03 134 ASN B C 1
ATOM 3188 O O . ASN B 1 135 ? -1.754 36.842 -6.327 1.00 36.02 134 ASN B O 1
ATOM 3193 N N . VAL B 1 136 ? -1.263 35.301 -7.950 1.00 36.92 135 VAL B N 1
ATOM 3194 C CA . VAL B 1 136 ? -2.428 34.391 -7.674 1.00 36.49 135 VAL B CA 1
ATOM 3195 C C . VAL B 1 136 ? -2.004 32.928 -7.946 1.00 37.23 135 VAL B C 1
ATOM 3196 O O . VAL B 1 136 ? -2.345 32.325 -8.978 1.00 37.55 135 VAL B O 1
ATOM 3200 N N . PRO B 1 137 ? -1.238 32.368 -7.006 1.00 37.46 136 PRO B N 1
ATOM 3201 C CA . PRO B 1 137 ? -0.670 31.026 -7.070 1.00 37.61 136 PRO B CA 1
ATOM 3202 C C . PRO B 1 137 ? -1.741 29.979 -7.260 1.00 37.98 136 PRO B C 1
ATOM 3203 O O . PRO B 1 137 ? -1.503 28.976 -7.948 1.00 38.30 136 PRO B O 1
ATOM 3207 N N . GLY B 1 138 ? -2.934 30.220 -6.718 1.00 37.75 137 GLY B N 1
ATOM 3208 C CA . GLY B 1 138 ? -4.036 29.268 -6.904 1.00 36.67 137 GLY B CA 1
ATOM 3209 C C . GLY B 1 138 ? -4.375 29.055 -8.383 1.00 36.93 137 GLY B C 1
ATOM 3210 O O . GLY B 1 138 ? -5.020 28.082 -8.728 1.00 38.35 137 GLY B O 1
ATOM 3211 N N . ARG B 1 139 ? -3.990 29.976 -9.253 1.00 35.67 138 ARG B N 1
ATOM 3212 C CA . ARG B 1 139 ? -4.290 29.870 -10.700 1.00 35.25 138 ARG B CA 1
ATOM 3213 C C . ARG B 1 139 ? -3.059 29.659 -11.558 1.00 35.83 138 ARG B C 1
ATOM 3214 O O . ARG B 1 139 ? -3.165 29.020 -12.597 1.00 36.63 138 ARG B O 1
ATOM 3222 N N . THR B 1 140 ? -1.893 30.167 -11.121 1.00 33.93 139 THR B N 1
ATOM 3223 C CA . THR B 1 140 ? -0.758 30.272 -11.996 1.00 34.19 139 THR B CA 1
ATOM 3224 C C . THR B 1 140 ? 0.213 29.169 -11.712 1.00 35.47 139 THR B C 1
ATOM 3225 O O . THR B 1 140 ? 1.069 28.893 -12.551 1.00 36.65 139 THR B O 1
ATOM 3229 N N . ALA B 1 141 ? 0.066 28.525 -10.544 1.00 36.11 140 ALA B N 1
ATOM 3230 C CA . ALA B 1 141 ? 1.028 27.523 -10.018 1.00 37.07 140 ALA B CA 1
ATOM 3231 C C . ALA B 1 141 ? 2.445 28.078 -9.672 1.00 37.59 140 ALA B C 1
ATOM 3232 O O . ALA B 1 141 ? 3.362 27.327 -9.478 1.00 37.19 140 ALA B O 1
ATOM 3234 N N . VAL B 1 142 ? 2.578 29.393 -9.551 1.00 38.74 141 VAL B N 1
ATOM 3235 C CA . VAL B 1 142 ? 3.818 29.979 -9.017 1.00 38.00 141 VAL B CA 1
ATOM 3236 C C . VAL B 1 142 ? 3.446 31.031 -7.963 1.00 37.54 141 VAL B C 1
ATOM 3237 O O . VAL B 1 142 ? 2.551 31.901 -8.131 1.00 38.40 141 VAL B O 1
ATOM 3241 N N . ASP B 1 143 ? 4.077 30.929 -6.828 1.00 36.80 142 ASP B N 1
ATOM 3242 C CA . ASP B 1 143 ? 3.798 31.872 -5.780 1.00 37.57 142 ASP B CA 1
ATOM 3243 C C . ASP B 1 143 ? 4.950 32.896 -5.733 1.00 37.98 142 ASP B C 1
ATOM 3244 O O . ASP B 1 143 ? 6.066 32.528 -5.360 1.00 38.59 142 ASP B O 1
ATOM 3249 N N . MET B 1 144 ? 4.690 34.133 -6.126 1.00 37.88 143 MET B N 1
ATOM 3250 C CA . MET B 1 144 ? 5.750 35.152 -6.096 1.00 40.00 143 MET B CA 1
ATOM 3251 C C . MET B 1 144 ? 5.732 35.801 -4.710 1.00 40.27 143 MET B C 1
ATOM 3252 O O . MET B 1 144 ? 4.745 36.499 -4.330 1.00 39.82 143 MET B O 1
ATOM 3257 N N . LEU B 1 145 ? 6.731 35.448 -3.919 1.00 40.42 144 LEU B N 1
ATOM 3258 C CA . LEU B 1 145 ? 6.795 35.890 -2.516 1.00 41.90 144 LEU B CA 1
ATOM 3259 C C . LEU B 1 145 ? 7.332 37.358 -2.354 1.00 41.66 144 LEU B C 1
ATOM 3260 O O . LEU B 1 145 ? 7.967 37.931 -3.262 1.00 42.46 144 LEU B O 1
ATOM 3265 N N . PRO B 1 146 ? 7.077 37.964 -1.199 1.00 41.54 145 PRO B N 1
ATOM 3266 C CA . PRO B 1 146 ? 7.567 39.297 -0.828 1.00 42.23 145 PRO B CA 1
ATOM 3267 C C . PRO B 1 146 ? 9.060 39.534 -1.166 1.00 43.01 145 PRO B C 1
ATOM 3268 O O . PRO B 1 146 ? 9.417 40.541 -1.824 1.00 44.15 145 PRO B O 1
ATOM 3272 N N . GLU B 1 147 ? 9.906 38.601 -0.821 1.00 43.05 146 GLU B N 1
ATOM 3273 C CA . GLU B 1 147 ? 11.333 38.744 -1.149 1.00 46.50 146 GLU B CA 1
ATOM 3274 C C . GLU B 1 147 ? 11.609 38.989 -2.616 1.00 45.50 146 GLU B C 1
ATOM 3275 O O . GLU B 1 147 ? 12.502 39.753 -2.960 1.00 47.28 146 GLU B O 1
ATOM 3281 N N . THR B 1 148 ? 10.877 38.305 -3.492 1.00 45.18 147 THR B N 1
ATOM 3282 C CA . THR B 1 148 ? 11.064 38.450 -4.918 1.00 42.23 147 THR B CA 1
ATOM 3283 C C . THR B 1 148 ? 10.475 39.757 -5.355 1.00 42.39 147 THR B C 1
ATOM 3284 O O . THR B 1 148 ? 11.125 40.484 -6.073 1.00 40.86 147 THR B O 1
ATOM 3288 N N . ILE B 1 149 ? 9.233 40.065 -4.939 1.00 42.42 148 ILE B N 1
ATOM 3289 C CA . ILE B 1 149 ? 8.583 41.344 -5.298 1.00 42.01 148 ILE B CA 1
ATOM 3290 C C . ILE B 1 149 ? 9.437 42.552 -4.884 1.00 43.92 148 ILE B C 1
ATOM 3291 O O . ILE B 1 149 ? 9.416 43.597 -5.540 1.00 43.87 148 ILE B O 1
ATOM 3296 N N . ALA B 1 150 ? 10.172 42.402 -3.770 1.00 45.07 149 ALA B N 1
ATOM 3297 C CA . ALA B 1 150 ? 11.009 43.461 -3.175 1.00 45.85 149 ALA B CA 1
ATOM 3298 C C . ALA B 1 150 ? 12.090 43.912 -4.120 1.00 45.74 149 ALA B C 1
ATOM 3299 O O . ALA B 1 150 ? 12.557 45.049 -4.064 1.00 45.64 149 ALA B O 1
ATOM 3301 N N . GLN B 1 151 ? 12.479 43.026 -5.024 1.00 46.23 150 GLN B N 1
ATOM 3302 C CA . GLN B 1 151 ? 13.584 43.329 -5.919 1.00 46.12 150 GLN B CA 1
ATOM 3303 C C . GLN B 1 151 ? 13.169 44.047 -7.169 1.00 47.52 150 GLN B C 1
ATOM 3304 O O . GLN B 1 151 ? 13.992 44.231 -8.092 1.00 49.18 150 GLN B O 1
ATOM 3310 N N . LEU B 1 152 ? 11.906 44.448 -7.226 1.00 46.72 151 LEU B N 1
ATOM 3311 C CA . LEU B 1 152 ? 11.352 45.065 -8.410 1.00 47.30 151 LEU B CA 1
ATOM 3312 C C . LEU B 1 152 ? 10.836 46.448 -8.045 1.00 47.18 151 LEU B C 1
ATOM 3313 O O . LEU B 1 152 ? 10.336 47.184 -8.895 1.00 46.73 151 LEU B O 1
ATOM 3318 N N . VAL B 1 153 ? 10.837 46.731 -6.746 1.00 48.82 152 VAL B N 1
ATOM 3319 C CA . VAL B 1 153 ? 10.358 48.012 -6.215 1.00 50.00 152 VAL B CA 1
ATOM 3320 C C . VAL B 1 153 ? 11.164 49.201 -6.792 1.00 51.32 152 VAL B C 1
ATOM 3321 O O . VAL B 1 153 ? 10.566 50.221 -7.169 1.00 51.26 152 VAL B O 1
ATOM 3325 N N . GLU B 1 154 ? 12.474 49.018 -6.934 1.00 52.72 153 GLU B N 1
ATOM 3326 C CA . GLU B 1 154 ? 13.369 50.052 -7.456 1.00 56.52 153 GLU B CA 1
ATOM 3327 C C . GLU B 1 154 ? 13.067 50.390 -8.919 1.00 56.21 153 GLU B C 1
ATOM 3328 O O . GLU B 1 154 ? 13.381 51.508 -9.346 1.00 57.26 153 GLU B O 1
ATOM 3334 N N . VAL B 1 155 ? 12.482 49.453 -9.681 1.00 55.15 154 VAL B N 1
ATOM 3335 C CA . VAL B 1 155 ? 12.051 49.765 -11.046 1.00 54.50 154 VAL B CA 1
ATOM 3336 C C . VAL B 1 155 ? 11.065 50.957 -10.993 1.00 55.77 154 VAL B C 1
ATOM 3337 O O . VAL B 1 155 ? 10.091 50.949 -10.239 1.00 56.13 154 VAL B O 1
ATOM 3341 N N . PRO B 1 156 ? 11.381 52.042 -11.725 1.00 56.63 155 PRO B N 1
ATOM 3342 C CA . PRO B 1 156 ? 10.665 53.284 -11.326 1.00 55.93 155 PRO B CA 1
ATOM 3343 C C . PRO B 1 156 ? 9.165 53.230 -11.582 1.00 54.75 155 PRO B C 1
ATOM 3344 O O . PRO B 1 156 ? 8.410 53.842 -10.828 1.00 55.30 155 PRO B O 1
ATOM 3348 N N . ASN B 1 157 ? 8.741 52.490 -12.621 1.00 52.27 156 ASN B N 1
ATOM 3349 C CA . ASN B 1 157 ? 7.314 52.418 -12.997 1.00 48.81 156 ASN B CA 1
ATOM 3350 C C . ASN B 1 157 ? 6.594 51.107 -12.585 1.00 47.04 156 ASN B C 1
ATOM 3351 O O . ASN B 1 157 ? 5.566 50.792 -13.121 1.00 47.21 156 ASN B O 1
ATOM 3356 N N . ILE B 1 158 ? 7.159 50.342 -11.665 1.00 45.61 157 ILE B N 1
ATOM 3357 C CA . ILE B 1 158 ? 6.475 49.224 -11.068 1.00 43.80 157 ILE B CA 1
ATOM 3358 C C . ILE B 1 158 ? 6.065 49.809 -9.735 1.00 44.42 157 ILE B C 1
ATOM 3359 O O . ILE B 1 158 ? 6.884 49.981 -8.859 1.00 44.90 157 ILE B O 1
ATOM 3364 N N . ILE B 1 159 ? 4.787 50.139 -9.612 1.00 44.14 158 ILE B N 1
ATOM 3365 C CA . ILE B 1 159 ? 4.256 50.879 -8.489 1.00 44.22 158 ILE B CA 1
ATOM 3366 C C . ILE B 1 159 ? 3.578 50.082 -7.365 1.00 44.59 158 ILE B C 1
ATOM 3367 O O . ILE B 1 159 ? 3.422 50.603 -6.257 1.00 46.91 158 ILE B O 1
ATOM 3372 N N . GLY B 1 160 ? 3.274 48.813 -7.592 1.00 43.45 159 GLY B N 1
ATOM 3373 C CA . GLY B 1 160 ? 2.750 47.971 -6.541 1.00 43.54 159 GLY B CA 1
ATOM 3374 C C . GLY B 1 160 ? 2.378 46.558 -7.006 1.00 43.71 159 GLY B C 1
ATOM 3375 O O . GLY B 1 160 ? 2.785 46.116 -8.063 1.00 44.21 159 GLY B O 1
ATOM 3376 N N . VAL B 1 161 ? 1.598 45.863 -6.183 1.00 42.56 160 VAL B N 1
ATOM 3377 C CA . VAL B 1 161 ? 1.311 44.472 -6.340 1.00 41.71 160 VAL B CA 1
ATOM 3378 C C . VAL B 1 161 ? -0.095 44.212 -5.804 1.00 41.59 160 VAL B C 1
ATOM 3379 O O . VAL B 1 161 ? -0.450 44.657 -4.708 1.00 40.59 160 VAL B O 1
ATOM 3397 N N . ASP B 1 163 ? -1.882 41.036 -4.502 1.00 40.91 162 ASP B N 1
ATOM 3398 C CA . ASP B 1 163 ? -1.753 39.672 -3.973 1.00 41.67 162 ASP B CA 1
ATOM 3399 C C . ASP B 1 163 ? -3.109 39.042 -3.635 1.00 40.68 162 ASP B C 1
ATOM 3400 O O . ASP B 1 163 ? -3.832 39.531 -2.782 1.00 38.31 162 ASP B O 1
ATOM 3405 N N . ALA B 1 164 ? -3.365 37.908 -4.273 1.00 40.90 163 ALA B N 1
ATOM 3406 C CA . ALA B 1 164 ? -4.615 37.189 -4.089 1.00 43.35 163 ALA B CA 1
ATOM 3407 C C . ALA B 1 164 ? -4.448 35.941 -3.246 1.00 44.56 163 ALA B C 1
ATOM 3408 O O . ALA B 1 164 ? -5.388 35.148 -3.176 1.00 45.54 163 ALA B O 1
ATOM 3410 N N . THR B 1 165 ? -3.311 35.755 -2.569 1.00 44.88 164 THR B N 1
ATOM 3411 C CA . THR B 1 165 ? -3.196 34.581 -1.697 1.00 46.19 164 THR B CA 1
ATOM 3412 C C . THR B 1 165 ? -4.146 34.475 -0.482 1.00 47.16 164 THR B C 1
ATOM 3413 O O . THR B 1 165 ? -4.286 33.391 0.079 1.00 48.48 164 THR B O 1
ATOM 3417 N N . GLY B 1 166 ? -4.795 35.557 -0.065 1.00 47.44 165 GLY B N 1
ATOM 3418 C CA . GLY B 1 166 ? -5.512 35.560 1.220 1.00 47.39 165 GLY B CA 1
ATOM 3419 C C . GLY B 1 166 ? -4.599 35.326 2.439 1.00 47.88 165 GLY B C 1
ATOM 3420 O O . GLY B 1 166 ? -5.055 34.876 3.473 1.00 49.03 165 GLY B O 1
ATOM 3421 N N . ASP B 1 167 ? -3.301 35.573 2.311 1.00 48.40 166 ASP B N 1
ATOM 3422 C CA . ASP B 1 167 ? -2.347 35.394 3.396 1.00 48.11 166 ASP B CA 1
ATOM 3423 C C . ASP B 1 167 ? -1.976 36.796 3.802 1.00 48.15 166 ASP B C 1
ATOM 3424 O O . ASP B 1 167 ? -1.115 37.466 3.230 1.00 49.07 166 ASP B O 1
ATOM 3429 N N . VAL B 1 168 ? -2.678 37.219 4.813 1.00 47.77 167 VAL B N 1
ATOM 3430 C CA . VAL B 1 168 ? -2.790 38.585 5.280 1.00 47.98 167 VAL B CA 1
ATOM 3431 C C . VAL B 1 168 ? -1.507 38.985 6.066 1.00 48.19 167 VAL B C 1
ATOM 3432 O O . VAL B 1 168 ? -1.160 40.143 6.175 1.00 47.54 167 VAL B O 1
ATOM 3436 N N . ALA B 1 169 ? -0.759 38.001 6.544 1.00 48.51 168 ALA B N 1
ATOM 3437 C CA . ALA B 1 169 ? 0.546 38.265 7.122 1.00 49.11 168 ALA B CA 1
ATOM 3438 C C . ALA B 1 169 ? 1.519 38.911 6.115 1.00 49.92 168 ALA B C 1
ATOM 3439 O O . ALA B 1 169 ? 2.544 39.506 6.513 1.00 51.20 168 ALA B O 1
ATOM 3441 N N . ARG B 1 170 ? 1.214 38.802 4.824 1.00 48.88 169 ARG B N 1
ATOM 3442 C CA . ARG B 1 170 ? 2.099 39.333 3.789 1.00 48.00 169 ARG B CA 1
ATOM 3443 C C . ARG B 1 170 ? 2.017 40.869 3.690 1.00 47.52 169 ARG B C 1
ATOM 3444 O O . ARG B 1 170 ? 2.902 41.503 3.112 1.00 47.48 169 ARG B O 1
ATOM 3452 N N . VAL B 1 171 ? 0.971 41.463 4.248 1.00 46.53 170 VAL B N 1
ATOM 3453 C CA . VAL B 1 171 ? 0.920 42.896 4.272 1.00 47.50 170 VAL B CA 1
ATOM 3454 C C . VAL B 1 171 ? 2.109 43.481 5.041 1.00 48.68 170 VAL B C 1
ATOM 3455 O O . VAL B 1 171 ? 2.812 44.334 4.526 1.00 48.68 170 VAL B O 1
ATOM 3459 N N . LYS B 1 172 ? 2.344 42.963 6.241 1.00 49.63 171 LYS B N 1
ATOM 3460 C CA . LYS B 1 172 ? 3.470 43.359 7.045 1.00 51.74 171 LYS B CA 1
ATOM 3461 C C . LYS B 1 172 ? 4.767 43.046 6.334 1.00 50.23 171 LYS B C 1
ATOM 3462 O O . LYS B 1 172 ? 5.659 43.885 6.296 1.00 50.07 171 LYS B O 1
ATOM 3468 N N . GLN B 1 173 ? 4.885 41.858 5.759 1.00 50.17 172 GLN B N 1
ATOM 3469 C CA . GLN B 1 173 ? 6.180 41.477 5.161 1.00 50.45 172 GLN B CA 1
ATOM 3470 C C . GLN B 1 173 ? 6.461 42.341 3.930 1.00 50.08 172 GLN B C 1
ATOM 3471 O O . GLN B 1 173 ? 7.586 42.714 3.695 1.00 49.74 172 GLN B O 1
ATOM 3477 N N . LEU B 1 174 ? 5.424 42.685 3.162 1.00 50.10 173 LEU B N 1
ATOM 3478 C CA . LEU B 1 174 ? 5.609 43.528 1.999 1.00 49.69 173 LEU B CA 1
ATOM 3479 C C . LEU B 1 174 ? 5.952 44.953 2.407 1.00 50.88 173 LEU B C 1
ATOM 3480 O O . LEU B 1 174 ? 6.838 45.556 1.775 1.00 51.00 173 LEU B O 1
ATOM 3485 N N . ARG B 1 175 ? 5.244 45.514 3.418 1.00 52.24 174 ARG B N 1
ATOM 3486 C CA . ARG B 1 175 ? 5.602 46.857 3.970 1.00 53.87 174 ARG B CA 1
ATOM 3487 C C . ARG B 1 175 ? 7.060 46.910 4.386 1.00 54.11 174 ARG B C 1
ATOM 3488 O O . ARG B 1 175 ? 7.803 47.766 3.922 1.00 55.17 174 ARG B O 1
ATOM 3496 N N . ASP B 1 176 ? 7.495 45.959 5.199 1.00 54.59 175 ASP B N 1
ATOM 3497 C CA . ASP B 1 176 ? 8.876 46.009 5.616 1.00 56.56 175 ASP B CA 1
ATOM 3498 C C . ASP B 1 176 ? 9.868 45.889 4.512 1.00 56.54 175 ASP B C 1
ATOM 3499 O O . ASP B 1 176 ? 10.873 46.538 4.593 1.00 58.11 175 ASP B O 1
ATOM 3504 N N . LEU B 1 177 ? 9.610 45.110 3.464 1.00 56.72 176 LEU B N 1
ATOM 3505 C CA . LEU B 1 177 ? 10.638 44.960 2.416 1.00 55.67 176 LEU B CA 1
ATOM 3506 C C . LEU B 1 177 ? 10.480 45.960 1.312 1.00 55.25 176 LEU B C 1
ATOM 3507 O O . LEU B 1 177 ? 11.440 46.160 0.585 1.00 54.62 176 LEU B O 1
ATOM 3512 N N . CYS B 1 178 ? 9.297 46.576 1.162 1.00 53.95 177 CYS B N 1
ATOM 3513 C CA . CYS B 1 178 ? 9.076 47.468 0.000 1.00 53.88 177 CYS B CA 1
ATOM 3514 C C . CYS B 1 178 ? 8.976 48.940 0.303 1.00 54.56 177 CYS B C 1
ATOM 3515 O O . CYS B 1 178 ? 9.063 49.760 -0.613 1.00 53.95 177 CYS B O 1
ATOM 3518 N N . GLY B 1 179 ? 8.724 49.279 1.567 1.00 55.87 178 GLY B N 1
ATOM 3519 C CA . GLY B 1 179 ? 8.495 50.654 1.944 1.00 57.23 178 GLY B CA 1
ATOM 3520 C C . GLY B 1 179 ? 7.039 51.042 1.855 1.00 59.46 178 GLY B C 1
ATOM 3521 O O . GLY B 1 179 ? 6.192 50.244 1.435 1.00 60.60 178 GLY B O 1
ATOM 3522 N N . ASN B 1 180 ? 6.750 52.276 2.256 1.00 59.98 179 ASN B N 1
ATOM 3523 C CA . ASN B 1 180 ? 5.400 52.762 2.415 1.00 60.82 179 ASN B CA 1
ATOM 3524 C C . ASN B 1 180 ? 4.835 53.288 1.123 1.00 60.47 179 ASN B C 1
ATOM 3525 O O . ASN B 1 180 ? 3.623 53.531 1.020 1.00 60.07 179 ASN B O 1
ATOM 3530 N N . ASP B 1 181 ? 5.710 53.492 0.144 1.00 59.67 180 ASP B N 1
ATOM 3531 C CA . ASP B 1 181 ? 5.257 54.088 -1.096 1.00 59.84 180 ASP B CA 1
ATOM 3532 C C . ASP B 1 181 ? 4.768 53.036 -2.120 1.00 57.68 180 ASP B C 1
ATOM 3533 O O . ASP B 1 181 ? 4.028 53.388 -3.028 1.00 58.70 180 ASP B O 1
ATOM 3538 N N . PHE B 1 182 ? 5.186 51.785 -1.981 1.00 54.05 181 PHE B N 1
ATOM 3539 C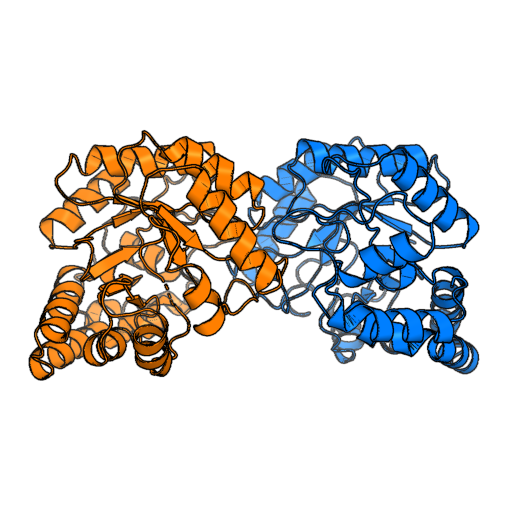 CA . PHE B 1 182 ? 4.689 50.677 -2.818 1.00 52.22 181 PHE B CA 1
ATOM 3540 C C . PHE B 1 182 ? 3.211 50.376 -2.594 1.00 50.49 181 PHE B C 1
ATOM 3541 O O . PHE B 1 182 ? 2.811 50.158 -1.469 1.00 51.09 181 PHE B O 1
ATOM 3549 N N . LEU B 1 183 ? 2.384 50.380 -3.621 1.00 47.75 182 LEU B N 1
ATOM 3550 C CA . LEU B 1 183 ? 0.963 50.114 -3.366 1.00 46.90 182 LEU B CA 1
ATOM 3551 C C . LEU B 1 183 ? 0.607 48.634 -3.169 1.00 45.38 182 LEU B C 1
ATOM 3552 O O . LEU B 1 183 ? 1.054 47.783 -3.891 1.00 46.08 182 LEU B O 1
ATOM 3557 N N . LEU B 1 184 ? -0.176 48.310 -2.162 1.00 43.55 183 LEU B N 1
ATOM 3558 C CA . LEU B 1 184 ? -0.470 46.899 -1.878 1.00 41.34 183 LEU B CA 1
ATOM 3559 C C . LEU B 1 184 ? -1.987 46.700 -2.023 1.00 40.87 183 LEU B C 1
ATOM 3560 O O . LEU B 1 184 ? -2.756 47.404 -1.365 1.00 39.91 183 LEU B O 1
ATOM 3565 N N . TYR B 1 185 ? -2.398 45.826 -2.937 1.00 38.85 184 TYR B N 1
ATOM 3566 C CA . TYR B 1 185 ? -3.811 45.624 -3.154 1.00 39.94 184 TYR B CA 1
ATOM 3567 C C . TYR B 1 185 ? -4.113 44.198 -2.841 1.00 39.02 184 TYR B C 1
ATOM 3568 O O . TYR B 1 185 ? -3.345 43.298 -3.205 1.00 38.71 184 TYR B O 1
ATOM 3577 N N . SER B 1 186 ? -5.203 43.988 -2.145 1.00 37.58 185 SER B N 1
ATOM 3578 C CA . SER B 1 186 ? -5.667 42.646 -1.913 1.00 37.93 185 SER B CA 1
ATOM 3579 C C . SER B 1 186 ? -6.392 42.151 -3.159 1.00 38.16 185 SER B C 1
ATOM 3580 O O . SER B 1 186 ? -7.219 42.868 -3.738 1.00 38.20 185 SER B O 1
ATOM 3583 N N . GLY B 1 187 ? -6.117 40.918 -3.554 1.00 39.33 186 GLY B N 1
ATOM 3584 C CA . GLY B 1 187 ? -6.856 40.253 -4.643 1.00 39.40 186 GLY B CA 1
ATOM 3585 C C . GLY B 1 187 ? -7.894 39.243 -4.104 1.00 40.39 186 GLY B C 1
ATOM 3586 O O . GLY B 1 187 ? -8.364 38.363 -4.836 1.00 38.06 186 GLY B O 1
ATOM 3587 N N . ASP B 1 188 ? -8.233 39.342 -2.820 1.00 39.95 187 ASP B N 1
ATOM 3588 C CA . ASP B 1 188 ? -8.957 38.243 -2.158 1.00 40.37 187 ASP B CA 1
ATOM 3589 C C . ASP B 1 188 ? -10.096 38.834 -1.325 1.00 40.39 187 ASP B C 1
ATOM 3590 O O . ASP B 1 188 ? -9.884 39.222 -0.200 1.00 39.40 187 ASP B O 1
ATOM 3595 N N . ASP B 1 189 ? -11.302 38.873 -1.870 1.00 40.82 188 ASP B N 1
ATOM 3596 C CA . ASP B 1 189 ? -12.397 39.552 -1.204 1.00 42.13 188 ASP B CA 1
ATOM 3597 C C . ASP B 1 189 ? -12.609 39.076 0.228 1.00 42.07 188 ASP B C 1
ATOM 3598 O O . ASP B 1 189 ? -12.838 39.899 1.120 1.00 42.16 188 ASP B O 1
ATOM 3603 N N . ALA B 1 190 ? -12.506 37.768 0.464 1.00 41.69 189 ALA B N 1
ATOM 3604 C CA . ALA B 1 190 ? -12.790 37.216 1.810 1.00 42.66 189 ALA B CA 1
ATOM 3605 C C . ALA B 1 190 ? -11.822 37.794 2.875 1.00 43.44 189 ALA B C 1
ATOM 3606 O O . ALA B 1 190 ? -12.150 37.787 4.031 1.00 44.17 189 ALA B O 1
ATOM 3608 N N . THR B 1 191 ? -10.641 38.278 2.482 1.00 42.69 190 THR B N 1
ATOM 3609 C CA . THR B 1 191 ? -9.701 38.807 3.479 1.00 42.77 190 THR B CA 1
ATOM 3610 C C . THR B 1 191 ? -9.359 40.276 3.238 1.00 43.68 190 THR B C 1
ATOM 3611 O O . THR B 1 191 ? -8.422 40.832 3.831 1.00 44.56 190 THR B O 1
ATOM 3615 N N . ALA B 1 192 ? -10.130 40.909 2.361 1.00 44.30 191 ALA B N 1
ATOM 3616 C CA . ALA B 1 192 ? -9.831 42.235 1.923 1.00 44.91 191 ALA B CA 1
ATOM 3617 C C . ALA B 1 192 ? -9.986 43.240 3.051 1.00 45.90 191 ALA B C 1
ATOM 3618 O O . ALA B 1 192 ? -9.102 44.077 3.223 1.00 47.40 191 ALA B O 1
ATOM 3620 N N . ARG B 1 193 ? -11.067 43.194 3.827 1.00 45.90 192 ARG B N 1
ATOM 3621 C CA . ARG B 1 193 ? -11.171 44.193 4.913 1.00 46.87 192 ARG B CA 1
ATOM 3622 C C . ARG B 1 193 ? -9.965 44.092 5.857 1.00 47.41 192 ARG B C 1
ATOM 3623 O O . ARG B 1 193 ? -9.322 45.089 6.204 1.00 47.45 192 ARG B O 1
ATOM 3631 N N . GLU B 1 194 ? -9.639 42.877 6.232 1.00 47.78 193 GLU B N 1
ATOM 3632 C CA . GLU B 1 194 ? -8.521 42.671 7.106 1.00 49.85 193 GLU B CA 1
ATOM 3633 C C . GLU B 1 194 ? -7.198 43.195 6.514 1.00 49.46 193 GLU B C 1
ATOM 3634 O O . GLU B 1 194 ? -6.324 43.684 7.241 1.00 50.24 193 GLU B O 1
ATOM 3640 N N . PHE B 1 195 ? -7.061 43.068 5.189 1.00 48.87 194 PHE B N 1
ATOM 3641 C CA . PHE B 1 195 ? -5.826 43.382 4.449 1.00 46.09 194 PHE B CA 1
ATOM 3642 C C . PHE B 1 195 ? -5.607 44.889 4.488 1.00 45.77 194 PHE B C 1
ATOM 3643 O O . PHE B 1 195 ? -4.492 45.373 4.714 1.00 46.09 194 PHE B O 1
ATOM 3651 N N . LEU B 1 196 ? -6.691 45.625 4.318 1.00 45.11 195 LEU B N 1
ATOM 3652 C CA . LEU B 1 196 ? -6.731 47.071 4.526 1.00 45.94 195 LEU B CA 1
ATOM 3653 C C . LEU B 1 196 ? -6.378 47.510 5.969 1.00 46.92 195 LEU B C 1
ATOM 3654 O O . LEU B 1 196 ? -5.450 48.301 6.188 1.00 48.37 195 LEU B O 1
ATOM 3659 N N . THR B 1 197 ? -7.071 46.948 6.953 1.00 48.49 196 THR B N 1
ATOM 3660 C CA . THR B 1 197 ? -6.833 47.227 8.368 1.00 48.25 196 THR B CA 1
ATOM 3661 C C . THR B 1 197 ? -5.354 47.028 8.700 1.00 50.07 196 THR B C 1
ATOM 3662 O O . THR B 1 197 ? -4.781 47.828 9.456 1.00 51.29 196 THR B O 1
ATOM 3666 N N . LEU B 1 198 ? -4.723 45.995 8.145 1.00 48.90 197 LEU B N 1
ATOM 3667 C CA . LEU B 1 198 ? -3.353 45.730 8.493 1.00 49.45 197 LEU B CA 1
ATOM 3668 C C . LEU B 1 198 ? -2.343 46.624 7.755 1.00 49.36 197 LEU B C 1
ATOM 3669 O O . LEU B 1 198 ? -1.127 46.467 7.951 1.00 49.62 197 LEU B O 1
ATOM 3674 N N . GLY B 1 199 ? -2.832 47.505 6.872 1.00 48.37 198 GLY B N 1
ATOM 3675 C CA . GLY B 1 199 ? -1.939 48.393 6.155 1.00 47.59 198 GLY B CA 1
ATOM 3676 C C . GLY B 1 199 ? -2.001 48.446 4.622 1.00 48.54 198 GLY B C 1
ATOM 3677 O O . GLY B 1 199 ? -1.226 49.218 3.990 1.00 47.90 198 GLY B O 1
ATOM 3678 N N . GLY B 1 200 ? -2.907 47.673 3.990 1.00 46.60 199 GLY B N 1
ATOM 3679 C CA . GLY B 1 200 ? -2.907 47.633 2.540 1.00 44.95 199 GLY B CA 1
ATOM 3680 C C . GLY B 1 200 ? -3.465 48.948 2.031 1.00 44.14 199 GLY B C 1
ATOM 3681 O O . GLY B 1 200 ? -4.051 49.664 2.811 1.00 43.82 199 GLY B O 1
ATOM 3682 N N . ASP B 1 201 ? -3.306 49.245 0.736 1.00 42.66 200 ASP B N 1
ATOM 3683 C CA . ASP B 1 201 ? -3.843 50.482 0.125 1.00 41.90 200 ASP B CA 1
ATOM 3684 C C . ASP B 1 201 ? -5.193 50.349 -0.595 1.00 41.59 200 ASP B C 1
ATOM 3685 O O . ASP B 1 201 ? -5.925 51.336 -0.731 1.00 40.58 200 ASP B O 1
ATOM 3690 N N . GLY B 1 202 ? -5.526 49.145 -1.070 1.00 41.02 201 GLY B N 1
ATOM 3691 C CA . GLY B 1 202 ? -6.788 48.970 -1.837 1.00 40.96 201 GLY B CA 1
ATOM 3692 C C . GLY B 1 202 ? -7.127 47.514 -2.080 1.00 40.17 201 GLY B C 1
ATOM 3693 O O . GLY B 1 202 ? -6.384 46.611 -1.674 1.00 40.71 201 GLY B O 1
ATOM 3694 N N . VAL B 1 203 ? -8.212 47.298 -2.787 1.00 38.92 202 VAL B N 1
ATOM 3695 C CA . VAL B 1 203 ? -8.660 45.953 -3.116 1.00 38.13 202 VAL B CA 1
ATOM 3696 C C . VAL B 1 203 ? -9.032 45.967 -4.575 1.00 38.52 202 VAL B C 1
ATOM 3697 O O . VAL B 1 203 ? -9.787 46.865 -5.014 1.00 37.66 202 VAL B O 1
ATOM 3701 N N . ILE B 1 204 ? -8.481 45.005 -5.322 1.00 37.80 203 I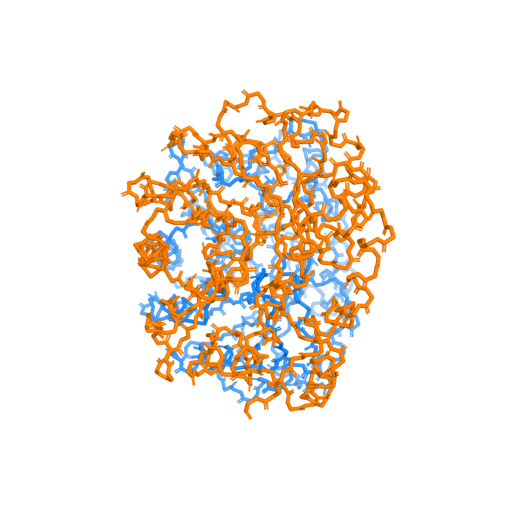LE B N 1
ATOM 3702 C CA . ILE B 1 204 ? -8.928 44.780 -6.670 1.00 37.43 203 ILE B CA 1
ATOM 3703 C C . ILE B 1 204 ? -9.792 43.499 -6.605 1.00 39.15 203 ILE B C 1
ATOM 3704 O O . ILE B 1 204 ? -9.302 42.371 -6.318 1.00 37.59 203 ILE B O 1
ATOM 3709 N N . SER B 1 205 ? -11.076 43.692 -6.861 1.00 39.55 204 SER B N 1
ATOM 3710 C CA . SER B 1 205 ? -12.073 42.797 -6.305 1.00 40.52 204 SER B CA 1
ATOM 3711 C C . SER B 1 205 ? -13.081 42.260 -7.337 1.00 39.74 204 SER B C 1
ATOM 3712 O O . SER B 1 205 ? -13.316 42.855 -8.400 1.00 38.93 204 SER B O 1
ATOM 3715 N N . VAL B 1 206 ? -13.698 41.142 -6.987 1.00 39.59 205 VAL B N 1
ATOM 3716 C CA . VAL B 1 206 ? -14.751 40.536 -7.797 1.00 39.82 205 VAL B CA 1
ATOM 3717 C C . VAL B 1 206 ? -16.093 41.036 -7.329 1.00 40.20 205 VAL B C 1
ATOM 3718 O O . VAL B 1 206 ? -16.857 41.521 -8.140 1.00 41.45 205 VAL B O 1
ATOM 3722 N N . ALA B 1 207 ? -16.351 40.938 -6.021 1.00 40.57 206 ALA B N 1
ATOM 3723 C CA . ALA B 1 207 ? -17.626 41.354 -5.404 1.00 41.71 206 ALA B CA 1
ATOM 3724 C C . ALA B 1 207 ? -18.095 42.754 -5.742 1.00 41.18 206 ALA B C 1
ATOM 3725 O O . ALA B 1 207 ? -19.277 42.975 -5.967 1.00 41.44 206 ALA B O 1
ATOM 3727 N N . ASN B 1 208 ? -17.175 43.704 -5.830 1.00 41.18 207 ASN B N 1
ATOM 3728 C CA . ASN B 1 208 ? -17.617 45.039 -6.161 1.00 40.95 207 ASN B CA 1
ATOM 3729 C C . ASN B 1 208 ? -18.117 45.182 -7.613 1.00 40.90 207 ASN B C 1
ATOM 3730 O O . ASN B 1 208 ? -18.602 46.231 -7.993 1.00 42.19 207 ASN B O 1
ATOM 3735 N N . ASN B 1 209 ? -18.108 44.120 -8.412 1.00 41.32 208 ASN B N 1
ATOM 3736 C CA . ASN B 1 209 ? -18.836 44.169 -9.673 1.00 40.63 208 ASN B CA 1
ATOM 3737 C C . ASN B 1 209 ? -20.348 44.346 -9.428 1.00 41.51 208 ASN B C 1
ATOM 3738 O O . ASN B 1 209 ? -21.039 44.990 -10.240 1.00 39.03 208 ASN B O 1
ATOM 3743 N N . ILE B 1 210 ? -20.853 43.744 -8.330 1.00 42.46 209 ILE B N 1
ATOM 3744 C CA . ILE B 1 210 ? -22.314 43.674 -8.084 1.00 43.21 209 ILE B CA 1
ATOM 3745 C C . ILE B 1 210 ? -22.792 44.346 -6.780 1.00 44.73 209 ILE B C 1
ATOM 3746 O O . ILE B 1 210 ? -24.006 44.553 -6.616 1.00 46.16 209 ILE B O 1
ATOM 3751 N N . VAL B 1 211 ? -21.864 44.674 -5.867 1.00 43.58 210 VAL B N 1
ATOM 3752 C CA . VAL B 1 211 ? -22.187 45.503 -4.719 1.00 42.64 210 VAL B CA 1
ATOM 3753 C C . VAL B 1 211 ? -21.149 46.626 -4.596 1.00 42.58 210 VAL B C 1
ATOM 3754 O O . VAL B 1 211 ? -20.426 46.701 -3.595 1.00 42.98 210 VAL B O 1
ATOM 3758 N N . PRO B 1 212 ? -21.049 47.492 -5.611 1.00 42.19 211 PRO B N 1
ATOM 3759 C CA . PRO B 1 212 ? -19.990 48.528 -5.555 1.00 43.50 211 PRO B CA 1
ATOM 3760 C C . PRO B 1 212 ? -20.146 49.547 -4.410 1.00 44.47 211 PRO B C 1
ATOM 3761 O O . PRO B 1 212 ? -19.146 49.943 -3.797 1.00 44.96 211 PRO B O 1
ATOM 3765 N N . LYS B 1 213 ? -21.365 49.975 -4.105 1.00 46.03 212 LYS B N 1
ATOM 3766 C CA . LYS B 1 213 ? -21.544 50.989 -3.035 1.00 48.27 212 LYS B CA 1
ATOM 3767 C C . LYS B 1 213 ? -21.129 50.499 -1.683 1.00 47.85 212 LYS B C 1
ATOM 3768 O O . LYS B 1 213 ? -20.333 51.134 -1.013 1.00 48.74 212 LYS B O 1
ATOM 3774 N N . LEU B 1 214 ? -21.620 49.334 -1.297 1.00 47.60 213 LEU B N 1
ATOM 3775 C CA . LEU B 1 214 ? -21.208 48.772 -0.018 1.00 47.57 213 LEU B CA 1
ATOM 3776 C C . LEU B 1 214 ? -19.749 48.397 0.048 1.00 46.80 213 LEU B C 1
ATOM 3777 O O . LEU B 1 214 ? -19.121 48.554 1.097 1.00 46.42 213 LEU B O 1
ATOM 3782 N N . PHE B 1 215 ? -19.189 47.900 -1.060 1.00 46.08 214 PHE B N 1
ATOM 3783 C CA . PHE B 1 215 ? -17.785 47.496 -1.025 1.00 44.95 214 PHE B CA 1
ATOM 3784 C C . PHE B 1 215 ? -16.881 48.736 -0.865 1.00 45.91 214 PHE B C 1
ATOM 3785 O O . PHE B 1 215 ? -15.866 48.697 -0.141 1.00 45.00 214 PHE B O 1
ATOM 3793 N N . LYS B 1 216 ? -17.275 49.852 -1.493 1.00 47.40 215 LYS B N 1
ATOM 3794 C CA . LYS B 1 216 ? -16.543 51.105 -1.307 1.00 49.62 215 LYS B CA 1
ATOM 3795 C C . LYS B 1 216 ? -16.599 51.591 0.154 1.00 49.64 215 LYS B C 1
ATOM 3796 O O . LYS B 1 216 ? -15.566 51.947 0.743 1.00 48.72 215 LYS B O 1
ATOM 3802 N N . LEU B 1 217 ? -17.812 51.603 0.712 1.00 49.48 216 LEU B N 1
ATOM 3803 C CA . LEU B 1 217 ? -18.003 51.977 2.121 1.00 49.72 216 LEU B CA 1
ATOM 3804 C C . LEU B 1 217 ? -17.062 51.152 2.971 1.00 48.59 216 LEU B C 1
ATOM 3805 O O . LEU B 1 217 ? -16.332 51.697 3.821 1.00 48.51 216 LEU B O 1
ATOM 3810 N N . MET B 1 218 ? -17.019 49.847 2.708 1.00 46.68 217 MET B N 1
ATOM 3811 C CA . MET B 1 218 ? -16.203 48.993 3.530 1.00 45.65 217 MET B CA 1
ATOM 3812 C C . MET B 1 218 ? -14.736 49.374 3.382 1.00 45.71 217 MET B C 1
ATOM 3813 O O . MET B 1 218 ? -13.993 49.404 4.375 1.00 44.59 217 MET B O 1
ATOM 3818 N N . CYS B 1 219 ? -14.331 49.713 2.156 1.00 45.22 218 CYS B N 1
ATOM 3819 C CA . CYS B 1 219 ? -12.943 50.045 1.913 1.00 44.69 218 CYS B CA 1
ATOM 3820 C C . CYS B 1 219 ? -12.584 51.394 2.505 1.00 45.14 218 CYS B C 1
ATOM 3821 O O . CYS B 1 219 ? -11.540 51.535 3.196 1.00 44.80 218 CYS B O 1
ATOM 3824 N N . ASP B 1 220 ? -13.436 52.381 2.264 1.00 45.39 219 ASP B N 1
ATOM 3825 C CA . ASP B 1 220 ? -13.251 53.692 2.906 1.00 47.92 219 ASP B CA 1
ATOM 3826 C C . ASP B 1 220 ? -13.180 53.593 4.417 1.00 48.63 219 ASP B C 1
ATOM 3827 O O . ASP B 1 220 ? -12.253 54.143 5.032 1.00 50.06 219 ASP B O 1
ATOM 3832 N N . ALA B 1 221 ? -14.105 52.852 5.034 1.00 48.87 220 ALA B N 1
ATOM 3833 C CA . ALA B 1 221 ? -14.051 52.756 6.492 1.00 47.98 220 ALA B CA 1
ATOM 3834 C C . ALA B 1 221 ? -12.756 52.107 6.969 1.00 47.41 220 ALA B C 1
ATOM 3835 O O . ALA B 1 221 ? -12.186 52.527 7.968 1.00 47.62 220 ALA B O 1
ATOM 3837 N N . ALA B 1 222 ? -12.302 51.067 6.278 1.00 47.56 221 ALA B N 1
ATOM 3838 C CA . ALA B 1 222 ? -11.125 50.329 6.722 1.00 48.03 221 ALA B CA 1
ATOM 3839 C C . ALA B 1 222 ? -9.868 51.200 6.627 1.00 49.33 221 ALA B C 1
ATOM 3840 O O . ALA B 1 222 ? -9.082 51.240 7.565 1.00 50.10 221 ALA B O 1
ATOM 3842 N N . LEU B 1 223 ? -9.710 51.899 5.501 1.00 50.21 222 LEU B N 1
ATOM 3843 C CA . LEU B 1 223 ? -8.595 52.812 5.290 1.00 52.33 222 LEU B CA 1
ATOM 3844 C C . LEU B 1 223 ? -8.579 53.986 6.281 1.00 53.92 222 LEU B C 1
ATOM 3845 O O . LEU B 1 223 ? -7.509 54.429 6.696 1.00 53.41 222 LEU B O 1
ATOM 3850 N N . ALA B 1 224 ? -9.760 54.469 6.662 1.00 54.33 223 ALA B N 1
ATOM 3851 C CA . ALA B 1 224 ? -9.848 55.613 7.565 1.00 55.39 223 ALA B CA 1
ATOM 3852 C C . ALA B 1 224 ? -9.648 55.195 9.042 1.00 56.29 223 ALA B C 1
ATOM 3853 O O . ALA B 1 224 ? -9.593 56.047 9.928 1.00 57.30 223 ALA B O 1
ATOM 3855 N N . GLY B 1 225 ? -9.552 53.894 9.312 1.00 56.47 224 GLY B N 1
ATOM 3856 C CA . GLY B 1 225 ? -9.339 53.400 10.684 1.00 55.81 224 GLY B CA 1
ATOM 3857 C C . GLY B 1 225 ? -10.635 53.127 11.471 1.00 55.61 224 GLY B C 1
ATOM 3858 O O . GLY B 1 225 ? -10.578 52.733 12.655 1.00 54.35 224 GLY B O 1
ATOM 3859 N N . ASP B 1 226 ? -11.790 53.348 10.822 1.00 55.49 225 ASP B N 1
ATOM 3860 C CA . ASP B 1 226 ? -13.101 53.155 11.448 1.00 55.73 225 ASP B CA 1
ATOM 3861 C C . ASP B 1 226 ? -13.543 51.686 11.288 1.00 55.91 225 ASP B C 1
ATOM 3862 O O . ASP B 1 226 ? -14.368 51.347 10.416 1.00 55.25 225 ASP B O 1
ATOM 3867 N N . THR B 1 227 ? -12.994 50.806 12.134 1.00 55.90 226 THR B N 1
ATOM 3868 C CA . THR B 1 227 ? -13.147 49.377 11.894 1.00 56.27 226 THR B CA 1
ATOM 3869 C C . THR B 1 227 ? -14.610 48.911 12.130 1.00 55.16 226 THR B C 1
ATOM 3870 O O . THR B 1 227 ? -15.105 48.011 11.438 1.00 55.26 226 THR B O 1
ATOM 3874 N N . GLN B 1 228 ? -15.313 49.579 13.026 1.00 52.85 227 GLN B N 1
ATOM 3875 C CA . GLN B 1 228 ? -16.695 49.240 13.263 1.00 52.36 227 GLN B CA 1
ATOM 3876 C C . GLN B 1 228 ? -17.529 49.457 11.992 1.00 50.11 227 GLN B C 1
ATOM 3877 O O . GLN B 1 228 ? -18.294 48.555 11.564 1.00 49.83 227 GLN B O 1
ATOM 3883 N N . ALA B 1 229 ? -17.413 50.638 11.390 1.00 47.74 228 ALA B N 1
ATOM 3884 C CA . ALA B 1 229 ? -18.114 50.887 10.135 1.00 46.71 228 ALA B CA 1
ATOM 3885 C C . ALA B 1 229 ? -17.657 49.923 8.986 1.00 45.72 228 ALA B C 1
ATOM 3886 O O . ALA B 1 229 ? -18.481 49.479 8.160 1.00 45.48 228 ALA B O 1
ATOM 3888 N N . ALA B 1 230 ? -16.383 49.536 8.995 1.00 44.19 229 ALA B N 1
ATOM 3889 C CA . ALA B 1 230 ? -15.843 48.623 7.965 1.00 44.42 229 ALA B CA 1
ATOM 3890 C C . ALA B 1 230 ? -16.488 47.237 8.115 1.00 44.48 229 ALA B C 1
ATOM 3891 O O . ALA B 1 230 ? -17.013 46.648 7.144 1.00 44.53 229 ALA B O 1
ATOM 3893 N N . MET B 1 231 ? -16.456 46.756 9.352 1.00 44.00 230 MET B N 1
ATOM 3894 C CA . MET B 1 231 ? -17.069 45.504 9.725 1.00 43.62 230 MET B CA 1
ATOM 3895 C C . MET B 1 231 ? -18.592 45.501 9.498 1.00 42.95 230 MET B C 1
ATOM 3896 O O . MET B 1 231 ? -19.113 44.529 8.984 1.00 44.10 230 MET B O 1
ATOM 3901 N N . ALA B 1 232 ? -19.280 46.593 9.775 1.00 42.42 231 ALA B N 1
ATOM 3902 C CA . ALA B 1 232 ? -20.745 46.650 9.528 1.00 43.15 231 ALA B CA 1
ATOM 3903 C C . ALA B 1 232 ? -21.042 46.543 8.032 1.00 43.22 231 ALA B C 1
ATOM 3904 O O . ALA B 1 232 ? -22.017 45.883 7.623 1.00 43.99 231 ALA B O 1
ATOM 3906 N N . ALA B 1 233 ? -20.223 47.198 7.212 1.00 43.57 232 ALA B N 1
ATOM 3907 C CA . ALA B 1 233 ? -20.412 47.112 5.762 1.00 44.25 232 ALA B CA 1
ATOM 3908 C C . ALA B 1 233 ? -20.020 45.726 5.246 1.00 44.45 232 ALA B C 1
ATOM 3909 O O . ALA B 1 233 ? -20.758 45.109 4.450 1.00 46.33 232 ALA B O 1
ATOM 3911 N N . GLU B 1 234 ? -18.914 45.175 5.739 1.00 44.72 233 GLU B N 1
ATOM 3912 C CA . GLU B 1 234 ? -18.577 43.834 5.351 1.00 45.06 233 GLU B CA 1
ATOM 3913 C C . GLU B 1 234 ? -19.710 42.789 5.664 1.00 46.90 233 GLU B C 1
ATOM 3914 O O . GLU B 1 234 ? -20.020 41.894 4.850 1.00 46.37 233 GLU B O 1
ATOM 3920 N N . ASP B 1 235 ? -20.315 42.918 6.848 1.00 47.63 234 ASP B N 1
ATOM 3921 C CA . ASP B 1 235 ? -21.276 41.941 7.359 1.00 47.66 234 ASP B CA 1
ATOM 3922 C C . ASP B 1 235 ? -22.373 41.727 6.364 1.00 47.89 234 ASP B C 1
ATOM 3923 O O . ASP B 1 235 ? -22.905 40.641 6.243 1.00 47.62 234 ASP B O 1
ATOM 3928 N N . GLN B 1 236 ? -22.708 42.779 5.641 1.00 48.97 235 GLN B N 1
ATOM 3929 C CA . GLN B 1 236 ? -23.885 42.743 4.835 1.00 50.63 235 GLN B CA 1
ATOM 3930 C C . GLN B 1 236 ? -23.593 41.973 3.532 1.00 50.66 235 GLN B C 1
ATOM 3931 O O . GLN B 1 236 ? -24.497 41.386 2.911 1.00 51.40 235 GLN B O 1
ATOM 3937 N N . ILE B 1 237 ? -22.320 41.919 3.130 1.00 49.50 236 ILE B N 1
ATOM 3938 C CA . ILE B 1 237 ? -22.001 41.393 1.813 1.00 48.00 236 ILE B CA 1
ATOM 3939 C C . ILE B 1 237 ? -21.158 40.159 1.873 1.00 48.71 236 ILE B C 1
ATOM 3940 O O . ILE B 1 237 ? -20.888 39.535 0.827 1.00 50.75 236 ILE B O 1
ATOM 3945 N N . LYS B 1 238 ? -20.751 39.805 3.091 1.00 48.14 237 LYS B N 1
ATOM 3946 C CA . LYS B 1 238 ? -19.776 38.734 3.362 1.00 47.10 237 LYS B CA 1
ATOM 3947 C C . LYS B 1 238 ? -20.153 37.435 2.650 1.00 46.71 237 LYS B C 1
ATOM 3948 O O . LYS B 1 238 ? -19.294 36.700 2.206 1.00 46.46 237 LYS B O 1
ATOM 3954 N N . GLY B 1 239 ? -21.455 37.157 2.531 1.00 47.24 238 GLY B N 1
ATOM 3955 C CA . GLY B 1 239 ? -21.917 35.925 1.896 1.00 45.64 238 GLY B CA 1
ATOM 3956 C C . GLY B 1 239 ? -21.424 35.812 0.453 1.00 45.95 238 GLY B C 1
ATOM 3957 O O . GLY B 1 239 ? -21.149 34.730 -0.019 1.00 45.97 238 GLY B O 1
ATOM 3958 N N . LEU B 1 240 ? -21.302 36.938 -0.244 1.00 45.22 239 LEU B N 1
ATOM 3959 C CA . LEU B 1 240 ? -20.836 36.930 -1.596 1.00 44.75 239 LEU B CA 1
ATOM 3960 C C . LEU B 1 240 ? -19.346 36.423 -1.700 1.00 45.85 239 LEU B C 1
ATOM 3961 O O . LEU B 1 240 ? -18.957 35.910 -2.738 1.00 44.42 239 LEU B O 1
ATOM 3966 N N . PHE B 1 241 ? -18.561 36.530 -0.615 1.00 46.07 240 PHE B N 1
ATOM 3967 C CA . PHE B 1 241 ? -17.123 36.239 -0.680 1.00 47.79 240 PHE B CA 1
ATOM 3968 C C . PHE B 1 241 ? -16.804 34.784 -0.850 1.00 48.16 240 PHE B C 1
ATOM 3969 O O . PHE B 1 241 ? -15.695 34.424 -1.277 1.00 49.10 240 PHE B O 1
ATOM 3977 N N . SER B 1 242 ? -17.764 33.938 -0.499 1.00 48.71 241 SER B N 1
ATOM 3978 C CA . SER B 1 242 ? -17.639 32.531 -0.834 1.00 48.05 241 SER B CA 1
ATOM 3979 C C . SER B 1 242 ? -18.616 32.170 -1.957 1.00 46.67 241 SER B C 1
ATOM 3980 O O . SER B 1 242 ? -18.271 31.395 -2.850 1.00 47.28 241 SER B O 1
ATOM 3983 N N . ALA B 1 243 ? -19.818 32.738 -1.955 1.00 43.98 242 ALA B N 1
ATOM 3984 C CA . ALA B 1 243 ? -20.796 32.355 -2.985 1.00 42.86 242 ALA B CA 1
ATOM 3985 C C . ALA B 1 243 ? -20.333 32.655 -4.416 1.00 42.23 242 ALA B C 1
ATOM 3986 O O . ALA B 1 243 ? -20.742 32.004 -5.349 1.00 41.97 242 ALA B O 1
ATOM 3988 N N . LEU B 1 244 ? -19.531 33.691 -4.600 1.00 42.45 243 LEU B N 1
ATOM 3989 C CA . LEU B 1 244 ? -19.030 34.031 -5.953 1.00 42.68 243 LEU B CA 1
ATOM 3990 C C . LEU B 1 244 ? -17.855 33.127 -6.434 1.00 41.99 243 LEU B C 1
ATOM 3991 O O . LEU B 1 244 ? -17.315 33.344 -7.505 1.00 41.97 243 LEU B O 1
ATOM 3996 N N . PHE B 1 245 ? -17.472 32.138 -5.630 1.00 39.55 244 PHE B N 1
ATOM 3997 C CA . PHE B 1 245 ? -16.452 31.201 -6.029 1.00 40.85 244 PHE B CA 1
ATOM 3998 C C . PHE B 1 245 ? -17.010 29.763 -5.990 1.00 41.60 244 PHE B C 1
ATOM 3999 O O . PHE B 1 245 ? -16.271 28.834 -5.802 1.00 40.84 244 PHE B O 1
ATOM 4007 N N . CYS B 1 246 ? -18.326 29.580 -6.201 1.00 43.02 245 CYS B N 1
ATOM 4008 C CA . CYS B 1 246 ? -18.854 28.192 -6.152 1.00 43.58 245 CYS B CA 1
ATOM 4009 C C . CYS B 1 246 ? -18.437 27.413 -7.369 1.00 42.83 245 CYS B C 1
ATOM 4010 O O . CYS B 1 246 ? -18.341 26.163 -7.276 1.00 44.69 245 CYS B O 1
ATOM 4013 N N . GLU B 1 247 ? -18.249 28.127 -8.487 1.00 40.76 246 GLU B N 1
ATOM 4014 C CA . GLU B 1 247 ? -17.412 27.679 -9.639 1.00 40.38 246 GLU B CA 1
ATOM 4015 C C . GLU B 1 247 ? -16.377 28.794 -9.861 1.00 39.11 246 GLU B C 1
ATOM 4016 O O . GLU B 1 247 ? -16.497 29.869 -9.257 1.00 38.46 246 GLU B O 1
ATOM 4022 N N . ALA B 1 248 ? -15.351 28.536 -10.669 1.00 38.61 247 ALA B N 1
ATOM 4023 C CA . ALA B 1 248 ? -14.248 29.503 -10.886 1.00 36.60 247 ALA B CA 1
ATOM 4024 C C . ALA B 1 248 ? -14.777 30.844 -11.352 1.00 36.76 247 ALA B C 1
ATOM 4025 O O . ALA B 1 248 ? -15.608 30.954 -12.255 1.00 36.96 247 ALA B O 1
ATOM 4027 N N . ASN B 1 249 ? -14.273 31.885 -10.715 1.00 36.33 248 ASN B N 1
ATOM 4028 C CA . ASN B 1 249 ? -14.527 33.237 -11.157 1.00 35.31 248 ASN B CA 1
ATOM 4029 C C . ASN B 1 249 ? -13.942 33.391 -12.540 1.00 33.61 248 ASN B C 1
ATOM 4030 O O . ASN B 1 249 ? -12.835 32.826 -12.824 1.00 32.25 248 ASN B O 1
ATOM 4035 N N . PRO B 1 250 ? -14.638 34.140 -13.414 1.00 32.01 249 PRO B N 1
ATOM 4036 C CA . PRO B 1 250 ? -15.898 34.904 -13.183 1.00 33.05 249 PRO B CA 1
ATOM 4037 C C . PRO B 1 250 ? -17.252 34.160 -13.503 1.00 33.25 249 PRO B C 1
ATOM 4038 O O . PRO B 1 250 ? -18.247 34.829 -13.774 1.00 33.73 249 PRO B O 1
ATOM 4042 N N . ILE B 1 251 ? -17.303 32.828 -13.441 1.00 35.41 250 ILE B N 1
ATOM 4043 C CA . ILE B 1 251 ? -18.590 32.101 -13.694 1.00 35.64 250 ILE B CA 1
ATOM 4044 C C . ILE B 1 251 ? -19.760 32.644 -12.856 1.00 37.58 250 ILE B C 1
ATOM 4045 O O . ILE B 1 251 ? -20.763 33.111 -13.438 1.00 39.28 250 ILE B O 1
ATOM 4050 N N . PRO B 1 252 ? -19.621 32.679 -11.520 1.00 37.77 251 PRO B N 1
ATOM 4051 C CA . PRO B 1 252 ? -20.773 33.160 -10.724 1.00 37.87 251 PRO B CA 1
ATOM 4052 C C . PRO B 1 252 ? -21.080 34.648 -10.822 1.00 39.67 251 PRO B C 1
ATOM 4053 O O . PRO B 1 252 ? -22.282 35.052 -10.939 1.00 40.62 251 PRO B O 1
ATOM 4057 N N . VAL B 1 253 ? -20.050 35.482 -10.750 1.00 39.75 252 VAL B N 1
ATOM 4058 C CA . VAL B 1 253 ? -20.298 36.892 -10.781 1.00 40.67 252 VAL B CA 1
ATOM 4059 C C . VAL B 1 253 ? -20.951 37.319 -12.117 1.00 41.71 252 VAL B C 1
ATOM 4060 O O . VAL B 1 253 ? -21.749 38.252 -12.178 1.00 41.75 252 VAL B O 1
ATOM 4064 N N . LYS B 1 254 ? -20.584 36.657 -13.192 1.00 42.53 253 LYS B N 1
ATOM 4065 C CA . LYS B 1 254 ? -21.147 37.006 -14.461 1.00 44.48 253 LYS B CA 1
ATOM 4066 C C . LYS B 1 254 ? -22.656 36.620 -14.470 1.00 44.68 253 LYS B C 1
ATOM 4067 O O . LYS B 1 254 ? -23.467 37.387 -14.922 1.00 43.64 253 LYS B O 1
ATOM 4073 N N . TRP B 1 255 ? -22.995 35.442 -13.946 1.00 44.69 254 TRP B N 1
ATOM 4074 C CA . TRP B 1 255 ? -24.383 35.045 -13.753 1.00 45.45 254 TRP B CA 1
ATOM 4075 C C . TRP B 1 255 ? -25.113 36.058 -12.883 1.00 44.23 254 TRP B C 1
ATOM 4076 O O . TRP B 1 255 ? -26.164 36.559 -13.277 1.00 44.47 254 TRP B O 1
ATOM 4087 N N . ALA B 1 256 ? -24.533 36.429 -11.740 1.00 43.68 255 ALA B N 1
ATOM 4088 C CA . ALA B 1 256 ? -25.177 37.408 -10.853 1.00 43.77 255 ALA B CA 1
ATOM 4089 C C . ALA B 1 256 ? -25.485 38.707 -11.580 1.00 44.90 255 ALA B C 1
ATOM 4090 O O . ALA B 1 256 ? -26.625 39.202 -11.522 1.00 45.25 255 ALA B O 1
ATOM 4092 N N . ALA B 1 257 ? -24.490 39.247 -12.292 1.00 44.91 256 ALA B N 1
ATOM 4093 C CA . ALA B 1 257 ? -24.693 40.517 -12.991 1.00 44.89 256 ALA B CA 1
ATOM 4094 C C . ALA B 1 257 ? -25.807 40.464 -14.051 1.00 45.95 256 ALA B C 1
ATOM 4095 O O . ALA B 1 257 ? -26.552 41.443 -14.254 1.00 45.76 256 ALA B O 1
ATOM 4097 N N . HIS B 1 258 ? -25.889 39.344 -14.756 1.00 47.27 257 HIS B N 1
ATOM 4098 C CA . HIS B 1 258 ? -26.965 39.145 -15.698 1.00 49.86 257 HIS B CA 1
ATOM 4099 C C . HIS B 1 258 ? -28.314 39.116 -14.983 1.00 50.15 257 HIS B C 1
ATOM 4100 O O . HIS B 1 258 ? -29.220 39.814 -15.377 1.00 49.54 257 HIS B O 1
ATOM 4107 N N . LYS B 1 259 ? -28.385 38.321 -13.915 1.00 51.54 258 LYS B N 1
ATOM 4108 C CA . LYS B 1 259 ? -29.580 38.129 -13.141 1.00 53.53 258 LYS B CA 1
ATOM 4109 C C . LYS B 1 259 ? -30.115 39.441 -12.594 1.00 53.70 258 LYS B C 1
ATOM 4110 O O . LYS B 1 259 ? -31.321 39.634 -12.592 1.00 53.84 258 LYS B O 1
ATOM 4116 N N . MET B 1 260 ? -29.207 40.329 -12.155 1.00 53.29 259 MET B N 1
ATOM 4117 C CA . MET B 1 260 ? -29.500 41.713 -11.771 1.00 52.95 259 MET B CA 1
ATOM 4118 C C . MET B 1 260 ? -29.902 42.632 -12.906 1.00 52.73 259 MET B C 1
ATOM 4119 O O . MET B 1 260 ? -30.312 43.772 -12.649 1.00 53.50 259 MET B O 1
ATOM 4124 N N . GLY B 1 261 ? -29.709 42.211 -14.146 1.00 51.59 260 GLY B N 1
ATOM 4125 C CA . GLY B 1 261 ? -29.884 43.139 -15.257 1.00 51.50 260 GLY B CA 1
ATOM 4126 C C . GLY B 1 261 ? -28.782 44.183 -15.468 1.00 51.49 260 GLY B C 1
ATOM 4127 O O . GLY B 1 261 ? -28.991 45.167 -16.177 1.00 51.86 260 GLY B O 1
ATOM 4128 N N . LEU B 1 262 ? -27.590 43.999 -14.895 1.00 51.36 261 LEU B N 1
ATOM 4129 C CA . LEU B 1 262 ? -26.504 44.920 -15.267 1.00 50.74 261 LEU B CA 1
ATOM 4130 C C . LEU B 1 262 ? -26.042 44.694 -16.720 1.00 49.36 261 LEU B C 1
ATOM 4131 O O . LEU B 1 262 ? -25.606 45.608 -17.350 1.00 49.17 261 LEU B O 1
ATOM 4136 N N . ILE B 1 263 ? -26.161 43.486 -17.249 1.00 48.56 262 ILE B N 1
ATOM 4137 C CA . ILE B 1 263 ? -25.673 43.180 -18.580 1.00 49.12 262 ILE B CA 1
ATOM 4138 C C . ILE B 1 263 ? -26.746 42.424 -19.353 1.00 50.07 262 ILE B C 1
ATOM 4139 O O . ILE B 1 263 ? -27.554 41.703 -18.749 1.00 50.65 262 ILE B O 1
ATOM 4144 N N . SER B 1 264 ? -26.792 42.600 -20.675 1.00 50.00 263 SER B N 1
ATOM 4145 C CA . SER B 1 264 ? -27.892 42.005 -21.450 1.00 50.84 263 SER B CA 1
ATOM 4146 C C . SER B 1 264 ? -27.933 40.506 -21.439 1.00 50.58 263 SER B C 1
ATOM 4147 O O . SER B 1 264 ? -29.026 39.950 -21.464 1.00 51.22 263 SER B O 1
ATOM 4150 N N . GLN B 1 265 ? -26.752 39.855 -21.511 1.00 49.24 264 GLN B N 1
ATOM 4151 C CA . GLN B 1 265 ? -26.673 38.378 -21.686 1.00 47.79 264 GLN B CA 1
ATOM 4152 C C . GLN B 1 265 ? -25.676 37.742 -20.721 1.00 46.19 264 GLN B C 1
ATOM 4153 O O . GLN B 1 265 ? -24.761 38.392 -20.269 1.00 45.93 264 GLN B O 1
ATOM 4159 N N . GLY B 1 266 ? -25.840 36.478 -20.398 1.00 44.62 265 GLY B N 1
ATOM 4160 C CA . GLY B 1 266 ? -24.930 35.859 -19.470 1.00 44.66 265 GLY B CA 1
ATOM 4161 C C . GLY B 1 266 ? -23.826 35.029 -20.132 1.00 44.42 265 GLY B C 1
ATOM 4162 O O . GLY B 1 266 ? -23.167 34.283 -19.442 1.00 43.30 265 GLY B O 1
ATOM 4163 N N . ASP B 1 267 ? -23.632 35.173 -21.446 1.00 43.92 266 ASP B N 1
ATOM 4164 C CA . ASP B 1 267 ? -22.646 34.400 -22.206 1.00 45.05 266 ASP B CA 1
ATOM 4165 C C . ASP B 1 267 ? -21.231 34.576 -21.761 1.00 44.60 266 ASP B C 1
ATOM 4166 O O . ASP B 1 267 ? -20.821 35.667 -21.341 1.00 45.37 266 ASP B O 1
ATOM 4171 N N . ILE B 1 268 ? -20.471 33.498 -21.921 1.00 44.07 267 ILE B N 1
ATOM 4172 C CA . ILE B 1 268 ? -19.142 33.367 -21.373 1.00 42.30 267 ILE B CA 1
ATOM 4173 C C . ILE B 1 268 ? -18.452 32.423 -22.328 1.00 42.18 267 ILE B C 1
ATOM 4174 O O . ILE B 1 268 ? -19.107 31.575 -22.913 1.00 42.94 267 ILE B O 1
ATOM 4179 N N . ARG B 1 269 ? -17.163 32.579 -22.533 1.00 40.25 268 ARG B N 1
ATOM 4180 C CA . ARG B 1 269 ? -16.492 31.832 -23.589 1.00 40.50 268 ARG B CA 1
ATOM 4181 C C . ARG B 1 269 ? -15.860 30.551 -23.122 1.00 39.59 268 ARG B C 1
ATOM 4182 O O . ARG B 1 269 ? -15.285 30.476 -22.020 1.00 38.63 268 ARG B O 1
ATOM 4190 N N . LEU B 1 270 ? -15.957 29.557 -23.987 1.00 38.51 269 LEU B N 1
ATOM 4191 C CA . LEU B 1 270 ? -15.378 28.261 -23.732 1.00 39.29 269 LEU B CA 1
ATOM 4192 C C . LEU B 1 270 ? -13.870 28.405 -23.493 1.00 38.87 269 LEU B C 1
ATOM 4193 O O . LEU B 1 270 ? -13.204 29.229 -24.142 1.00 38.28 269 LEU B O 1
ATOM 4198 N N . PRO B 1 271 ? -13.324 27.608 -22.570 1.00 38.88 270 PRO B N 1
ATOM 4199 C CA . PRO B 1 271 ? -13.908 26.499 -21.807 1.00 37.90 270 PRO B CA 1
ATOM 4200 C C . PRO B 1 271 ? -14.739 26.914 -20.600 1.00 38.63 270 PRO B C 1
ATOM 4201 O O . PRO B 1 271 ? -15.242 26.085 -19.883 1.00 39.29 270 PRO B O 1
ATOM 4205 N N . LEU B 1 272 ? -14.831 28.184 -20.281 1.00 39.29 271 LEU B N 1
ATOM 4206 C CA . LEU B 1 272 ? -15.719 28.559 -19.202 1.00 40.08 271 LEU B CA 1
ATOM 4207 C C . LEU B 1 272 ? -17.194 28.283 -19.659 1.00 40.28 271 LEU B C 1
ATOM 4208 O O . LEU B 1 272 ? -17.473 28.287 -20.855 1.00 38.70 271 LEU B O 1
ATOM 4213 N N . THR B 1 273 ? -18.055 27.972 -18.693 1.00 41.34 272 THR B N 1
ATOM 4214 C CA . THR B 1 273 ? -19.480 27.632 -18.906 1.00 43.87 272 THR B CA 1
ATOM 4215 C C . THR B 1 273 ? -20.359 28.399 -17.948 1.00 43.68 272 THR B C 1
ATOM 4216 O O . THR B 1 273 ? -19.945 28.697 -16.866 1.00 44.54 272 THR B O 1
ATOM 4220 N N . GLU B 1 274 ? -21.588 28.679 -18.331 1.00 44.69 273 GLU B N 1
ATOM 4221 C CA . GLU B 1 274 ? -22.527 29.390 -17.461 1.00 45.13 273 GLU B CA 1
ATOM 4222 C C . GLU B 1 274 ? -22.788 28.666 -16.180 1.00 44.47 273 GLU B C 1
ATOM 4223 O O . GLU B 1 274 ? -22.733 27.435 -16.114 1.00 42.62 273 GLU B O 1
ATOM 4229 N N . LEU B 1 275 ? -22.989 29.443 -15.129 1.00 44.71 274 LEU B N 1
ATOM 4230 C CA . LEU B 1 275 ? -23.225 28.863 -13.826 1.00 46.36 274 LEU B CA 1
ATOM 4231 C C . LEU B 1 275 ? -24.223 27.679 -13.853 1.00 48.54 274 LEU B C 1
ATOM 4232 O O . LEU B 1 275 ? -25.327 27.755 -14.405 1.00 47.81 274 LEU B O 1
ATOM 4237 N N . SER B 1 276 ? -23.801 26.587 -13.256 1.00 50.73 275 SER B N 1
ATOM 4238 C CA . SER B 1 276 ? -24.602 25.389 -13.095 1.00 53.16 275 SER B CA 1
ATOM 4239 C C . SER B 1 276 ? -25.863 25.600 -12.319 1.00 53.97 275 SER B C 1
ATOM 4240 O O . SER B 1 276 ? -25.837 26.279 -11.290 1.00 54.53 275 SER B O 1
ATOM 4243 N N . THR B 1 277 ? -26.947 24.968 -12.774 1.00 55.08 276 THR B N 1
ATOM 4244 C CA . THR B 1 277 ? -28.281 25.165 -12.169 1.00 56.54 276 THR B CA 1
ATOM 4245 C C . THR B 1 277 ? -28.228 24.862 -10.675 1.00 55.32 276 THR B C 1
ATOM 4246 O O . THR B 1 277 ? -28.829 25.537 -9.880 1.00 55.27 276 THR B O 1
ATOM 4250 N N . GLU B 1 278 ? -27.447 23.882 -10.291 1.00 55.01 277 GLU B N 1
ATOM 4251 C CA . GLU B 1 278 ? -27.321 23.543 -8.859 1.00 55.52 277 GLU B CA 1
ATOM 4252 C C . GLU B 1 278 ? -26.862 24.647 -7.913 1.00 54.32 277 GLU B C 1
ATOM 4253 O O . GLU B 1 278 ? -26.979 24.477 -6.695 1.00 54.07 277 GLU B O 1
ATOM 4259 N N . PHE B 1 279 ? -26.315 25.755 -8.437 1.00 52.86 278 PHE B N 1
ATOM 4260 C CA . PHE B 1 279 ? -25.775 26.823 -7.561 1.00 52.24 278 PHE B CA 1
ATOM 4261 C C . PHE B 1 279 ? -26.654 28.035 -7.654 1.00 51.70 278 PHE B C 1
ATOM 4262 O O . PHE B 1 279 ? -26.438 28.976 -6.948 1.00 51.11 278 PHE B O 1
ATOM 4270 N N . HIS B 1 280 ? -27.620 28.014 -8.562 1.00 52.66 279 HIS B N 1
ATOM 4271 C CA . HIS B 1 280 ? -28.527 29.150 -8.755 1.00 54.84 279 HIS B CA 1
ATOM 4272 C C . HIS B 1 280 ? -29.155 29.644 -7.441 1.00 56.24 279 HIS B C 1
ATOM 4273 O O . HIS B 1 280 ? -29.099 30.827 -7.105 1.00 56.44 279 HIS B O 1
ATOM 4280 N N . GLY B 1 281 ? -29.713 28.720 -6.662 1.00 58.50 280 GLY B N 1
ATOM 4281 C CA . GLY B 1 281 ? -30.474 29.079 -5.462 1.00 59.18 280 GLY B CA 1
ATOM 4282 C C . GLY B 1 281 ? -29.514 29.590 -4.425 1.00 59.26 280 GLY B C 1
ATOM 4283 O O . GLY B 1 281 ? -29.778 30.594 -3.745 1.00 60.47 280 GLY B O 1
ATOM 4284 N N . LEU B 1 282 ? -28.384 28.923 -4.320 1.00 58.89 281 LEU B N 1
ATOM 4285 C CA . LEU B 1 282 ? -27.363 29.385 -3.406 1.00 58.71 281 LEU B CA 1
ATOM 4286 C C . LEU B 1 282 ? -26.939 30.836 -3.682 1.00 57.91 281 LEU B C 1
ATOM 4287 O O . LEU B 1 282 ? -26.938 31.699 -2.770 1.00 57.86 281 LEU B O 1
ATOM 4292 N N . LEU B 1 283 ? -26.583 31.140 -4.920 1.00 56.45 282 LEU B N 1
ATOM 4293 C CA . LEU B 1 283 ? -26.133 32.523 -5.192 1.00 55.75 282 LEU B CA 1
ATOM 4294 C C . LEU B 1 283 ? -27.281 33.562 -5.162 1.00 55.46 282 LEU B C 1
ATOM 4295 O O . LEU B 1 283 ? -27.105 34.665 -4.688 1.00 54.97 282 LEU B O 1
ATOM 4300 N N . LEU B 1 284 ? -28.450 33.204 -5.666 1.00 55.35 283 LEU B N 1
ATOM 4301 C CA . LEU B 1 284 ? -29.593 34.109 -5.571 1.00 56.27 283 LEU B CA 1
ATOM 4302 C C . LEU B 1 284 ? -29.837 34.500 -4.093 1.00 55.62 283 LEU B C 1
ATOM 4303 O O . LEU B 1 284 ? -30.053 35.671 -3.793 1.00 55.35 283 LEU B O 1
ATOM 4308 N N A ASP B 1 285 ? -29.767 33.530 -3.178 0.50 55.51 284 ASP B N 1
ATOM 4309 N N B ASP B 1 285 ? -29.758 33.525 -3.191 0.50 55.06 284 ASP B N 1
ATOM 4310 C CA A ASP B 1 285 ? -29.890 33.834 -1.738 0.50 55.71 284 ASP B CA 1
ATOM 4311 C CA B ASP B 1 285 ? -29.892 33.799 -1.757 0.50 54.84 284 ASP B CA 1
ATOM 4312 C C A ASP B 1 285 ? -28.773 34.770 -1.268 0.50 55.11 284 ASP B C 1
ATOM 4313 C C B ASP B 1 285 ? -28.767 34.700 -1.214 0.50 54.65 284 ASP B C 1
ATOM 4314 O O A ASP B 1 285 ? -29.026 35.742 -0.554 0.50 55.27 284 ASP B O 1
ATOM 4315 O O B ASP B 1 285 ? -29.010 35.579 -0.389 0.50 54.92 284 ASP B O 1
ATOM 4324 N N . ALA B 1 286 ? -27.536 34.490 -1.677 1.00 53.94 285 ALA B N 1
ATOM 4325 C CA . ALA B 1 286 ? -26.409 35.297 -1.188 1.00 52.82 285 ALA B CA 1
ATOM 4326 C C . ALA B 1 286 ? -26.574 36.709 -1.715 1.00 51.90 285 ALA B C 1
ATOM 4327 O O . ALA B 1 286 ? -26.272 37.680 -1.011 1.00 50.19 285 ALA B O 1
ATOM 4329 N N . MET B 1 287 ? -27.095 36.806 -2.934 1.00 51.39 286 MET B N 1
ATOM 4330 C CA . MET B 1 287 ? -27.463 38.086 -3.472 1.00 52.47 286 MET B CA 1
ATOM 4331 C C . MET B 1 287 ? -28.550 38.831 -2.690 1.00 53.52 286 MET B C 1
ATOM 4332 O O . MET B 1 287 ? -28.395 40.040 -2.426 1.00 52.64 286 MET B O 1
ATOM 4337 N N . LYS B 1 288 ? -29.651 38.155 -2.343 1.00 55.02 287 LYS B N 1
ATOM 4338 C CA . LYS B 1 288 ? -30.732 38.840 -1.585 1.00 57.12 287 LYS B CA 1
ATOM 4339 C C . LYS B 1 288 ? -30.229 39.322 -0.243 1.00 57.15 287 LYS B C 1
ATOM 4340 O O . LYS B 1 288 ? -30.508 40.436 0.156 1.00 56.96 287 LYS B O 1
ATOM 4346 N N . ASN B 1 289 ? -29.416 38.497 0.405 1.00 57.34 288 ASN B N 1
ATOM 4347 C CA . ASN B 1 289 ? -28.837 38.823 1.688 1.00 58.38 288 ASN B CA 1
ATOM 4348 C C . ASN B 1 289 ? -27.833 39.925 1.638 1.00 58.24 288 ASN B C 1
ATOM 4349 O O . ASN B 1 289 ? -27.493 40.503 2.650 1.00 58.99 288 ASN B O 1
ATOM 4354 N N . ALA B 1 290 ? -27.363 40.254 0.455 1.00 58.90 289 ALA B N 1
ATOM 4355 C CA . ALA B 1 290 ? -26.528 41.451 0.301 1.00 59.71 289 ALA B CA 1
ATOM 4356 C C . ALA B 1 290 ? -27.354 42.655 -0.174 1.00 60.38 289 ALA B C 1
ATOM 4357 O O . ALA B 1 290 ? -26.818 43.719 -0.487 1.00 60.46 289 ALA B O 1
ATOM 4359 N N . ARG B 1 291 ? -28.668 42.477 -0.211 1.00 62.72 290 ARG B N 1
ATOM 4360 C CA . ARG B 1 291 ? -29.604 43.552 -0.544 1.00 65.56 290 ARG B CA 1
ATOM 4361 C C . ARG B 1 291 ? -29.587 43.905 -2.034 1.00 66.35 290 ARG B C 1
ATOM 4362 O O . ARG B 1 291 ? -29.768 45.038 -2.400 1.00 66.04 290 ARG B O 1
ATOM 4370 N N . ILE B 1 292 ? -29.355 42.927 -2.896 1.00 68.51 291 ILE B N 1
ATOM 4371 C CA . ILE B 1 292 ? -29.422 43.182 -4.322 1.00 70.53 291 ILE B CA 1
ATOM 4372 C C . ILE B 1 292 ? -30.886 42.903 -4.722 1.00 74.12 291 ILE B C 1
ATOM 4373 O O . ILE B 1 292 ? -31.455 41.872 -4.339 1.00 73.97 291 ILE B O 1
ATOM 4378 N N . GLU B 1 293 ? -31.499 43.826 -5.462 1.00 78.59 292 GLU B N 1
ATOM 4379 C CA . GLU B 1 293 ? -32.893 43.648 -5.904 1.00 83.78 292 GLU B CA 1
ATOM 4380 C C . GLU B 1 293 ? -32.880 42.721 -7.078 1.00 85.91 292 GLU B C 1
ATOM 4381 O O . GLU B 1 293 ? -32.376 43.107 -8.113 1.00 86.87 292 GLU B O 1
ATOM 4387 N N . VAL B 1 294 ? -33.408 41.511 -6.973 1.00 89.25 293 VAL B N 1
ATOM 4388 C CA . VAL B 1 294 ? -33.420 40.680 -8.187 1.00 92.68 293 VAL B CA 1
ATOM 4389 C C . VAL B 1 294 ? -34.390 41.230 -9.284 1.00 94.78 293 VAL B C 1
ATOM 4390 O O . VAL B 1 294 ? -35.602 41.355 -9.052 1.00 95.39 293 VAL B O 1
ATOM 4394 N N . LYS B 1 295 ? -33.832 41.580 -10.456 1.00 96.94 294 LYS B N 1
ATOM 4395 C CA . LYS B 1 295 ? -34.610 42.072 -11.615 1.00 98.49 294 LYS B CA 1
ATOM 4396 C C . LYS B 1 295 ? -35.197 40.904 -12.436 1.00 98.77 294 LYS B C 1
ATOM 4397 O O . LYS B 1 295 ? -36.120 40.207 -11.994 1.00 99.05 294 LYS B O 1
#

CATH classification: 3.20.20.70

Foldseek 3Di:
DPQFAAEEADAFFADPVRHTDLVLLLLLLVVCLVLPGQAYEQLDVLHVVVVQPLVRLLVRQQSSQVSCVPRHAYEREQEELDLVSSLVSLLSCQVRNHQAYEYEHRADPADDLVVSQVSVVSNLVSHQRAYEYEADCVGRVDGNALVSVLVNLPSPRDAEYYAPLPLVRLVVNCVSRHLRRAYEYAQVLCRLVSLLSRHGHYHYHLCSQQVNLSSQLRVCSNVVVNVSNVVSCVQQNLCSVLCVPDHHPQSSLVVCCQLVSHVDSDDDPPDDHDDPVSVVVNVVSCVSSVRDGD/DPQFFAEEAAAFFADVVRHTDLVLLLLLLVVCLVLPGQEYEALDVLNVVPVQPLVSLLVRQLSNQVSCVPSHAYEGEQEELDLVSSQVSLVSCQPSRHQAYEYEFRADVADDLVVSLVSVLSNLVNHPHAYEYEADCVTRVYGHALVSVLVCLPSPRDQEYYAPLPLVRLVVNCVSRPLRRAYEYAALLCRLVNLLVRHGHYHYHQCSQVVNLSSQLRVCSNVVNNVSNVVSCVQQNLCRVLCVPDPHPQRSLVVCCQLVSHVDSDDDPPDDHDDPVSVVVVVVSCVSSVRDGD

Radius of gyration: 24.7 Å; Cα contacts (8 Å, |Δi|>4): 1303; chains: 2; bounding box: 67×69×56 Å

Sequence (588 aa):
HMINGSIVALITPLNSDGTVDYTSLEKLVEYHITEGTDAIVAVGTTGESATLPISEHIAVVGQTVKFASGRIPVIGGNGANATAEAIELTKAQNKLGVAAMLGVTPYYNKPSPKGLIAHYTAVAASTDIPQILYNVPGRTAVDMLPEETIAQQLVEVPNIIGVDATGDVARVKQLRDLCGNDFLLYSGDDATAREFLTLGGDGVISVANNIVPKLFKLMCDAALAGDTQAAMAAEDQIKGLFSALFCEANPIPVKWAAHKMGLISQGDIRLPLTELSTEFHGLLLDAMKNARIEVKHMINGSIVALITPLNSDGTVDYTSLEKLVEYHITEGTDAIVAVGTTGESATLPISEHIAVVGQTVKFASGRIPVIGGNGANATAEAIELTKAQNKLGVAAMLGVTPYYNKPSPKGLIAHYTAVAASTDDIPQILYNVPGRTAVDMLPETIAQLVEVPNIIGVDATGDVARVKQLRDLCGNDFLLYSGDDATAREFLTLGGDGVISVANNIVPKLFKLMCDAALAGDTQAAMAAEDQIKGLFSALFCEANPIPVKWAAHKMGLISQGDIRLPLTELSTEFHGLLLDDAMKNARIEVK

InterPro domains:
  IPR002220 DapA-like [PF00701] (18-295)
  IPR002220 DapA-like [PIRSF001365] (17-306)
  IPR002220 DapA-like [PR00146] (51-72)
  IPR002220 DapA-like [PR00146] (87-105)
  IPR002220 DapA-like [PR00146] (119-135)
  IPR002220 DapA-like [PR00146] (144-161)
  IPR002220 DapA-like [PTHR12128] (18-297)
  IPR002220 DapA-like [SM01130] (17-306)
  IPR005263 4-hydroxy-tetrahydrodipicolinate synthase, DapA [MF_00418] (17-304)
  IPR005263 4-hydroxy-tetrahydrodipicolinate synthase, DapA [TIGR00674] (20-303)
  IPR005263 4-hydroxy-tetrahydrodipicolinate synthase, DapA [cd00950] (18-302)
  IPR013785 Aldolase-type TIM barrel [G3DSA:3.20.20.70] (16-310)
  IPR020624 Schiff base-forming aldolase, conserved site [PS00665] (54-71)
  IPR020625 Schiff base-forming aldolase, active site [PS00666] (149-179)

Nearest PDB structures (foldseek):
  2yxg-assembly1_D  TM=9.732E-01  e=1.207E-27  Methanocaldococcus jannaschii DSM 2661
  3di1-assembly1_A  TM=9.542E-01  e=6.290E-24  Staphylococcus aureus subsp. aureus COL
  4imd-assembly1_D  TM=9.230E-01  e=2.671E-19  Pasteurella multocida subsp. gallicida P1059
  4ime-assembly1_D  TM=9.166E-01  e=3.153E-19  Pasteurella multocida subsp. gallicida P1059
  1f5z-assembly1_D  TM=9.230E-01  e=1.080E-17  Haemophilus influenzae

Solvent-accessible surface area: 21113 Å² total

Secondary structure (DSSP, 8-state):
----EEEEE----B-TTSSB-HHHHHHHHHHHHHHT-SEEEESSTTTTGGGS-HHHHHHHHHHHHHHHTTSS-EEEE---SSHHHHHHHHHHHTTS--SEEEEE---SS---HHHHHHHHHHHHHT-SS-EEEE--HHHHS----HHHHGGGTTSTTEEE---S--TTHHHHHHHHH-SSSB-EE--GGGHHHHHHTT--EEEESGGGT-HHHHHHHHHHHHHT-HHHHHHHHHHHTTHHHHTTSSSTTHHHHHHHHHTTSSS-----TT-----GGGHHHHHHHHHHTT----/----EEEEE----B-TTSSB-HHHHHHHHHHHHHHT-SEEEESSGGGTGGGS-HHHHHHHHHHHHHHHTTSS-EEEE---SSHHHHHHHHHHHTTTT-SEEEEEPP-SS---HHHHHHHHHHHHTT-SS-EEEE--HHHHS----HHHHGGGTTSTTEEE---S--THHHHHHHHHH-SSSB-EE--HHHHHHHHHTT--EEEESGGGT-HHHHHHHHHHHHTT-HHHHHHHHHHHTTHHHHTTSSSTTHHHHHHHHHTTSSS-----TTS----HHHHHHHHHHHHHTT----